Protein 3WGQ (pdb70)

Solvent-accessible surface area: 28244 Å² total

InterPro domains:
  IPR010190 Diaminopimelate dehydrogenase, Ddh [PIRSF025648] (2-326)
  IPR010190 Diaminopimelate dehydrogenase, Ddh [TIGR01921] (3-326)
  IPR032094 Meso-diaminopimelate D-dehydrogenase, C-terminal [PF16654] (122-275)
  IPR036291 NAD(P)-binding domain superfamily [SSF51735] (4-148)

Organism: Clostridium tetani (strain Massachusetts / E88) (NCBI:txid212717)

Nearest PDB structures (foldseek):
  3wgq-assembly1_A  TM=1.003E+00  e=3.545E-72  Clostridium tetani E88
  3wyc-assembly1_B  TM=9.686E-01  e=5.275E-51  Ureibacillus thermosphaericus
  5gz1-assembly1_B  TM=9.353E-01  e=3.661E-51  Ureibacillus thermosphaericus
  5gz3-assembly1_A  TM=9.373E-01  e=9.695E-51  Ureibacillus thermosphaericus
  5gz1-assembly1_A  TM=9.487E-01  e=2.161E-49  Ureibacillus thermosphaericus

Radius of gyration: 27.23 Å; Cα contacts (8 Å, |Δi|>4): 1478; chains: 2; bounding box: 57×88×58 Å

Sequence (647 aa):
KIRIGIVGYGNIGKGVEKAIKQNDDMELEAIFTRRDINKVDSNNSKLVHISRLELYKDTVDVMILCGGSATDLVEQGPMIASQFNTVDSFDNHGRIPQHFERMDEISKKAGNISLISTGWDPGLFSLNRLLGESILPKGKTHTFWGKGVSLGHSDAIRRVQGVKNGIQYIIPIKGALDKARSGEQCDFTTREKHEMVCYVVPEENADLKKIEQDIKTMPDYFADYNTTVHFITEEELKLNHAGLSNGGFVIRSGNTQGGAKQVMEFNLNLESSAEFTSSVLVAYSRAIYKLSKEGKKGAVTVLDIPFSYLSPKTPEELRKELLSKIRIGIVGYGNIGKGVEKAIKQNDDMELEAIFTRRDINKVDSNNSKLVHISRLELYKDTVDVMILCGGSATDLVEQGPMIASQFNTVDSFDNHGRIPQHFERMDEISKKAGNISLISTGWDPGLFSLNRLLGESILPKGKTHTFWGKGVSLGHSDAIRRVQGVKNGIQYIIPIKGALDKARSGEQCDFTTREKHEMVCYVVPEENADLKKIEQDIKTMPDYFADYNTTVHFITEEELKLNHAGLSNGGFVIRSGNTQGGAKQVMEFNLNLESSAEFTSSVLVAYSRAIYKLSKEGKKGAVTVLDIPFSYLSPKTPEELRKELL

Foldseek 3Di:
DQEEEEEACDLLSVLLVVLQVVPPVYDYPAYEDCADPVDHPHCPDRYDHNVCLQVCQPVHAEYEYPPPDLVVCQPVVLVVLLRYAYEYQNQPVVCVVVSQVSSQVRFVVSLYEYAYRDFVVVHVLVQVLVVLCVVFVAWDKDKAKAWFWPVVLQVVLCPQPFFVGWTKIKHFDPVVVVVLQVLPGDDDQPANTIAMEMETAGNPPPDDPVSSCVSQVDPPSHVSYHYHYHYDHPVCCVPVPPRFWIKMKMKIWHADPPRDTDIDMDMDTGPGRSSSRSNRRVLVSQLSSVCSVVSDTGYDYNNPTDPVSSDPDDPVCCVVPPD/DAAEEEEEACALLSVLLQVLQVVPPRHDYQAYEDCDDCVVDHDPPVRYDHNVCPLVCLPRHAEYEYPPHPDPVLQPCVLVVLLRYAYEYQPQPVVCQVVSQVSSFVRFQVSLYEYAYNDFVHVHVLVQVLVVQCVVFVAFDKDKAKAWFWDVVLQVVLCVFFFFPGKTKIKHFDPVVVVCLQPQDGDDDDPANGIAMEMETEGDVPRDVVSSQVCSCCPPPRHVSYHYYYHYDHPVCCVVPPPRQWIKMKMKTWHADVPRHTDIDMDMDTGPGRSSRRSNRRNLVSQLSSVCVVVSDTGYDYSNVTDCVSSDPDDPVCCVVPPD

Secondary structure (DSSP, 8-state):
-EEEEEE--SHHHHHHHHHHTT-TTEEEEEEEE-S-SSS-SS--TTEEEGGGGGGGTTT-SEEEE--TTSHHHHHHHHHHHTTS-EE-----GGGHHHHHHHHHHHHHHHT-EEE-S-SBTTBHHHHHHHHHHHH-SSEEEEEEE-SEE-THHHHHHTTSTTEEEEEEEEEE-HHHHHHHHHT------HHHHEEEEEEEEE--SS--TTTTTTTTT-TTTSSSS-EEEEE--HHHHHHH-----EEEEEEEEEEETTTEEEEEEEEEEES-HHHHHHHHHHHHHHHHHHHHHTT--EEE-GGGS-GGGG-SS-HHHHHHHT-/--EEEEEE--SHHHHHHHHHHTT-TTEEEEEEEESS-TTTS-SS-TTEEEGGGGGGGTTT-SEEEE---SSSTTTSSHHHHHTTS-EEE----GGGHHHHHHHHHHHHHHHT-EEE-S-SBTTBHHHHHHHHHHHH-SSEEEEEE--SEE-HHHHHHHHTSTTEEEEEEEEEE-HHHHHHHHSS------HHHHEEEEEEEEEPSS--HHHHHHHHHT-TTTTTTS-EEEEE--HHHHHHH-----EEEEEEEEEEETTTEEEEEEEEEEES-HHHHHHHHHHHHHHHHHHHHHHT--EEE-GGGS-GGGG-SS-HHHHHHHT-

Structure (mmCIF, N/CA/C/O backbone):
data_3WGQ
#
_entry.id   3WGQ
#
_cell.length_a   46.917
_cell.length_b   135.702
_cell.length_c   60.479
_cell.angle_alpha   90.00
_cell.angle_beta   110.43
_cell.angle_gamma   90.00
#
_symmetry.space_group_name_H-M   'P 1 21 1'
#
loop_
_entity.id
_entity.type
_entity.pdbx_description
1 polymer 'Meso-diaminopimelate dehydrogenase'
2 non-polymer '2,6-DIAMINOPIMELIC ACID'
3 water water
#
loop_
_atom_site.group_PDB
_atom_site.id
_atom_site.type_symbol
_atom_site.label_atom_id
_atom_site.label_alt_id
_atom_site.label_comp_id
_atom_site.label_asym_id
_atom_site.label_entity_id
_atom_site.label_seq_id
_atom_site.pdbx_PDB_ins_code
_atom_site.Cartn_x
_atom_site.Cartn_y
_atom_site.Cartn_z
_atom_site.occupancy
_atom_site.B_iso_or_equiv
_atom_site.auth_seq_id
_atom_site.auth_comp_id
_atom_site.auth_asym_id
_atom_site.auth_atom_id
_atom_site.pdbx_PDB_model_num
ATOM 1 N N . LYS A 1 4 ? 4.606 89.372 19.827 1.00 43.40 4 LYS A N 1
ATOM 2 C CA . LYS A 1 4 ? 5.017 89.619 21.236 1.00 42.62 4 LYS A CA 1
ATOM 3 C C . LYS A 1 4 ? 6.530 89.663 21.437 1.00 41.28 4 LYS A C 1
ATOM 4 O O . LYS A 1 4 ? 7.028 90.461 22.229 1.00 40.79 4 LYS A O 1
ATOM 10 N N . ILE A 1 5 ? 7.266 88.798 20.747 1.00 38.86 5 ILE A N 1
ATOM 11 C CA . ILE A 1 5 ? 8.717 88.823 20.874 1.00 35.78 5 ILE A CA 1
ATOM 12 C C . ILE A 1 5 ? 9.173 90.090 20.161 1.00 34.54 5 ILE A C 1
ATOM 13 O O . ILE A 1 5 ? 8.924 90.257 18.969 1.00 34.45 5 ILE A O 1
ATOM 18 N N . ARG A 1 6 ? 9.818 90.987 20.903 1.00 33.06 6 ARG A N 1
ATOM 19 C CA . ARG A 1 6 ? 10.288 92.260 20.358 1.00 33.35 6 ARG A CA 1
ATOM 20 C C . ARG A 1 6 ? 11.699 92.187 19.780 1.00 32.50 6 ARG A C 1
ATOM 21 O O . ARG A 1 6 ? 12.679 92.028 20.508 1.00 29.89 6 ARG A O 1
ATOM 29 N N . ILE A 1 7 ? 11.790 92.322 18.461 1.00 31.55 7 ILE A N 1
ATOM 30 C CA . ILE A 1 7 ? 13.068 92.236 17.769 1.00 29.80 7 ILE A CA 1
ATOM 31 C C . ILE A 1 7 ? 13.662 93.583 17.375 1.00 30.43 7 ILE A C 1
ATOM 32 O O . ILE A 1 7 ? 12.960 94.490 16.920 1.00 29.64 7 ILE A O 1
ATOM 37 N N . GLY A 1 8 ? 14.970 93.695 17.570 1.00 28.59 8 GLY A N 1
ATOM 38 C CA . GLY A 1 8 ? 15.693 94.887 17.188 1.00 27.30 8 GLY A CA 1
ATOM 39 C C . GLY A 1 8 ? 16.642 94.431 16.093 1.00 26.32 8 GLY A C 1
ATOM 40 O O . GLY A 1 8 ? 17.340 93.439 16.262 1.00 28.47 8 GLY A O 1
ATOM 41 N N . ILE A 1 9 ? 16.646 95.112 14.957 1.00 26.02 9 ILE A N 1
ATOM 42 C CA . ILE A 1 9 ? 17.540 94.734 13.869 1.00 25.73 9 ILE A CA 1
ATOM 43 C C . ILE A 1 9 ? 18.721 95.686 13.875 1.00 25.27 9 ILE A C 1
ATOM 44 O O . ILE A 1 9 ? 18.538 96.904 13.823 1.00 24.64 9 ILE A O 1
ATOM 49 N N . VAL A 1 10 ? 19.929 95.136 13.927 1.00 26.87 10 VAL A N 1
ATOM 50 C CA . VAL A 1 10 ? 21.128 95.967 13.922 1.00 28.82 10 VAL A CA 1
ATOM 51 C C . VAL A 1 10 ? 21.830 95.854 12.565 1.00 30.09 10 VAL A C 1
ATOM 52 O O . VAL A 1 10 ? 22.443 94.832 12.266 1.00 30.18 10 VAL A O 1
ATOM 56 N N . GLY A 1 11 ? 21.737 96.903 11.752 1.00 29.88 11 GLY A N 1
ATOM 57 C CA . GLY A 1 11 ? 22.366 96.876 10.439 1.00 31.25 11 GLY A CA 1
ATOM 58 C C . GLY A 1 11 ? 21.283 96.667 9.397 1.00 30.99 11 GLY A C 1
ATOM 59 O O . GLY A 1 11 ? 20.448 95.776 9.551 1.00 32.82 11 GLY A O 1
ATOM 60 N N . TYR A 1 12 ? 21.287 97.467 8.337 1.00 30.57 12 TYR A N 1
ATOM 61 C CA . TYR A 1 12 ? 20.247 97.349 7.324 1.00 30.89 12 TYR A CA 1
ATOM 62 C C . TYR A 1 12 ? 20.772 97.070 5.920 1.00 31.50 12 TYR A C 1
ATOM 63 O O . TYR A 1 12 ? 20.366 97.717 4.945 1.00 29.24 12 TYR A O 1
ATOM 72 N N . GLY A 1 13 ? 21.690 96.110 5.840 1.00 32.21 13 GLY A N 1
ATOM 73 C CA . GLY A 1 13 ? 22.240 95.692 4.566 1.00 32.74 13 GLY A CA 1
ATOM 74 C C . GLY A 1 13 ? 21.283 94.631 4.047 1.00 33.78 13 GLY A C 1
ATOM 75 O O . GLY A 1 13 ? 20.095 94.678 4.365 1.00 35.86 13 GLY A O 1
ATOM 76 N N . ASN A 1 14 ? 21.774 93.672 3.270 1.00 33.80 14 ASN A N 1
ATOM 77 C CA . ASN A 1 14 ? 20.907 92.627 2.730 1.00 32.25 14 ASN A CA 1
ATOM 78 C C . ASN A 1 14 ? 20.298 91.714 3.795 1.00 30.02 14 ASN A C 1
ATOM 79 O O . ASN A 1 14 ? 19.123 91.368 3.717 1.00 30.36 14 ASN A O 1
ATOM 84 N N . ILE A 1 15 ? 21.097 91.318 4.779 1.00 28.26 15 ILE A N 1
ATOM 85 C CA . ILE A 1 15 ? 20.609 90.443 5.845 1.00 29.78 15 ILE A CA 1
ATOM 86 C C . ILE A 1 15 ? 19.562 91.175 6.677 1.00 28.83 15 ILE A C 1
ATOM 87 O O . ILE A 1 15 ? 18.512 90.621 6.982 1.00 28.84 15 ILE A O 1
ATOM 92 N N . GLY A 1 16 ? 19.864 92.420 7.044 1.00 29.52 16 GLY A N 1
ATOM 93 C CA . GLY A 1 16 ? 18.931 93.220 7.821 1.00 27.73 16 GLY A CA 1
ATOM 94 C C . GLY A 1 16 ? 17.605 93.371 7.099 1.00 28.38 16 GLY A C 1
ATOM 95 O O . GLY A 1 16 ? 16.541 93.224 7.701 1.00 28.87 16 GLY A O 1
ATOM 96 N N . LYS A 1 17 ? 17.659 93.667 5.803 1.00 27.84 17 LYS A N 1
ATOM 97 C CA . LYS A 1 17 ? 16.437 93.813 5.020 1.00 29.96 17 LYS A CA 1
ATOM 98 C C . LYS A 1 17 ? 15.689 92.480 4.999 1.00 29.92 17 LYS A C 1
ATOM 99 O O . LYS A 1 17 ? 14.461 92.447 5.085 1.00 28.50 17 LYS A O 1
ATOM 105 N N . GLY A 1 18 ? 16.438 91.387 4.890 1.00 29.71 18 GLY A N 1
ATOM 106 C CA . GLY A 1 18 ? 15.822 90.070 4.879 1.00 28.89 18 GLY A CA 1
ATOM 107 C C . GLY A 1 18 ? 15.161 89.739 6.208 1.00 27.56 18 GLY A C 1
ATOM 108 O O . GLY A 1 18 ? 14.130 89.065 6.250 1.00 24.72 18 GLY A O 1
ATOM 109 N N . VAL A 1 19 ? 15.761 90.203 7.302 1.00 26.02 19 VAL A N 1
ATOM 110 C CA . VAL A 1 19 ? 15.198 89.952 8.628 1.00 26.82 19 VAL A CA 1
ATOM 111 C C . VAL A 1 19 ? 13.879 90.704 8.777 1.00 25.30 19 VAL A C 1
ATOM 112 O O . VAL A 1 19 ? 12.917 90.189 9.349 1.00 25.93 19 VAL A O 1
ATOM 116 N N . GLU A 1 20 ? 13.834 91.923 8.252 1.00 28.70 20 GLU A N 1
ATOM 117 C CA . GLU A 1 20 ? 12.620 92.731 8.313 1.00 30.21 20 GLU A CA 1
ATOM 118 C C . GLU A 1 20 ? 11.466 92.008 7.618 1.00 32.21 20 GLU A C 1
ATOM 119 O O . GLU A 1 20 ? 10.337 91.997 8.106 1.00 32.46 20 GLU A O 1
ATOM 125 N N . LYS A 1 21 ? 11.748 91.386 6.484 1.00 31.76 21 LYS A N 1
ATOM 126 C CA . LYS A 1 21 ? 10.697 90.681 5.767 1.00 33.71 21 LYS A CA 1
ATOM 127 C C . LYS A 1 21 ? 10.339 89.372 6.454 1.00 32.69 21 LYS A C 1
ATOM 128 O O . LYS A 1 21 ? 9.163 89.041 6.596 1.00 31.97 21 LYS A O 1
ATOM 134 N N . ALA A 1 22 ? 11.352 88.637 6.897 1.00 31.12 22 ALA A N 1
ATOM 135 C CA . ALA A 1 22 ? 11.116 87.366 7.565 1.00 29.73 22 ALA A CA 1
ATOM 136 C C . ALA A 1 22 ? 10.283 87.531 8.834 1.00 30.40 22 ALA A C 1
ATOM 137 O O . ALA A 1 22 ? 9.484 86.660 9.169 1.00 28.53 22 ALA A O 1
ATOM 139 N N . ILE A 1 23 ? 10.466 88.638 9.545 1.00 29.18 23 ILE A N 1
ATOM 140 C CA . ILE A 1 23 ? 9.712 88.844 10.770 1.00 31.92 23 ILE A CA 1
ATOM 141 C C . ILE A 1 23 ? 8.229 88.867 10.438 1.00 32.98 23 ILE A C 1
ATOM 142 O O . ILE A 1 23 ? 7.398 88.411 11.221 1.00 31.94 23 ILE A O 1
ATOM 147 N N . LYS A 1 24 ? 7.912 89.366 9.251 1.00 34.60 24 LYS A N 1
ATOM 148 C CA . LYS A 1 24 ? 6.535 89.446 8.808 1.00 36.62 24 LYS A CA 1
ATOM 149 C C . LYS A 1 24 ? 5.925 88.063 8.589 1.00 38.43 24 LYS A C 1
ATOM 150 O O . LYS A 1 24 ? 4.706 87.919 8.580 1.00 38.31 24 LYS A O 1
ATOM 156 N N . GLN A 1 25 ? 6.768 87.047 8.411 1.00 39.02 25 GLN A N 1
ATOM 157 C CA . GLN A 1 25 ? 6.277 85.685 8.204 1.00 39.27 25 GLN A CA 1
ATOM 158 C C . GLN A 1 25 ? 6.096 84.965 9.538 1.00 39.14 25 GLN A C 1
ATOM 159 O O . GLN A 1 25 ? 5.761 83.781 9.571 1.00 40.35 25 GLN A O 1
ATOM 165 N N . ASN A 1 26 ? 6.320 85.683 10.634 1.00 39.18 26 ASN A N 1
ATOM 166 C CA . ASN A 1 26 ? 6.196 85.114 11.979 1.00 39.18 26 ASN A CA 1
ATOM 167 C C . ASN A 1 26 ? 5.241 85.924 12.853 1.00 39.93 26 ASN A C 1
ATOM 168 O O . ASN A 1 26 ? 5.577 87.015 13.310 1.00 40.03 26 ASN A O 1
ATOM 173 N N . ASP A 1 27 ? 4.060 85.365 13.097 1.00 41.77 27 ASP A N 1
ATOM 174 C CA . ASP A 1 27 ? 3.024 86.013 13.896 1.00 43.91 27 ASP A CA 1
ATOM 175 C C . ASP A 1 27 ? 3.400 86.351 15.331 1.00 41.11 27 ASP A C 1
ATOM 176 O O . ASP A 1 27 ? 2.943 87.357 15.869 1.00 41.28 27 ASP A O 1
ATOM 181 N N . ASP A 1 28 ? 4.219 85.516 15.960 1.00 37.29 28 ASP A N 1
ATOM 182 C CA . ASP A 1 28 ? 4.606 85.757 17.347 1.00 34.66 28 ASP A CA 1
ATOM 183 C C . ASP 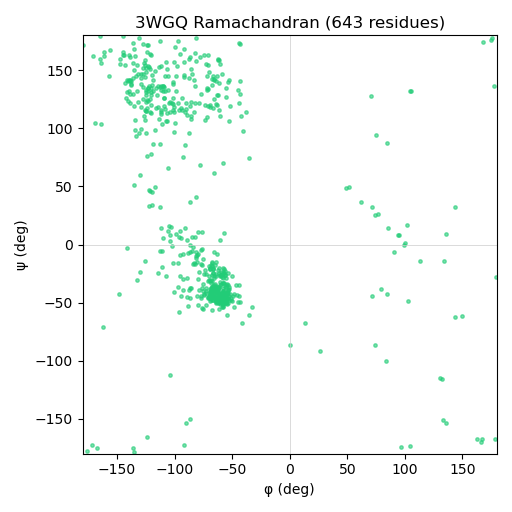A 1 28 ? 5.709 86.799 17.496 1.00 34.36 28 ASP A C 1
ATOM 184 O O . ASP A 1 28 ? 6.257 86.974 18.583 1.00 34.10 28 ASP A O 1
ATOM 189 N N . MET A 1 29 ? 6.024 87.507 16.417 1.00 34.51 29 MET A N 1
ATOM 190 C CA . MET A 1 29 ? 7.090 88.502 16.469 1.00 34.69 29 MET A CA 1
ATOM 191 C C . MET A 1 29 ? 6.762 89.897 15.978 1.00 33.92 29 MET A C 1
ATOM 192 O O . MET A 1 29 ? 5.927 90.089 15.106 1.00 32.06 29 MET A O 1
ATOM 197 N N . GLU A 1 30 ? 7.471 90.864 16.547 1.00 33.79 30 GLU A N 1
ATOM 198 C CA . GLU A 1 30 ? 7.281 92.271 16.237 1.00 34.62 30 GLU A CA 1
ATOM 199 C C . GLU A 1 30 ? 8.617 92.991 16.106 1.00 33.91 30 GLU A C 1
ATOM 200 O O . GLU A 1 30 ? 9.538 92.769 16.894 1.00 32.79 30 GLU A O 1
ATOM 206 N N . LEU A 1 31 ? 8.712 93.850 15.101 1.00 32.85 31 LEU A N 1
ATOM 207 C CA . LEU A 1 31 ? 9.927 94.614 14.865 1.00 35.07 31 LEU A CA 1
ATOM 208 C C . LEU A 1 31 ? 9.854 95.948 15.607 1.00 34.45 31 LEU A C 1
ATOM 209 O O . LEU A 1 31 ? 9.011 96.794 15.292 1.00 35.80 31 LEU A O 1
ATOM 214 N N . GLU A 1 32 ? 10.727 96.129 16.596 1.00 32.99 32 GLU A N 1
ATOM 215 C CA . GLU A 1 32 ? 10.756 97.370 17.367 1.00 32.77 32 GLU A CA 1
ATOM 216 C C . GLU A 1 32 ? 11.425 98.501 16.601 1.00 31.42 32 GLU A C 1
ATOM 217 O O . GLU A 1 32 ? 10.916 99.621 16.562 1.00 32.08 32 GLU A O 1
ATOM 223 N N . ALA A 1 33 ? 12.574 98.204 16.000 1.00 29.82 33 ALA A N 1
ATOM 224 C CA . ALA A 1 33 ? 13.311 99.216 15.265 1.00 28.51 33 ALA A CA 1
ATOM 225 C C . ALA A 1 33 ? 14.469 98.625 14.479 1.00 27.15 33 ALA A C 1
ATOM 226 O O . ALA A 1 33 ? 14.911 97.509 14.749 1.00 28.14 33 ALA A O 1
ATOM 228 N N . ILE A 1 34 ? 14.952 99.389 13.505 1.00 26.68 34 ILE A N 1
ATOM 229 C CA . ILE A 1 34 ? 16.089 98.985 12.686 1.00 26.83 34 ILE A CA 1
ATOM 230 C C . ILE A 1 34 ? 17.182 100.007 12.982 1.00 25.60 34 ILE A C 1
ATOM 231 O O . ILE A 1 34 ? 17.017 101.192 12.717 1.00 27.10 34 ILE A O 1
ATOM 236 N N . PHE A 1 35 ? 18.292 99.547 13.543 1.00 28.72 35 PHE A N 1
ATOM 237 C CA . PHE A 1 35 ? 19.395 100.438 13.905 1.00 28.18 35 PHE A CA 1
ATOM 238 C C . PHE A 1 35 ? 20.458 100.532 12.819 1.00 30.24 35 PHE A C 1
ATOM 239 O O . PHE A 1 35 ? 21.115 99.541 12.483 1.00 26.56 35 PHE A O 1
ATOM 247 N N . THR A 1 36 ? 20.626 101.744 12.295 1.00 30.03 36 THR A N 1
ATOM 248 C CA . THR A 1 36 ? 21.586 102.016 11.238 1.00 32.68 36 THR A CA 1
ATOM 249 C C . THR A 1 36 ? 22.720 102.918 11.692 1.00 33.26 36 THR A C 1
ATOM 250 O O . THR A 1 36 ? 22.557 103.739 12.597 1.00 32.77 36 THR A O 1
ATOM 254 N N . ARG A 1 37 ? 23.870 102.765 11.042 1.00 35.40 37 ARG A N 1
ATOM 255 C CA . ARG A 1 37 ? 25.023 103.595 11.345 1.00 38.19 37 ARG A CA 1
ATOM 256 C C . ARG A 1 37 ? 25.071 104.769 10.361 1.00 39.25 37 ARG A C 1
ATOM 257 O O . ARG A 1 37 ? 26.025 105.545 10.355 1.00 38.67 37 ARG A O 1
ATOM 265 N N . ARG A 1 38 ? 24.032 104.895 9.534 1.00 42.53 38 ARG A N 1
ATOM 266 C CA . ARG A 1 38 ? 23.946 105.997 8.572 1.00 46.73 38 ARG A CA 1
ATOM 267 C C . ARG A 1 38 ? 23.984 107.286 9.392 1.00 49.18 38 ARG A C 1
ATOM 268 O O . ARG A 1 38 ? 23.475 107.320 10.512 1.00 49.63 38 ARG A O 1
ATOM 276 N N . ASP A 1 39 ? 24.579 108.338 8.839 1.00 51.58 39 ASP A N 1
ATOM 277 C CA . ASP A 1 39 ? 24.711 109.608 9.547 1.00 54.75 39 ASP A CA 1
ATOM 278 C C . ASP A 1 39 ? 23.488 110.089 10.308 1.00 57.62 39 ASP A C 1
ATOM 279 O O . ASP A 1 39 ? 22.376 110.146 9.774 1.00 55.40 39 ASP A O 1
ATOM 284 N N . ILE A 1 40 ? 23.732 110.442 11.569 1.00 61.91 40 ILE A N 1
ATOM 285 C CA . ILE A 1 40 ? 22.715 110.942 12.485 1.00 66.69 40 ILE A CA 1
ATOM 286 C C . ILE A 1 40 ? 21.879 112.043 11.836 1.00 69.15 40 ILE A C 1
ATOM 287 O O . ILE A 1 40 ? 20.650 111.962 11.802 1.00 69.09 40 ILE A O 1
ATOM 292 N N . ASN A 1 41 ? 22.559 113.062 11.317 1.00 72.57 41 ASN A N 1
ATOM 293 C CA . ASN A 1 41 ? 21.907 114.196 10.672 1.00 75.44 41 ASN A CA 1
ATOM 294 C C . ASN A 1 41 ? 20.741 113.805 9.766 1.00 77.41 41 ASN A C 1
ATOM 295 O O . ASN A 1 41 ? 19.590 114.119 10.066 1.00 78.25 41 ASN A O 1
ATOM 300 N N . LYS A 1 42 ? 21.031 113.123 8.664 1.00 79.41 42 LYS A N 1
ATOM 301 C CA . LYS A 1 42 ? 19.982 112.703 7.742 1.00 81.53 42 LYS A CA 1
ATOM 302 C C . LYS A 1 42 ? 20.264 111.290 7.254 1.00 82.58 42 LYS A C 1
ATOM 303 O O . LYS A 1 42 ? 21.313 111.017 6.670 1.00 82.63 42 LYS A O 1
ATOM 309 N N . VAL A 1 43 ? 19.315 110.398 7.504 1.00 84.07 43 VAL A N 1
ATOM 310 C CA . VAL A 1 43 ? 19.442 109.002 7.113 1.00 85.78 43 VAL A CA 1
ATOM 311 C C . VAL A 1 43 ? 18.824 108.809 5.732 1.00 86.73 43 VAL A C 1
ATOM 312 O O . VAL A 1 43 ? 18.453 109.781 5.071 1.00 87.03 43 VAL A O 1
ATOM 316 N N . ASP A 1 44 ? 18.729 107.555 5.298 1.00 87.84 44 ASP A N 1
ATOM 317 C CA . ASP A 1 44 ? 18.121 107.233 4.012 1.00 88.53 44 ASP A CA 1
ATOM 318 C C . ASP A 1 44 ? 16.620 107.325 4.273 1.00 88.23 44 ASP A C 1
ATOM 319 O O . ASP A 1 44 ? 15.914 106.314 4.268 1.00 87.88 44 ASP A O 1
ATOM 324 N N . SER A 1 45 ? 16.147 108.547 4.512 1.00 87.58 45 SER A N 1
ATOM 325 C CA . SER A 1 45 ? 14.744 108.802 4.822 1.00 86.84 45 SER A CA 1
ATOM 326 C C . SER A 1 45 ? 14.531 108.344 6.263 1.00 86.11 45 SER A C 1
ATOM 327 O O . SER A 1 45 ? 14.289 107.164 6.526 1.00 86.33 45 SER A O 1
ATOM 330 N N . ASN A 1 46 ? 14.642 109.288 7.192 1.00 84.77 46 ASN A N 1
ATOM 331 C CA . ASN A 1 46 ? 14.490 109.020 8.620 1.00 83.45 46 ASN A CA 1
ATOM 332 C C . ASN A 1 46 ? 13.166 108.382 9.045 1.00 81.73 46 ASN A C 1
ATOM 333 O O . ASN A 1 46 ? 12.882 108.278 10.239 1.00 81.68 46 ASN A O 1
ATOM 338 N N . ASN A 1 47 ? 12.368 107.948 8.073 1.00 79.41 47 ASN A N 1
ATOM 339 C CA . ASN A 1 47 ? 11.077 107.325 8.357 1.00 76.55 47 ASN A CA 1
ATOM 340 C C . ASN A 1 47 ? 11.092 106.283 9.474 1.00 74.10 47 ASN A C 1
ATOM 341 O O . ASN A 1 47 ? 11.944 105.391 9.508 1.00 74.82 47 ASN A O 1
ATOM 346 N N . SER A 1 48 ? 10.120 106.416 10.372 1.00 69.95 48 SER A N 1
ATOM 347 C CA . SER A 1 48 ? 9.932 105.541 11.529 1.00 65.76 48 SER A CA 1
ATOM 348 C C . SER A 1 48 ? 10.910 104.388 11.750 1.00 61.57 48 SER A C 1
ATOM 349 O O . SER A 1 48 ? 11.886 104.532 12.484 1.00 60.61 48 SER A O 1
ATOM 352 N N . LYS A 1 49 ? 10.637 103.250 11.117 1.00 57.23 49 LYS A N 1
ATOM 353 C CA . LYS A 1 49 ? 11.456 102.049 11.280 1.00 53.25 49 LYS A CA 1
ATOM 354 C C . LYS A 1 49 ? 12.949 102.255 11.514 1.00 48.71 49 LYS A C 1
ATOM 355 O O . LYS A 1 49 ? 13.498 101.736 12.488 1.00 44.52 49 LYS A O 1
ATOM 361 N N . LEU A 1 50 ? 13.605 102.999 10.628 1.00 44.28 50 LEU A N 1
ATOM 362 C CA . LEU A 1 50 ? 15.034 103.251 10.778 1.00 41.05 50 LEU A CA 1
ATOM 363 C C . LEU A 1 50 ? 15.316 104.183 11.949 1.00 39.30 50 LEU A C 1
ATOM 364 O O . LEU A 1 50 ? 14.653 105.207 12.118 1.00 37.85 50 LEU A O 1
ATOM 369 N N . VAL A 1 51 ? 16.304 103.811 12.757 1.00 36.56 51 VAL A N 1
ATOM 370 C CA . VAL A 1 51 ? 16.704 104.587 13.922 1.00 35.86 51 VAL A CA 1
ATOM 371 C C . VAL A 1 51 ? 18.228 104.608 14.002 1.00 34.57 51 VAL A C 1
ATOM 372 O O . VAL A 1 51 ? 18.885 103.608 13.714 1.00 31.99 51 VAL A O 1
ATOM 376 N N . HIS A 1 52 ? 18.792 105.746 14.391 1.00 33.18 52 HIS A N 1
ATOM 377 C CA . HIS A 1 52 ? 20.238 105.838 14.478 1.00 33.38 52 HIS A CA 1
ATOM 378 C C . HIS A 1 52 ? 20.795 104.963 15.593 1.00 31.57 52 HIS A C 1
ATOM 379 O O . HIS A 1 52 ? 20.190 104.826 16.664 1.00 29.33 52 HIS A O 1
ATOM 386 N N . ILE A 1 53 ? 21.949 104.364 15.319 1.00 32.23 53 ILE A N 1
ATOM 387 C CA . ILE A 1 53 ? 22.606 103.452 16.252 1.00 32.39 53 ILE A CA 1
ATOM 388 C C . ILE A 1 53 ? 22.886 104.070 17.615 1.00 33.27 53 ILE A C 1
ATOM 389 O O . ILE A 1 53 ? 23.006 103.357 18.616 1.00 30.75 53 ILE A O 1
ATOM 394 N N . SER A 1 54 ? 22.963 105.397 17.657 1.00 34.26 54 SER A N 1
ATOM 395 C CA . SER A 1 54 ? 23.233 106.097 18.904 1.00 35.71 54 SER A CA 1
ATOM 396 C C . SER A 1 54 ? 22.099 105.957 19.907 1.00 35.52 54 SER A C 1
ATOM 397 O O . SER A 1 54 ? 22.320 106.062 21.112 1.00 35.63 54 SER A O 1
ATOM 400 N N . ARG A 1 55 ? 20.890 105.712 19.409 1.00 36.18 55 ARG A N 1
ATOM 401 C CA . ARG A 1 55 ? 19.715 105.573 20.268 1.00 36.28 55 ARG A CA 1
ATOM 402 C C . ARG A 1 55 ? 19.506 104.153 20.790 1.00 37.42 55 ARG A C 1
ATOM 403 O O . ARG A 1 55 ? 18.561 103.892 21.539 1.00 36.10 55 ARG A O 1
ATOM 411 N N . LEU A 1 56 ? 20.388 103.240 20.394 1.00 38.71 56 LEU A N 1
ATOM 412 C CA . LEU A 1 56 ? 20.292 101.842 20.805 1.00 40.27 56 LEU A CA 1
ATOM 413 C C . LEU A 1 56 ? 19.985 101.691 22.288 1.00 40.56 56 LEU A C 1
ATOM 414 O O . LEU A 1 56 ? 19.075 100.956 22.668 1.00 39.29 56 LEU A O 1
ATOM 419 N N . GLU A 1 57 ? 20.745 102.405 23.116 1.00 41.43 57 GLU A N 1
ATOM 420 C CA . GLU A 1 57 ? 20.594 102.357 24.569 1.00 41.75 57 GLU A CA 1
ATOM 421 C C . GLU A 1 57 ? 19.179 102.640 25.056 1.00 39.90 57 GLU A C 1
ATOM 422 O O . GLU A 1 57 ? 18.737 102.069 26.053 1.00 39.12 57 GLU A O 1
ATOM 428 N N . LEU A 1 58 ? 18.477 103.528 24.357 1.00 37.30 58 LEU A N 1
ATOM 429 C CA . LEU A 1 58 ? 17.120 103.912 24.732 1.00 35.52 58 LEU A CA 1
ATOM 430 C C . LEU A 1 58 ? 16.088 102.796 24.641 1.00 36.29 58 LEU A C 1
ATOM 431 O O . LEU A 1 58 ? 15.002 102.898 25.225 1.00 35.43 58 LEU A O 1
ATOM 436 N N . TYR A 1 59 ? 16.419 101.731 23.916 1.00 33.96 59 TYR A N 1
ATOM 437 C CA . TYR A 1 59 ? 15.490 100.617 23.756 1.00 31.91 59 TYR A CA 1
ATOM 438 C C . TYR A 1 59 ? 15.658 99.538 24.815 1.00 32.15 59 TYR A C 1
ATOM 439 O O . TYR A 1 59 ? 15.135 98.433 24.682 1.00 30.52 59 TYR A O 1
ATOM 448 N N . LYS A 1 60 ? 16.393 99.871 25.872 1.00 33.32 60 LYS A N 1
ATOM 449 C CA . LYS A 1 60 ? 16.616 98.942 26.967 1.00 34.92 60 LYS A CA 1
ATOM 450 C C . LYS A 1 60 ? 15.232 98.665 27.533 1.00 35.41 60 LYS A C 1
ATOM 451 O O . LYS A 1 60 ? 14.467 99.593 27.801 1.00 35.52 60 LYS A O 1
ATOM 457 N N . ASP A 1 61 ? 14.904 97.387 27.677 1.00 36.10 61 ASP A N 1
ATOM 458 C CA . ASP A 1 61 ? 13.607 96.963 28.197 1.00 37.80 61 ASP A CA 1
ATOM 459 C C . ASP A 1 61 ? 12.422 97.127 27.240 1.00 37.91 61 ASP A C 1
ATOM 460 O O . ASP A 1 61 ? 11.276 97.251 27.677 1.00 38.19 61 ASP A O 1
ATOM 465 N N . THR A 1 62 ? 12.696 97.131 25.940 1.00 37.50 62 THR A N 1
ATOM 466 C CA . THR A 1 62 ? 11.632 97.215 24.944 1.00 36.18 62 THR A CA 1
ATOM 467 C C . THR A 1 62 ? 12.000 96.304 23.772 1.00 35.37 62 THR A C 1
ATOM 468 O O . THR A 1 62 ? 11.233 96.146 22.820 1.00 34.03 62 THR A O 1
ATOM 472 N N . VAL A 1 63 ? 13.187 95.706 23.864 1.00 34.13 63 VAL A N 1
ATOM 473 C CA . VAL A 1 63 ? 13.691 94.786 22.849 1.00 31.92 63 VAL A CA 1
ATOM 474 C C . VAL A 1 63 ? 14.117 93.485 23.520 1.00 31.55 63 VAL A C 1
ATOM 475 O O . VAL A 1 63 ? 14.922 93.490 24.457 1.00 30.12 63 VAL A O 1
ATOM 479 N N . ASP A 1 64 ? 13.572 92.370 23.037 1.00 30.74 64 ASP A N 1
ATOM 480 C CA . ASP A 1 64 ? 13.875 91.061 23.608 1.00 31.96 64 ASP A CA 1
ATOM 481 C C . ASP A 1 64 ? 15.119 90.424 22.997 1.00 30.49 64 ASP A C 1
ATOM 482 O O . ASP A 1 64 ? 15.902 89.768 23.691 1.00 27.94 64 ASP A O 1
ATOM 487 N N . VAL A 1 65 ? 15.299 90.618 21.695 1.00 29.26 65 VAL A N 1
ATOM 488 C CA . VAL A 1 65 ? 16.459 90.067 21.008 1.00 29.16 65 VAL A CA 1
ATOM 489 C C . VAL A 1 65 ? 16.977 91.045 19.967 1.00 28.41 65 VAL A C 1
ATOM 490 O O . VAL A 1 65 ? 16.207 91.588 19.187 1.00 27.17 65 VAL A O 1
ATOM 494 N N . MET A 1 66 ? 18.282 91.280 19.976 1.00 26.81 66 MET A N 1
ATOM 495 C CA . MET A 1 66 ? 18.897 92.150 18.990 1.00 25.71 66 MET A CA 1
ATOM 496 C C . MET A 1 66 ? 19.540 91.217 17.970 1.00 27.30 66 MET A C 1
ATOM 497 O O . MET A 1 66 ? 20.441 90.450 18.306 1.00 24.68 66 MET A O 1
ATOM 502 N N . ILE A 1 67 ? 19.061 91.252 16.733 1.00 27.18 67 ILE A N 1
ATOM 503 C CA . ILE A 1 67 ? 19.652 90.409 15.703 1.00 26.24 67 ILE A CA 1
ATOM 504 C C . ILE A 1 67 ? 20.703 91.253 14.995 1.00 25.87 67 ILE A C 1
ATOM 505 O O . ILE A 1 67 ? 20.388 92.264 14.376 1.00 24.78 67 ILE A O 1
ATOM 510 N N . LEU A 1 68 ? 21.958 90.839 15.105 1.00 27.61 68 LEU A N 1
ATOM 511 C CA . LEU A 1 68 ? 23.050 91.583 14.492 1.00 29.44 68 LEU A CA 1
ATOM 512 C C . LEU A 1 68 ? 23.189 91.200 13.031 1.00 32.74 68 LEU A C 1
ATOM 513 O O . LEU A 1 68 ? 23.526 90.066 12.708 1.00 31.64 68 LEU A O 1
ATOM 518 N N . CYS A 1 69 ? 22.922 92.161 12.155 1.00 36.36 69 CYS A N 1
ATOM 519 C CA . CYS A 1 69 ? 22.994 91.934 10.722 1.00 40.68 69 CYS A CA 1
ATOM 520 C C . CYS A 1 69 ? 24.076 92.824 10.139 1.00 45.36 69 CYS A C 1
ATOM 521 O O . CYS A 1 69 ? 23.851 93.540 9.163 1.00 47.16 69 CYS A O 1
ATOM 524 N N . GLY A 1 70 ? 25.247 92.789 10.765 1.00 49.33 70 GLY A N 1
ATOM 525 C CA . GLY A 1 70 ? 26.365 93.587 10.301 1.00 53.37 70 GLY A CA 1
ATOM 526 C C . GLY A 1 70 ? 27.373 92.692 9.609 1.00 55.63 70 GLY A C 1
ATOM 527 O O . GLY A 1 70 ? 28.494 92.515 10.096 1.00 56.88 70 GLY A O 1
ATOM 528 N N . GLY A 1 71 ? 26.961 92.121 8.477 1.00 56.71 71 GLY A N 1
ATOM 529 C CA . GLY A 1 71 ? 27.824 91.235 7.717 1.00 57.85 71 GLY A CA 1
ATOM 530 C C . GLY A 1 71 ? 29.258 91.719 7.644 1.00 57.47 71 GLY A C 1
ATOM 531 O O . GLY A 1 71 ? 29.598 92.570 6.819 1.00 58.78 71 GLY A O 1
ATOM 532 N N . SER A 1 72 ? 30.101 91.175 8.515 1.00 56.63 72 SER A N 1
ATOM 533 C CA . SER A 1 72 ? 31.509 91.550 8.555 1.00 54.85 72 SER A CA 1
ATOM 534 C C . SER A 1 72 ? 32.335 90.512 9.305 1.00 54.55 72 SER A C 1
ATOM 535 O O . SER A 1 72 ? 33.115 89.773 8.700 1.00 57.04 72 SER A O 1
ATOM 538 N N . ALA A 1 73 ? 32.140 90.467 10.619 1.00 50.97 73 ALA A N 1
ATOM 539 C CA . ALA A 1 73 ? 32.843 89.561 11.529 1.00 49.36 73 ALA A CA 1
ATOM 540 C C . ALA A 1 73 ? 33.920 90.369 12.238 1.00 47.00 73 ALA A C 1
ATOM 541 O O . ALA A 1 73 ? 34.044 90.312 13.462 1.00 46.00 73 ALA A O 1
ATOM 543 N N . THR A 1 74 ? 34.693 91.129 11.468 1.00 45.39 74 THR A N 1
ATOM 544 C CA . THR A 1 74 ? 35.730 91.970 12.056 1.00 44.08 74 THR A CA 1
ATOM 545 C C . THR A 1 74 ? 35.021 93.031 12.891 1.00 42.86 74 THR A C 1
ATOM 546 O O . THR A 1 74 ? 35.444 93.337 14.005 1.00 44.16 74 THR A O 1
ATOM 550 N N . ASP A 1 75 ? 33.941 93.589 12.347 1.00 41.66 75 ASP A N 1
ATOM 551 C CA . ASP A 1 75 ? 33.173 94.597 13.070 1.00 40.73 75 ASP A CA 1
ATOM 552 C C . ASP A 1 75 ? 32.493 93.927 14.260 1.00 40.75 75 ASP A C 1
ATOM 553 O O . ASP A 1 75 ? 32.425 94.496 15.348 1.00 39.28 75 ASP A O 1
ATOM 558 N N . LEU A 1 76 ? 31.992 92.713 14.044 1.00 41.16 76 LEU A N 1
ATOM 559 C CA . LEU A 1 76 ? 31.315 91.959 15.095 1.00 42.02 76 LEU A CA 1
ATOM 560 C C . LEU A 1 76 ? 32.198 91.731 16.308 1.00 42.10 76 LEU A C 1
ATOM 561 O O . LEU A 1 76 ? 31.713 91.685 17.442 1.00 40.67 76 LEU A O 1
ATOM 566 N N . VAL A 1 77 ? 33.494 91.575 16.068 1.00 43.30 77 VAL A N 1
ATOM 567 C CA . VAL A 1 77 ? 34.436 91.356 17.153 1.00 42.45 77 VAL A CA 1
ATOM 568 C C . VAL A 1 77 ? 34.222 92.373 18.265 1.00 42.59 77 VAL A C 1
ATOM 569 O O . VAL A 1 77 ? 34.234 92.022 19.441 1.00 42.55 77 VAL A O 1
ATOM 573 N N . GLU A 1 78 ? 34.009 93.630 17.889 1.00 42.85 78 GLU A N 1
ATOM 574 C CA . GLU A 1 78 ? 33.816 94.688 18.876 1.00 43.12 78 GLU A CA 1
ATOM 575 C C . GLU A 1 78 ? 32.367 95.081 19.104 1.00 41.59 78 GLU A C 1
ATOM 576 O O . GLU A 1 78 ? 31.955 95.320 20.240 1.00 41.14 78 GLU A O 1
ATOM 582 N N . GLN A 1 79 ? 31.598 95.152 18.027 1.00 38.70 79 GLN A N 1
ATOM 583 C CA . GLN A 1 79 ? 30.200 95.535 18.121 1.00 38.07 79 GLN A CA 1
ATOM 584 C C . GLN A 1 79 ? 29.374 94.481 18.846 1.00 36.32 79 GLN A C 1
ATOM 585 O O . GLN A 1 79 ? 28.474 94.810 19.618 1.00 34.49 79 GLN A O 1
ATOM 591 N N . GLY A 1 80 ? 29.698 93.214 18.611 1.00 36.68 80 GLY A N 1
ATOM 592 C CA . GLY A 1 80 ? 28.974 92.143 19.269 1.00 35.56 80 GLY A CA 1
ATOM 593 C C . GLY A 1 80 ? 28.981 92.321 20.780 1.00 36.22 80 GLY A C 1
ATOM 594 O O . GLY A 1 80 ? 27.926 92.446 21.397 1.00 34.28 80 GLY A O 1
ATOM 595 N N . PRO A 1 81 ? 30.168 92.329 21.409 1.00 37.15 81 PRO A N 1
ATOM 596 C CA . PRO A 1 81 ? 30.283 92.494 22.861 1.00 37.03 81 PRO A CA 1
ATOM 597 C C . PRO A 1 81 ? 29.569 93.731 23.394 1.00 37.80 81 PRO A C 1
ATOM 598 O O . PRO A 1 81 ? 28.943 93.689 24.455 1.00 36.97 81 PRO A O 1
ATOM 602 N N . MET A 1 82 ? 29.657 94.828 22.651 1.00 38.31 82 MET A N 1
ATOM 603 C CA . MET A 1 82 ? 29.027 96.072 23.066 1.00 39.64 82 MET A CA 1
ATOM 604 C C . MET A 1 82 ? 27.516 95.916 23.180 1.00 38.88 82 MET A C 1
ATOM 605 O O . MET A 1 82 ? 26.910 96.391 24.140 1.00 38.89 82 MET A O 1
ATOM 610 N N . ILE A 1 83 ? 26.904 95.244 22.208 1.00 37.45 83 ILE A N 1
ATOM 611 C CA . ILE A 1 83 ? 25.457 95.059 22.233 1.00 34.28 83 ILE A CA 1
ATOM 612 C C . ILE A 1 83 ? 25.063 94.025 23.280 1.00 32.71 83 ILE A C 1
ATOM 613 O O . ILE A 1 83 ? 24.105 94.222 24.026 1.00 29.82 83 ILE A O 1
ATOM 618 N N . ALA A 1 84 ? 25.813 92.928 23.332 1.00 30.53 84 ALA A N 1
ATOM 619 C CA . ALA A 1 84 ? 25.533 91.853 24.279 1.00 32.66 84 ALA A CA 1
ATOM 620 C C . ALA A 1 84 ? 25.527 92.318 25.739 1.00 33.61 84 ALA A C 1
ATOM 621 O O . ALA A 1 84 ? 24.882 91.702 26.593 1.00 34.32 84 ALA A O 1
ATOM 623 N N . SER A 1 85 ? 26.234 93.405 26.029 1.00 33.58 85 SER A N 1
ATOM 624 C CA . SER A 1 85 ? 26.280 93.921 27.393 1.00 33.96 85 SER A CA 1
ATOM 625 C C . SER A 1 85 ? 24.987 94.654 27.742 1.00 34.48 85 SER A C 1
ATOM 626 O O . SER A 1 85 ? 24.802 95.099 28.878 1.00 35.12 85 SER A O 1
ATOM 629 N N . GLN A 1 86 ? 24.089 94.771 26.767 1.00 33.59 86 GLN A N 1
ATOM 630 C CA . GLN A 1 86 ? 22.828 95.469 26.976 1.00 31.74 86 GLN A CA 1
ATOM 631 C C . GLN A 1 86 ? 21.614 94.673 26.519 1.00 31.36 86 GLN A C 1
ATOM 632 O O . GLN A 1 86 ? 20.493 94.915 26.980 1.00 32.26 86 GLN A O 1
ATOM 638 N N . PHE A 1 87 ? 21.818 93.743 25.595 1.00 28.84 87 PHE A N 1
ATOM 639 C CA . PHE A 1 87 ? 20.696 92.953 25.100 1.00 29.41 87 PHE A CA 1
ATOM 640 C C . PHE A 1 87 ? 21.075 91.529 24.780 1.00 28.11 87 PHE A C 1
ATOM 641 O O . PHE A 1 87 ? 22.251 91.204 24.638 1.00 29.99 87 PHE A O 1
ATOM 649 N N . ASN A 1 88 ? 20.058 90.684 24.662 1.00 26.03 88 ASN A N 1
ATOM 650 C CA . ASN A 1 88 ? 20.271 89.303 24.262 1.00 26.46 88 ASN A CA 1
ATOM 651 C C . ASN A 1 88 ? 20.608 89.491 22.787 1.00 25.52 88 ASN A C 1
ATOM 652 O O . ASN A 1 88 ? 20.056 90.379 22.131 1.00 24.43 88 ASN A O 1
ATOM 657 N N . THR A 1 89 ? 21.500 88.673 22.252 1.00 26.30 89 THR A N 1
ATOM 658 C CA . THR A 1 89 ? 21.852 88.843 20.852 1.00 25.57 89 THR A CA 1
ATOM 659 C C . THR A 1 89 ? 21.889 87.551 20.057 1.00 24.58 89 THR A C 1
ATOM 660 O O . THR A 1 89 ? 21.950 86.462 20.613 1.00 23.49 89 THR A O 1
ATOM 664 N N . VAL A 1 90 ? 21.837 87.709 18.739 1.00 25.74 90 VAL A N 1
ATOM 665 C CA . VAL A 1 90 ? 21.910 86.608 17.785 1.00 25.78 90 VAL A CA 1
ATOM 666 C C . VAL A 1 90 ? 22.731 87.161 16.618 1.00 24.63 90 VAL A C 1
ATOM 667 O O . VAL A 1 90 ? 22.414 88.223 16.090 1.00 25.71 90 VAL A O 1
ATOM 671 N N . ASP A 1 91 ? 23.796 86.468 16.240 1.00 24.78 91 ASP A N 1
ATOM 672 C CA . ASP A 1 91 ? 24.619 86.926 15.130 1.00 24.91 91 ASP A CA 1
ATOM 673 C C . ASP A 1 91 ? 24.975 85.768 14.218 1.00 23.88 91 ASP A C 1
ATOM 674 O O . ASP A 1 91 ? 24.662 84.613 14.515 1.00 21.93 91 ASP A O 1
ATOM 679 N N . SER A 1 92 ? 25.606 86.080 13.094 1.00 22.67 92 SER A N 1
ATOM 680 C CA . SER A 1 92 ? 26.001 85.048 12.158 1.00 24.09 92 SER A CA 1
ATOM 681 C C . SER A 1 92 ? 27.498 85.090 11.912 1.00 27.70 92 SER A C 1
ATOM 682 O O . SER A 1 92 ? 27.945 84.795 10.806 1.00 30.29 92 SER A O 1
ATOM 685 N N . PHE A 1 93 ? 28.262 85.460 12.943 1.00 26.66 93 PHE A N 1
ATOM 686 C CA . PHE A 1 93 ? 29.723 85.535 12.844 1.00 29.85 93 PHE A CA 1
ATOM 687 C C . PHE A 1 93 ? 30.170 84.370 11.977 1.00 28.28 93 PHE A C 1
ATOM 688 O O . PHE A 1 93 ? 30.021 83.221 12.375 1.00 29.34 93 PHE A O 1
ATOM 696 N N . ASP A 1 94 ? 30.719 84.662 10.802 1.00 30.29 94 ASP A N 1
ATOM 697 C CA . ASP A 1 94 ? 31.120 83.598 9.879 1.00 31.62 94 ASP A CA 1
ATOM 698 C C . ASP A 1 94 ? 32.601 83.247 9.726 1.00 32.42 94 ASP A C 1
ATOM 699 O O . ASP A 1 94 ? 32.958 82.471 8.839 1.00 31.59 94 ASP A O 1
ATOM 704 N N . ASN A 1 95 ? 33.473 83.801 10.558 1.00 31.92 95 ASN A N 1
ATOM 705 C CA . ASN A 1 95 ? 34.880 83.441 10.435 1.00 31.79 95 ASN A CA 1
ATOM 706 C C . ASN A 1 95 ? 35.119 82.199 11.291 1.00 30.86 95 ASN A C 1
ATOM 707 O O . ASN A 1 95 ? 35.334 82.296 12.502 1.00 27.67 95 ASN A O 1
ATOM 712 N N . HIS A 1 96 ? 35.073 81.031 10.651 1.00 30.91 96 HIS A N 1
ATOM 713 C CA . HIS A 1 96 ? 35.251 79.761 11.345 1.00 31.60 96 HIS A CA 1
ATOM 714 C C . HIS A 1 96 ? 36.492 79.740 12.231 1.00 32.45 96 HIS A C 1
ATOM 715 O O . HIS A 1 96 ? 36.424 79.366 13.401 1.00 31.49 96 HIS A O 1
ATOM 722 N N . GLY A 1 97 ? 37.624 80.157 11.676 1.00 33.38 97 GLY A N 1
ATOM 723 C CA . GLY A 1 97 ? 38.851 80.158 12.448 1.00 33.80 97 GLY A CA 1
ATOM 724 C C . GLY A 1 97 ? 38.776 80.955 13.741 1.00 35.70 97 GLY A C 1
ATOM 725 O O . GLY A 1 97 ? 39.346 80.552 14.755 1.00 35.03 97 GLY A O 1
ATOM 726 N N . ARG A 1 98 ? 38.059 82.076 13.731 1.00 34.31 98 ARG A N 1
ATOM 727 C CA . ARG A 1 98 ? 37.986 82.896 14.930 1.00 36.28 98 ARG A CA 1
ATOM 728 C C . ARG A 1 98 ? 36.750 82.722 15.800 1.00 36.20 98 ARG A C 1
ATOM 729 O O . ARG A 1 98 ? 36.546 83.484 16.744 1.00 35.56 98 ARG A O 1
ATOM 737 N N . ILE A 1 99 ? 35.931 81.720 15.495 1.00 36.59 99 ILE A N 1
ATOM 738 C CA . ILE A 1 99 ? 34.729 81.471 16.290 1.00 36.60 99 ILE A CA 1
ATOM 739 C C . ILE A 1 99 ? 35.053 81.272 17.769 1.00 36.01 99 ILE A C 1
ATOM 740 O O . ILE A 1 99 ? 34.363 81.803 18.638 1.00 36.69 99 ILE A O 1
ATOM 745 N N . PRO A 1 100 ? 36.101 80.492 18.077 1.00 36.67 100 PRO A N 1
ATOM 746 C CA . PRO A 1 100 ? 36.462 80.264 19.481 1.00 37.17 100 PRO A CA 1
ATOM 747 C C . PRO A 1 100 ? 36.682 81.555 20.283 1.00 36.92 100 PRO A C 1
ATOM 748 O O . PRO A 1 100 ? 36.250 81.665 21.432 1.00 37.21 100 PRO A O 1
ATOM 752 N N . GLN A 1 101 ? 37.346 82.529 19.673 1.00 37.86 101 GLN A N 1
ATOM 753 C CA . GLN A 1 101 ? 37.610 83.800 20.341 1.00 38.89 101 GLN A CA 1
ATOM 754 C C . GLN A 1 101 ? 36.306 84.566 20.499 1.00 37.75 101 GLN A C 1
ATOM 755 O O . GLN A 1 101 ? 36.023 85.129 21.559 1.00 35.95 101 GLN A O 1
ATOM 761 N N . HIS A 1 102 ? 35.509 84.585 19.434 1.00 36.91 102 HIS A N 1
ATOM 762 C CA . HIS A 1 102 ? 34.234 85.284 19.471 1.00 34.53 102 HIS A CA 1
ATOM 763 C C . HIS A 1 102 ? 33.366 84.708 20.588 1.00 33.97 102 HIS A C 1
ATOM 764 O O . HIS A 1 102 ? 32.812 85.453 21.396 1.00 33.37 102 HIS A O 1
ATOM 771 N N . PHE A 1 103 ? 33.259 83.383 20.645 1.00 33.00 103 PHE A N 1
ATOM 772 C CA . PHE A 1 103 ? 32.455 82.743 21.683 1.00 34.15 103 PHE A CA 1
ATOM 773 C C . PHE A 1 103 ? 32.927 83.164 23.074 1.00 35.64 103 PHE A C 1
ATOM 774 O O . PHE A 1 103 ? 32.121 83.557 23.922 1.00 34.96 103 PHE A O 1
ATOM 782 N N . GLU A 1 104 ? 34.236 83.078 23.308 1.00 38.07 104 GLU A N 1
ATOM 783 C CA . GLU A 1 104 ? 34.810 83.447 24.600 1.00 39.77 104 GLU A CA 1
ATOM 784 C C . GLU A 1 104 ? 34.423 84.863 25.019 1.00 39.17 104 GLU A C 1
ATOM 785 O O . GLU A 1 104 ? 33.937 85.084 26.131 1.00 39.86 104 GLU A O 1
ATOM 791 N N . ARG A 1 105 ? 34.635 85.818 24.119 1.00 38.03 105 ARG A N 1
ATOM 792 C CA . ARG A 1 105 ? 34.324 87.219 24.397 1.00 37.63 105 ARG A CA 1
ATOM 793 C C . ARG A 1 105 ? 32.836 87.467 24.637 1.00 35.65 105 ARG A C 1
ATOM 794 O O . ARG A 1 105 ? 32.455 88.126 25.609 1.00 33.93 105 ARG A O 1
ATOM 802 N N . MET A 1 106 ? 31.990 86.949 23.752 1.00 32.26 106 MET A N 1
ATOM 803 C CA . MET A 1 106 ? 30.556 87.141 23.914 1.00 32.45 106 MET A CA 1
ATOM 804 C C . MET A 1 106 ? 30.065 86.452 25.183 1.00 31.63 106 MET A C 1
ATOM 805 O O . MET A 1 106 ? 29.184 86.960 25.875 1.00 34.68 106 MET A O 1
ATOM 810 N N . ASP A 1 107 ? 30.635 85.293 25.486 1.00 32.48 107 ASP A N 1
ATOM 811 C CA . ASP A 1 107 ? 30.234 84.551 26.673 1.00 34.44 107 ASP A CA 1
ATOM 812 C C . ASP A 1 107 ? 30.491 85.372 27.934 1.00 36.23 107 ASP A C 1
ATOM 813 O O . ASP A 1 107 ? 29.598 85.556 28.765 1.00 34.03 107 ASP A O 1
ATOM 818 N N . GLU A 1 108 ? 31.711 85.879 28.058 1.00 37.84 108 GLU A N 1
ATOM 819 C CA . GLU A 1 108 ? 32.086 86.676 29.217 1.00 40.96 108 GLU A CA 1
ATOM 820 C C . GLU A 1 108 ? 31.145 87.857 29.398 1.00 39.59 108 GLU A C 1
ATOM 821 O O . GLU A 1 108 ? 30.614 88.085 30.484 1.00 39.93 108 GLU A O 1
ATOM 827 N N . ILE A 1 109 ? 30.931 88.597 28.318 1.00 38.74 109 ILE A N 1
ATOM 828 C CA . ILE A 1 109 ? 30.071 89.769 28.352 1.00 37.10 109 ILE A CA 1
ATOM 829 C C . ILE A 1 109 ? 28.611 89.479 28.666 1.00 37.71 109 ILE A C 1
ATOM 830 O O . ILE A 1 109 ? 28.022 90.116 29.542 1.00 37.33 109 ILE A O 1
ATOM 835 N N . SER A 1 110 ? 28.020 88.530 27.949 1.00 35.52 110 SER A N 1
ATOM 836 C CA . SER A 1 110 ? 26.620 88.219 28.173 1.00 35.23 110 SER A CA 1
ATOM 837 C C . SER A 1 110 ? 26.410 87.680 29.578 1.00 37.09 110 SER A C 1
ATOM 838 O O . SER A 1 110 ? 25.423 88.017 30.235 1.00 34.89 110 SER A O 1
ATOM 841 N N . LYS A 1 111 ? 27.339 86.849 30.042 1.00 38.61 111 LYS A N 1
ATOM 842 C CA . LYS A 1 111 ? 27.223 86.288 31.383 1.00 41.27 111 LYS A CA 1
ATOM 843 C C . LYS A 1 111 ? 27.148 87.415 32.401 1.00 41.77 111 LYS A C 1
ATOM 844 O O . LYS A 1 111 ? 26.227 87.471 33.210 1.00 42.91 111 LYS A O 1
ATOM 850 N N . LYS A 1 112 ? 28.119 88.317 32.337 1.00 42.41 112 LYS A N 1
ATOM 851 C CA . LYS A 1 112 ? 28.194 89.445 33.258 1.00 44.20 112 LYS A CA 1
ATOM 852 C C . LYS A 1 112 ? 26.928 90.295 33.261 1.00 44.11 112 LYS A C 1
ATOM 853 O O . LYS A 1 112 ? 26.426 90.670 34.320 1.00 44.14 112 LYS A O 1
ATOM 859 N N . ALA A 1 113 ? 26.409 90.588 32.072 1.00 43.91 113 ALA A N 1
ATOM 860 C CA . ALA A 1 113 ? 25.211 91.404 31.938 1.00 42.53 113 ALA A CA 1
ATOM 861 C C . ALA A 1 113 ? 23.941 90.606 32.194 1.00 42.43 113 ALA A C 1
ATOM 862 O O . ALA A 1 113 ? 22.851 91.173 32.271 1.00 43.66 113 ALA A O 1
ATOM 864 N N . GLY A 1 114 ? 24.084 89.291 32.324 1.00 40.25 114 GLY A N 1
ATOM 865 C CA . GLY A 1 114 ? 22.929 88.447 32.563 1.00 38.39 114 GLY A CA 1
ATOM 866 C C . GLY A 1 114 ? 22.103 88.209 31.311 1.00 37.38 114 GLY A C 1
ATOM 867 O O . GLY A 1 114 ? 20.900 87.952 31.388 1.00 35.53 114 GLY A O 1
ATOM 868 N N . ASN A 1 115 ? 22.746 88.291 30.152 1.00 36.57 115 ASN A N 1
ATOM 869 C CA . ASN A 1 115 ? 22.050 88.078 28.890 1.00 35.93 115 ASN A CA 1
ATOM 870 C C . ASN A 1 115 ? 22.528 86.800 28.209 1.00 35.12 115 ASN A C 1
ATOM 871 O O . ASN A 1 115 ? 23.449 86.131 28.689 1.00 36.35 115 ASN A O 1
ATOM 876 N N . ILE A 1 116 ? 21.890 86.458 27.095 1.00 33.65 116 ILE A N 1
ATOM 877 C CA . ILE A 1 116 ? 22.269 85.275 26.332 1.00 33.23 116 ILE A CA 1
ATOM 878 C C . ILE A 1 116 ? 22.602 85.711 24.909 1.00 31.61 116 ILE A C 1
ATOM 879 O O . ILE A 1 116 ? 21.875 86.499 24.311 1.00 32.45 116 ILE A O 1
ATOM 884 N N . SER A 1 117 ? 23.710 85.204 24.380 1.00 31.95 117 SER A N 1
ATOM 885 C CA . SER A 1 117 ? 24.140 85.554 23.032 1.00 29.49 117 SER A CA 1
ATOM 886 C C . SER A 1 117 ? 24.371 84.332 22.163 1.00 27.46 117 SER A C 1
ATOM 887 O O . SER A 1 117 ? 25.247 83.522 22.443 1.00 25.83 117 SER A O 1
ATOM 890 N N . LEU A 1 118 ? 23.575 84.196 21.110 1.00 26.03 118 LEU A N 1
ATOM 891 C CA . LEU A 1 118 ? 23.752 83.095 20.182 1.00 24.16 118 LEU A CA 1
ATOM 892 C C . LEU A 1 118 ? 24.704 83.585 19.108 1.00 24.43 118 LEU A C 1
ATOM 893 O O . LEU A 1 118 ? 24.423 84.579 18.435 1.00 25.21 118 LEU A O 1
ATOM 898 N N . ILE A 1 119 ? 25.829 82.901 18.944 1.00 24.53 119 ILE A N 1
ATOM 899 C CA . ILE A 1 119 ? 26.788 83.294 17.921 1.00 25.50 119 ILE A CA 1
ATOM 900 C C . ILE A 1 119 ? 26.805 82.321 16.757 1.00 24.59 119 ILE A C 1
ATOM 901 O O . ILE A 1 119 ? 26.410 81.161 16.881 1.00 23.71 119 ILE A O 1
ATOM 906 N N . SER A 1 120 ? 27.266 82.830 15.626 1.00 24.25 120 SER A N 1
ATOM 907 C CA . SER A 1 120 ? 27.450 82.062 14.409 1.00 24.73 120 SER A CA 1
ATOM 908 C C . SER A 1 120 ? 26.325 81.159 13.897 1.00 25.23 120 SER A C 1
ATOM 909 O O . SER A 1 120 ? 26.563 79.992 13.577 1.00 25.68 120 SER A O 1
ATOM 912 N N . THR A 1 121 ? 25.104 81.670 13.822 1.00 24.75 121 THR A N 1
ATOM 913 C CA . THR A 1 121 ? 24.044 80.848 13.258 1.00 26.21 121 THR A CA 1
ATOM 914 C C . THR A 1 121 ? 23.930 81.292 11.797 1.00 25.85 121 THR A C 1
ATOM 915 O O . THR A 1 121 ? 24.602 82.235 11.388 1.00 28.70 121 THR A O 1
ATOM 919 N N . GLY A 1 122 ? 23.091 80.620 11.020 1.00 26.30 122 GLY A N 1
ATOM 920 C CA . GLY A 1 122 ? 22.948 80.936 9.603 1.00 25.67 122 GLY A CA 1
ATOM 921 C C . GLY A 1 122 ? 23.012 79.597 8.888 1.00 25.18 122 GLY A C 1
ATOM 922 O O . GLY A 1 122 ? 22.623 78.587 9.487 1.00 20.98 122 GLY A O 1
ATOM 923 N N . TRP A 1 123 ? 23.476 79.534 7.639 1.00 23.31 123 TRP A N 1
ATOM 924 C CA . TRP A 1 123 ? 23.539 78.213 7.036 1.00 24.21 123 TRP A CA 1
ATOM 925 C C . TRP A 1 123 ? 24.910 77.549 7.173 1.00 24.70 123 TRP A C 1
ATOM 926 O O . TRP A 1 123 ? 25.001 76.332 7.207 1.00 25.37 123 TRP A O 1
ATOM 937 N N . ASP A 1 124 ? 25.969 78.348 7.277 1.00 26.00 124 ASP A N 1
ATOM 938 C CA . ASP A 1 124 ? 27.316 77.822 7.530 1.00 23.77 124 ASP A CA 1
ATOM 939 C C . ASP A 1 124 ? 28.217 78.999 7.865 1.00 24.73 124 ASP A C 1
ATOM 940 O O . ASP A 1 124 ? 28.594 79.776 6.990 1.00 23.36 124 ASP A O 1
ATOM 945 N N . PRO A 1 125 ? 28.547 79.166 9.154 1.00 23.80 125 PRO A N 1
ATOM 946 C CA . PRO A 1 125 ? 28.119 78.313 10.272 1.00 24.25 125 PRO A CA 1
ATOM 947 C C . PRO A 1 125 ? 26.598 78.294 10.504 1.00 23.08 125 PRO A C 1
ATOM 948 O O . PRO A 1 125 ? 25.885 79.206 10.097 1.00 21.41 125 PRO A O 1
ATOM 952 N N . GLY A 1 126 ? 26.119 77.255 11.178 1.00 21.88 126 GLY A N 1
ATOM 953 C CA . GLY A 1 126 ? 24.701 77.164 11.460 1.00 23.84 126 GLY A CA 1
ATOM 954 C C . GLY A 1 126 ? 24.148 75.812 11.077 1.00 20.52 126 GLY A C 1
ATOM 955 O O . GLY A 1 126 ? 24.525 74.797 11.648 1.00 22.05 126 GLY A O 1
ATOM 956 N N . LEU A 1 127 ? 23.261 75.805 10.089 1.00 22.34 127 LEU A N 1
ATOM 957 C CA . LEU A 1 127 ? 22.647 74.574 9.623 1.00 21.61 127 LEU A CA 1
ATOM 958 C C . LEU A 1 127 ? 23.660 73.520 9.185 1.00 21.41 127 LEU A C 1
ATOM 959 O O . LEU A 1 127 ? 23.546 72.353 9.558 1.00 20.14 127 LEU A O 1
ATOM 964 N N . PHE A 1 128 ? 24.651 73.914 8.392 1.00 21.33 128 PHE A N 1
ATOM 965 C CA . PHE A 1 128 ? 25.643 72.941 7.957 1.00 22.53 128 PHE A CA 1
ATOM 966 C C . PHE A 1 128 ? 26.433 72.397 9.144 1.00 20.20 128 PHE A C 1
ATOM 967 O O . PHE A 1 128 ? 26.796 71.228 9.163 1.00 23.37 128 PHE A O 1
ATOM 975 N N . SER A 1 129 ? 26.692 73.248 10.131 1.00 22.85 129 SER A N 1
ATOM 976 C CA . SER A 1 129 ? 27.446 72.843 11.322 1.00 21.87 129 SER A CA 1
ATOM 977 C C . SER A 1 129 ? 26.680 71.741 12.050 1.00 23.30 129 SER A C 1
ATOM 978 O O . SER A 1 129 ? 27.259 70.747 12.492 1.00 23.16 129 SER A O 1
ATOM 981 N N . LEU A 1 130 ? 25.370 71.940 12.187 1.00 24.09 130 LEU A N 1
ATOM 982 C CA . LEU A 1 130 ? 24.521 70.962 12.846 1.00 22.57 130 LEU A CA 1
ATOM 983 C C . LEU A 1 130 ? 24.570 69.619 12.119 1.00 21.05 130 LEU A C 1
ATOM 984 O O . LEU A 1 130 ? 24.657 68.579 12.751 1.00 24.25 130 LEU A O 1
ATOM 989 N N . ASN A 1 131 ? 24.532 69.636 10.793 1.00 22.53 131 ASN A N 1
ATOM 990 C CA . ASN A 1 131 ? 24.564 68.375 10.061 1.00 23.17 131 ASN A CA 1
ATOM 991 C C . ASN A 1 131 ? 25.930 67.683 10.028 1.00 23.44 131 ASN A C 1
ATOM 992 O O . ASN A 1 131 ? 26.006 66.459 9.878 1.00 21.82 131 ASN A O 1
ATOM 997 N N . ARG A 1 132 ? 27.012 68.445 10.167 1.00 23.68 132 ARG A N 1
ATOM 998 C CA . ARG A 1 132 ? 28.330 67.816 10.220 1.00 24.03 132 ARG A CA 1
ATOM 999 C C . ARG A 1 132 ? 28.375 67.058 11.546 1.00 22.02 132 ARG A C 1
ATOM 1000 O O . ARG A 1 132 ? 28.844 65.928 11.612 1.00 25.06 132 ARG A O 1
ATOM 1008 N N . LEU A 1 133 ? 27.880 67.695 12.601 1.00 23.57 133 LEU A N 1
ATOM 1009 C CA . LEU A 1 133 ? 27.854 67.073 13.923 1.00 22.31 133 LEU A CA 1
ATOM 1010 C C . LEU A 1 133 ? 26.956 65.841 13.902 1.00 22.91 133 LEU A C 1
ATOM 1011 O O . LEU A 1 133 ? 27.342 64.774 14.363 1.00 24.62 133 LEU A O 1
ATOM 1016 N N . LEU A 1 134 ? 25.758 65.989 13.350 1.00 23.82 134 LEU A N 1
ATOM 1017 C CA . LEU A 1 134 ? 24.825 64.870 13.278 1.00 23.48 134 LEU A CA 1
ATOM 1018 C C . LEU A 1 134 ? 25.448 63.709 12.512 1.00 23.21 134 LEU A C 1
ATOM 1019 O O . LEU A 1 134 ? 25.463 62.579 12.993 1.00 23.13 134 LEU A O 1
ATOM 1024 N N . GLY A 1 135 ? 25.968 63.987 11.319 1.00 24.31 135 GLY A N 1
ATOM 1025 C CA . GLY A 1 135 ? 26.583 62.932 10.533 1.00 23.68 135 GLY A CA 1
ATOM 1026 C C . GLY A 1 135 ? 27.656 62.199 11.324 1.00 26.20 135 GLY A C 1
ATOM 1027 O O . GLY A 1 135 ? 27.705 60.968 11.345 1.00 26.92 135 GLY A O 1
ATOM 1028 N N . GLU A 1 136 ? 28.501 62.975 11.995 1.00 27.11 136 GLU A N 1
ATOM 1029 C CA . GLU A 1 136 ? 29.611 62.456 12.796 1.00 28.89 136 GLU A CA 1
ATOM 1030 C C . GLU A 1 136 ? 29.179 61.582 13.968 1.00 29.53 136 GLU A C 1
ATOM 1031 O O . GLU A 1 136 ? 29.853 60.606 14.308 1.00 29.13 136 GLU A O 1
ATOM 1037 N N . SER A 1 137 ? 28.068 61.950 14.599 1.00 27.83 137 SER A N 1
ATOM 1038 C CA . SER A 1 137 ? 27.569 61.217 15.753 1.00 29.21 137 SER A CA 1
ATOM 1039 C C . SER A 1 137 ? 26.826 59.942 15.398 1.00 28.25 137 SER A C 1
ATOM 1040 O O . SER A 1 137 ? 26.966 58.927 16.079 1.00 27.02 137 SER A O 1
ATOM 1043 N N . ILE A 1 138 ? 26.037 59.992 14.332 1.00 27.34 138 ILE A N 1
ATOM 1044 C CA . ILE A 1 138 ? 25.264 58.832 13.921 1.00 27.18 138 ILE A CA 1
ATOM 1045 C C . ILE A 1 138 ? 26.136 57.788 13.231 1.00 28.85 138 ILE A C 1
ATOM 1046 O O . ILE A 1 138 ? 25.930 56.591 13.413 1.00 28.43 138 ILE A O 1
ATOM 1051 N N . LEU A 1 139 ? 27.100 58.249 12.435 1.00 28.58 139 LEU A N 1
ATOM 1052 C CA . LEU A 1 139 ? 28.014 57.357 11.726 1.00 28.30 139 LEU A CA 1
ATOM 1053 C C . LEU A 1 139 ? 29.447 57.729 12.099 1.00 30.52 139 LEU A C 1
ATOM 1054 O O . LEU A 1 139 ? 30.156 58.372 11.323 1.00 30.91 139 LEU A O 1
ATOM 1059 N N . PRO A 1 140 ? 29.886 57.332 13.304 1.00 32.49 140 PRO A N 1
ATOM 1060 C CA . PRO A 1 140 ? 31.233 57.610 13.814 1.00 34.27 140 PRO A CA 1
ATOM 1061 C C . PRO A 1 140 ? 32.355 57.152 12.883 1.00 34.55 140 PRO A C 1
ATOM 1062 O O . PRO A 1 140 ? 33.399 57.791 12.810 1.00 35.27 140 PRO A O 1
ATOM 1066 N N . LYS A 1 141 ? 32.143 56.047 12.175 1.00 34.78 141 LYS A N 1
ATOM 1067 C CA . LYS A 1 141 ? 33.146 55.564 11.234 1.00 34.56 141 LYS A CA 1
ATOM 1068 C C . LYS A 1 141 ? 32.717 55.999 9.841 1.00 33.75 141 LYS A C 1
ATOM 1069 O O . LYS A 1 141 ? 31.795 55.438 9.256 1.00 35.29 141 LYS A O 1
ATOM 1075 N N . GLY A 1 142 ? 33.383 57.019 9.318 1.00 33.57 142 GLY A N 1
ATOM 1076 C CA . GLY A 1 142 ? 33.042 57.512 8.003 1.00 32.43 142 GLY A CA 1
ATOM 1077 C C . GLY A 1 142 ? 33.682 58.856 7.739 1.00 33.00 142 GLY A C 1
ATOM 1078 O O . GLY A 1 142 ? 34.526 59.313 8.513 1.00 30.57 142 GLY A O 1
ATOM 1079 N N . LYS A 1 143 ? 33.277 59.494 6.645 1.00 32.77 143 LYS A N 1
ATOM 1080 C CA . LYS A 1 143 ? 33.822 60.792 6.284 1.00 33.51 143 LYS A CA 1
ATOM 1081 C C . LYS A 1 143 ? 32.745 61.815 5.991 1.00 32.75 143 LYS A C 1
ATOM 1082 O O . LYS A 1 143 ? 31.671 61.482 5.488 1.00 31.81 143 LYS A O 1
ATOM 1088 N N . THR A 1 144 ? 33.047 63.062 6.322 1.00 31.09 144 THR A N 1
ATOM 1089 C CA . THR A 1 144 ? 32.134 64.168 6.095 1.00 32.53 144 THR A CA 1
ATOM 1090 C C . THR A 1 144 ? 32.678 65.073 4.994 1.00 32.49 144 THR A C 1
ATOM 1091 O O . THR A 1 144 ? 33.866 65.390 4.963 1.00 33.77 144 THR A O 1
ATOM 1095 N N . HIS A 1 145 ? 31.799 65.485 4.094 1.00 31.63 145 HIS A N 1
ATOM 1096 C CA . HIS A 1 145 ? 32.173 66.368 3.003 1.00 31.22 145 HIS A CA 1
ATOM 1097 C C . HIS A 1 145 ? 31.189 67.517 2.895 1.00 31.34 145 HIS A C 1
ATOM 1098 O O . HIS A 1 145 ? 29.985 67.298 2.735 1.00 28.53 145 HIS A O 1
ATOM 1105 N N . THR A 1 146 ? 31.704 68.737 2.994 1.00 27.33 146 THR A N 1
ATOM 1106 C CA . THR A 1 146 ? 30.874 69.916 2.865 1.00 28.95 146 THR A CA 1
ATOM 1107 C C . THR A 1 146 ? 31.201 70.590 1.533 1.00 29.96 146 THR A C 1
ATOM 1108 O O . THR A 1 146 ? 32.369 70.761 1.177 1.00 29.07 146 THR A O 1
ATOM 1112 N N . PHE A 1 147 ? 30.161 70.939 0.789 1.00 28.41 147 PHE A N 1
ATOM 1113 C CA . PHE A 1 147 ? 30.321 71.625 -0.485 1.00 28.74 147 PHE A CA 1
ATOM 1114 C C . PHE A 1 147 ? 29.441 72.861 -0.423 1.00 30.94 147 PHE A C 1
ATOM 1115 O O . PHE A 1 147 ? 28.372 72.836 0.192 1.00 28.69 147 PHE A O 1
ATOM 1123 N N . TRP A 1 148 ? 29.879 73.937 -1.062 1.00 31.13 148 TRP A N 1
ATOM 1124 C CA . TRP A 1 148 ? 29.092 75.155 -1.084 1.00 34.42 148 TRP A CA 1
ATOM 1125 C C . TRP A 1 148 ? 28.658 75.378 -2.527 1.00 38.99 148 TRP A C 1
ATOM 1126 O O . TRP A 1 148 ? 29.478 75.686 -3.398 1.00 38.76 148 TRP A O 1
ATOM 1137 N N . GLY A 1 149 ? 27.363 75.149 -2.762 1.00 43.08 149 GLY A N 1
ATOM 1138 C CA . GLY A 1 149 ? 26.756 75.276 -4.081 1.00 41.29 149 GLY A CA 1
ATOM 1139 C C . GLY A 1 149 ? 27.221 76.512 -4.799 1.00 42.04 149 GLY A C 1
ATOM 1140 O O . GLY A 1 149 ? 27.911 77.341 -4.204 1.00 42.50 149 GLY A O 1
ATOM 1141 N N . LYS A 1 150 ? 26.847 76.649 -6.068 1.00 41.78 150 LYS A N 1
ATOM 1142 C CA . LYS A 1 150 ? 27.268 77.810 -6.838 1.00 41.53 150 LYS A CA 1
ATOM 1143 C C . LYS A 1 150 ? 26.716 79.097 -6.250 1.00 41.30 150 LYS A C 1
ATOM 1144 O O . LYS A 1 150 ? 25.504 79.285 -6.150 1.00 39.92 150 LYS A O 1
ATOM 1150 N N . GLY A 1 151 ? 27.631 79.979 -5.866 1.00 42.66 151 GLY A N 1
ATOM 1151 C CA . GLY A 1 151 ? 27.258 81.253 -5.290 1.00 44.04 151 GLY A CA 1
ATOM 1152 C C . GLY A 1 151 ? 28.513 82.031 -4.964 1.00 46.18 151 GLY A C 1
ATOM 1153 O O . GLY A 1 151 ? 29.622 81.496 -5.061 1.00 44.54 151 GLY A O 1
ATOM 1154 N N . VAL A 1 152 ? 28.341 83.290 -4.578 1.00 48.07 152 VAL A N 1
ATOM 1155 C CA . VAL A 1 152 ? 29.463 84.150 -4.235 1.00 52.27 152 VAL A CA 1
ATOM 1156 C C . VAL A 1 152 ? 30.084 83.703 -2.921 1.00 55.36 152 VAL A C 1
ATOM 1157 O O . VAL A 1 152 ? 29.421 83.085 -2.089 1.00 56.90 152 VAL A O 1
ATOM 1161 N N . SER A 1 153 ? 31.363 84.011 -2.742 1.00 57.81 153 SER A N 1
ATOM 1162 C CA . SER A 1 153 ? 32.069 83.657 -1.521 1.00 59.67 153 SER A CA 1
ATOM 1163 C C . SER A 1 153 ? 32.553 84.951 -0.884 1.00 60.56 153 SER A C 1
ATOM 1164 O O . SER A 1 153 ? 33.700 85.055 -0.458 1.00 61.95 153 SER A O 1
ATOM 1167 N N . LEU A 1 154 ? 31.651 85.931 -0.848 1.00 62.44 154 LEU A N 1
ATOM 1168 C CA . LEU A 1 154 ? 31.871 87.266 -0.280 1.00 62.47 154 LEU A CA 1
ATOM 1169 C C . LEU A 1 154 ? 33.316 87.659 0.027 1.00 61.92 154 LEU A C 1
ATOM 1170 O O . LEU A 1 154 ? 33.867 88.569 -0.598 1.00 60.98 154 LEU A O 1
ATOM 1175 N N . GLY A 1 155 ? 33.916 86.988 1.005 1.00 61.31 155 GLY A N 1
ATOM 1176 C CA . GLY A 1 155 ? 35.288 87.285 1.372 1.00 60.28 155 GLY A CA 1
ATOM 1177 C C . GLY A 1 155 ? 36.218 87.276 0.174 1.00 58.70 155 GLY A C 1
ATOM 1178 O O . GLY A 1 155 ? 37.076 88.149 0.038 1.00 58.06 155 GLY A O 1
ATOM 1179 N N . HIS A 1 156 ? 36.040 86.290 -0.699 1.00 57.18 156 HIS A N 1
ATOM 1180 C CA . HIS A 1 156 ? 36.870 86.168 -1.890 1.00 56.48 156 HIS A CA 1
ATOM 1181 C C . HIS A 1 156 ? 36.625 87.315 -2.862 1.00 56.40 156 HIS A C 1
ATOM 1182 O O . HIS A 1 156 ? 37.460 87.604 -3.719 1.00 55.77 156 HIS A O 1
ATOM 1189 N N . SER A 1 157 ? 35.472 87.963 -2.733 1.00 56.76 157 SER A N 1
ATOM 1190 C CA . SER A 1 157 ? 35.152 89.098 -3.586 1.00 58.10 157 SER A CA 1
ATOM 1191 C C . SER A 1 157 ? 35.976 90.275 -3.074 1.00 59.62 157 SER A C 1
ATOM 1192 O O . SER A 1 157 ? 36.512 91.058 -3.855 1.00 59.59 157 SER A O 1
ATOM 1195 N N . ASP A 1 158 ? 36.078 90.389 -1.754 1.00 61.71 158 ASP A N 1
ATOM 1196 C CA . ASP A 1 158 ? 36.862 91.457 -1.146 1.00 63.57 158 ASP A CA 1
ATOM 1197 C C . ASP A 1 158 ? 38.330 91.179 -1.442 1.00 63.74 158 ASP A C 1
ATOM 1198 O O . ASP A 1 158 ? 39.100 92.088 -1.750 1.00 63.81 158 ASP A O 1
ATOM 1203 N N . ALA A 1 159 ? 38.704 89.906 -1.349 1.00 63.88 159 ALA A N 1
ATOM 1204 C CA . ALA A 1 159 ? 40.074 89.485 -1.601 1.00 64.44 159 ALA A CA 1
ATOM 1205 C C . ALA A 1 159 ? 40.559 89.956 -2.969 1.00 64.89 159 ALA A C 1
ATOM 1206 O O . ALA A 1 159 ? 41.663 90.486 -3.092 1.00 64.90 159 ALA A O 1
ATOM 1208 N N . ILE A 1 160 ? 39.738 89.765 -3.998 1.00 65.85 160 ILE A N 1
ATOM 1209 C CA . ILE A 1 160 ? 40.125 90.190 -5.336 1.00 67.46 160 ILE A CA 1
ATOM 1210 C C . ILE A 1 160 ? 40.110 91.715 -5.442 1.00 68.79 160 ILE A C 1
ATOM 1211 O O . ILE A 1 160 ? 40.906 92.293 -6.183 1.00 68.77 160 ILE A O 1
ATOM 1216 N N . ARG A 1 161 ? 39.216 92.365 -4.697 1.00 70.28 161 ARG A N 1
ATOM 1217 C CA . ARG A 1 161 ? 39.137 93.825 -4.718 1.00 71.92 161 ARG A CA 1
ATOM 1218 C C . ARG A 1 161 ? 40.413 94.420 -4.133 1.00 72.62 161 ARG A C 1
ATOM 1219 O O . ARG A 1 161 ? 40.608 95.635 -4.153 1.00 72.73 161 ARG A O 1
ATOM 1227 N N . ARG A 1 162 ? 41.275 93.558 -3.602 1.00 73.52 162 ARG A N 1
ATOM 1228 C CA . ARG A 1 162 ? 42.536 93.997 -3.016 1.00 73.92 162 ARG A CA 1
ATOM 1229 C C . ARG A 1 162 ? 43.685 93.850 -4.008 1.00 74.01 162 ARG A C 1
ATOM 1230 O O . ARG A 1 162 ? 44.758 94.424 -3.815 1.00 74.08 162 ARG A O 1
ATOM 1238 N N . VAL A 1 163 ? 43.457 93.082 -5.071 1.00 73.86 163 VAL A N 1
ATOM 1239 C CA . VAL A 1 163 ? 44.483 92.872 -6.085 1.00 73.22 163 VAL A CA 1
ATOM 1240 C C . VAL A 1 163 ? 44.821 94.199 -6.747 1.00 73.24 163 VAL A C 1
ATOM 1241 O O . VAL A 1 163 ? 43.949 95.050 -6.936 1.00 73.28 163 VAL A O 1
ATOM 1245 N N . GLN A 1 164 ? 46.090 94.367 -7.100 1.00 72.96 164 GLN A N 1
ATOM 1246 C CA . GLN A 1 164 ? 46.553 95.592 -7.737 1.00 72.49 164 GLN A CA 1
ATOM 1247 C C . GLN A 1 164 ? 45.901 95.775 -9.107 1.00 71.30 164 GLN A C 1
ATOM 1248 O O . GLN A 1 164 ? 46.032 94.923 -9.987 1.00 70.19 164 GLN A O 1
ATOM 1254 N N . GLY A 1 165 ? 45.189 96.887 -9.271 1.00 70.45 165 GLY A N 1
ATOM 1255 C CA . GLY A 1 165 ? 44.533 97.175 -10.534 1.00 69.50 165 GLY A CA 1
ATOM 1256 C C . GLY A 1 165 ? 43.081 96.739 -10.637 1.00 69.49 165 GLY A C 1
ATOM 1257 O O . GLY A 1 165 ? 42.490 96.802 -11.716 1.00 69.62 165 GLY A O 1
ATOM 1258 N N . VAL A 1 166 ? 42.496 96.301 -9.525 1.00 68.66 166 VAL A N 1
ATOM 1259 C CA . VAL A 1 166 ? 41.107 95.856 -9.533 1.00 66.97 166 VAL A CA 1
ATOM 1260 C C . VAL A 1 166 ? 40.158 96.920 -8.992 1.00 66.98 166 VAL A C 1
ATOM 1261 O O . VAL A 1 166 ? 40.198 97.265 -7.810 1.00 67.27 166 VAL A O 1
ATOM 1265 N N . LYS A 1 167 ? 39.300 97.432 -9.868 1.00 65.83 167 LYS A N 1
ATOM 1266 C CA . LYS A 1 167 ? 38.328 98.454 -9.496 1.00 65.00 167 LYS A CA 1
ATOM 1267 C C . LYS A 1 167 ? 37.218 97.834 -8.655 1.00 63.71 167 LYS A C 1
ATOM 1268 O O . LYS A 1 167 ? 36.902 98.310 -7.563 1.00 62.28 167 LYS A O 1
ATOM 1274 N N . ASN A 1 168 ? 36.634 96.763 -9.184 1.00 62.33 168 ASN A N 1
ATOM 1275 C CA . ASN A 1 168 ? 35.547 96.055 -8.520 1.00 59.81 168 ASN A CA 1
ATOM 1276 C C . ASN A 1 168 ? 35.455 94.664 -9.141 1.00 57.79 168 ASN A C 1
ATOM 1277 O O . ASN A 1 168 ? 35.989 94.432 -10.226 1.00 56.50 168 ASN A O 1
ATOM 1282 N N . GLY A 1 169 ? 34.792 93.736 -8.456 1.00 54.84 169 GLY A N 1
ATOM 1283 C CA . GLY A 1 169 ? 34.674 92.394 -8.997 1.00 52.42 169 GLY A CA 1
ATOM 1284 C C . GLY A 1 169 ? 33.824 91.456 -8.166 1.00 49.68 169 GLY A C 1
ATOM 1285 O O . GLY A 1 169 ? 33.253 91.856 -7.155 1.00 50.13 169 GLY A O 1
ATOM 1286 N N . ILE A 1 170 ? 33.736 90.205 -8.601 1.00 48.28 170 ILE A N 1
ATOM 1287 C CA . ILE A 1 170 ? 32.957 89.196 -7.894 1.00 47.42 170 ILE A CA 1
ATOM 1288 C C . ILE A 1 170 ? 33.472 87.808 -8.255 1.00 47.62 170 ILE A C 1
ATOM 1289 O O . ILE A 1 170 ? 33.888 87.568 -9.389 1.00 46.67 170 ILE A O 1
ATOM 1294 N N . GLN A 1 171 ? 33.449 86.897 -7.289 1.00 47.26 171 GLN A N 1
ATOM 1295 C CA . GLN A 1 171 ? 33.907 85.540 -7.541 1.00 46.32 171 GLN A CA 1
ATOM 1296 C C . GLN A 1 171 ? 32.816 84.553 -7.144 1.00 44.82 171 GLN A C 1
ATOM 1297 O O . GLN A 1 171 ? 31.965 84.850 -6.299 1.00 44.36 171 GLN A O 1
ATOM 1303 N N . TYR A 1 172 ? 32.844 83.384 -7.772 1.00 41.67 172 TYR A N 1
ATOM 1304 C CA . TYR A 1 172 ? 31.875 82.331 -7.519 1.00 39.75 172 TYR A CA 1
ATOM 1305 C C . TYR A 1 172 ? 32.592 81.035 -7.161 1.00 38.49 172 TYR A C 1
ATOM 1306 O O . TYR A 1 172 ? 33.664 80.750 -7.696 1.00 37.50 172 TYR A O 1
ATOM 1315 N N . ILE A 1 173 ? 32.012 80.260 -6.246 1.00 36.45 173 ILE A N 1
ATOM 1316 C CA . ILE A 1 173 ? 32.574 78.961 -5.901 1.00 34.20 173 ILE A CA 1
ATOM 1317 C C . ILE A 1 173 ? 31.553 77.981 -6.473 1.00 32.83 173 ILE A C 1
ATOM 1318 O O . ILE A 1 173 ? 30.348 78.200 -6.349 1.00 33.17 173 ILE A O 1
ATOM 1323 N N . ILE A 1 174 ? 32.030 76.922 -7.117 1.00 31.08 174 ILE A N 1
ATOM 1324 C CA . ILE A 1 174 ? 31.144 75.951 -7.744 1.00 33.08 174 ILE A CA 1
ATOM 1325 C C . ILE A 1 174 ? 31.576 74.524 -7.459 1.00 34.64 174 ILE A C 1
ATOM 1326 O O . ILE A 1 174 ? 32.679 74.120 -7.823 1.00 34.11 174 ILE A O 1
ATOM 1331 N N . PRO A 1 175 ? 30.712 73.737 -6.801 1.00 35.15 175 PRO A N 1
ATOM 1332 C CA . PRO A 1 175 ? 31.078 72.351 -6.507 1.00 35.58 175 PRO A CA 1
ATOM 1333 C C . PRO A 1 175 ? 31.339 71.600 -7.807 1.00 35.68 175 PRO A C 1
ATOM 1334 O O . PRO A 1 175 ? 30.821 71.971 -8.857 1.00 36.25 175 PRO A O 1
ATOM 1338 N N . ILE A 1 176 ? 32.142 70.547 -7.735 1.00 36.80 176 ILE A N 1
ATOM 1339 C CA . ILE A 1 176 ? 32.431 69.747 -8.913 1.00 37.25 176 ILE A CA 1
ATOM 1340 C C . ILE A 1 176 ? 31.554 68.501 -8.857 1.00 37.34 176 ILE A C 1
ATOM 1341 O O . ILE A 1 176 ? 31.644 67.703 -7.924 1.00 37.71 176 ILE A O 1
ATOM 1346 N N . LYS A 1 177 ? 30.687 68.360 -9.854 1.00 39.79 177 LYS A N 1
ATOM 1347 C CA . LYS A 1 177 ? 29.750 67.241 -9.935 1.00 40.66 177 LYS A CA 1
ATOM 1348 C C . LYS A 1 177 ? 30.388 65.898 -9.616 1.00 41.06 177 LYS A C 1
ATOM 1349 O O . LYS A 1 177 ? 29.817 65.088 -8.881 1.00 40.65 177 LYS A O 1
ATOM 1355 N N . GLY A 1 178 ? 31.576 65.672 -10.168 1.00 40.89 178 GLY A N 1
ATOM 1356 C CA . GLY A 1 178 ? 32.275 64.421 -9.943 1.00 39.03 178 GLY A CA 1
ATOM 1357 C C . GLY A 1 178 ? 32.518 64.088 -8.484 1.00 38.99 178 GLY A C 1
ATOM 1358 O O . GLY A 1 178 ? 32.287 62.957 -8.052 1.00 38.71 178 GLY A O 1
ATOM 1359 N N . ALA A 1 179 ? 32.993 65.063 -7.720 1.00 38.24 179 ALA A N 1
ATOM 1360 C CA . ALA A 1 179 ? 33.270 64.848 -6.302 1.00 37.52 179 ALA A CA 1
ATOM 1361 C C . ALA A 1 179 ? 31.964 64.633 -5.537 1.00 36.56 179 ALA A C 1
ATOM 1362 O O . ALA A 1 179 ? 31.875 63.791 -4.645 1.00 36.59 179 ALA A O 1
ATOM 1364 N N . LEU A 1 180 ? 30.950 65.404 -5.902 1.00 37.21 180 LEU A N 1
ATOM 1365 C CA . LEU A 1 180 ? 29.650 65.315 -5.261 1.00 37.51 180 LEU A CA 1
ATOM 1366 C C . LEU A 1 180 ? 29.082 63.901 -5.451 1.00 37.26 180 LEU A C 1
ATOM 1367 O O . LEU A 1 180 ? 28.647 63.255 -4.491 1.00 35.68 180 LEU A O 1
ATOM 1372 N N . ASP A 1 181 ? 29.113 63.411 -6.688 1.00 38.18 181 ASP A N 1
ATOM 1373 C CA . ASP A 1 181 ? 28.616 62.072 -6.979 1.00 38.35 181 ASP A CA 1
ATOM 1374 C C . ASP A 1 181 ? 29.377 61.016 -6.190 1.00 38.17 181 ASP A C 1
ATOM 1375 O O . ASP A 1 181 ? 28.779 60.103 -5.626 1.00 36.42 181 ASP A O 1
ATOM 1380 N N . LYS A 1 182 ? 30.699 61.137 -6.157 1.00 38.00 182 LYS A N 1
ATOM 1381 C CA . LYS A 1 182 ? 31.516 60.179 -5.425 1.00 38.84 182 LYS A CA 1
ATOM 1382 C C . LYS A 1 182 ? 31.146 60.206 -3.945 1.00 38.41 182 LYS A C 1
ATOM 1383 O O . LYS A 1 182 ? 30.954 59.160 -3.323 1.00 37.64 182 LYS A O 1
ATOM 1389 N N . ALA A 1 183 ? 31.044 61.408 -3.387 1.00 38.99 183 ALA A N 1
ATOM 1390 C CA . ALA A 1 183 ? 30.690 61.561 -1.981 1.00 40.34 183 ALA A CA 1
ATOM 1391 C C . ALA A 1 183 ? 29.396 60.812 -1.683 1.00 40.67 183 ALA A C 1
ATOM 1392 O O . ALA A 1 183 ? 29.305 60.082 -0.698 1.00 43.15 183 ALA A O 1
ATOM 1394 N N . ARG A 1 184 ? 28.400 60.993 -2.545 1.00 41.45 184 ARG A N 1
ATOM 1395 C CA . ARG A 1 184 ? 27.099 60.344 -2.385 1.00 43.40 184 ARG A CA 1
ATOM 1396 C C . ARG A 1 184 ? 27.137 58.835 -2.605 1.00 45.93 184 ARG A C 1
ATOM 1397 O O . ARG A 1 184 ? 26.245 58.117 -2.159 1.00 43.50 184 ARG A O 1
ATOM 1405 N N . SER A 1 185 ? 28.165 58.362 -3.301 1.00 49.24 185 SER A N 1
ATOM 1406 C CA . SER A 1 185 ? 28.305 56.943 -3.608 1.00 53.24 185 SER A CA 1
ATOM 1407 C C . SER A 1 185 ? 28.477 56.068 -2.376 1.00 55.57 185 SER A C 1
ATOM 1408 O O . SER A 1 185 ? 28.155 54.880 -2.400 1.00 54.96 185 SER A O 1
ATOM 1411 N N . GLY A 1 186 ? 28.998 56.657 -1.305 1.00 57.59 186 GLY A N 1
ATOM 1412 C CA . GLY A 1 186 ? 29.199 55.908 -0.080 1.00 60.28 186 GLY A CA 1
ATOM 1413 C C . GLY A 1 186 ? 30.509 55.146 -0.051 1.00 61.64 186 GLY A C 1
ATOM 1414 O O . GLY A 1 186 ? 30.702 54.275 0.797 1.00 62.06 186 GLY A O 1
ATOM 1415 N N . GLU A 1 187 ? 31.412 55.476 -0.969 1.00 63.73 187 GLU A N 1
ATOM 1416 C CA . GLU A 1 187 ? 32.709 54.807 -1.045 1.00 65.89 187 GLU A CA 1
ATOM 1417 C C . GLU A 1 187 ? 33.740 55.297 -0.033 1.00 65.78 187 GLU A C 1
ATOM 1418 O O . GLU A 1 187 ? 34.612 54.535 0.386 1.00 67.35 187 GLU A O 1
ATOM 1424 N N . GLN A 1 188 ? 33.640 56.564 0.356 1.00 64.73 188 GLN A N 1
ATOM 1425 C CA . GLN A 1 188 ? 34.586 57.158 1.297 1.00 64.39 188 GLN A CA 1
ATOM 1426 C C . GLN A 1 188 ? 35.943 57.343 0.631 1.00 64.10 188 GLN A C 1
ATOM 1427 O O . GLN A 1 188 ? 36.507 56.409 0.061 1.00 64.39 188 GLN A O 1
ATOM 1433 N N . CYS A 1 189 ? 36.463 58.561 0.713 1.00 63.88 189 CYS A N 1
ATOM 1434 C CA . CYS A 1 189 ? 37.740 58.889 0.102 1.00 63.64 189 CYS A CA 1
ATOM 1435 C C . CYS A 1 189 ? 38.036 60.367 0.306 1.00 61.49 189 CYS A C 1
ATOM 1436 O O . CYS A 1 189 ? 37.155 61.210 0.144 1.00 61.77 189 CYS A O 1
ATOM 1439 N N . ASP A 1 190 ? 39.275 60.682 0.665 1.00 58.53 190 ASP A N 1
ATOM 1440 C CA . ASP A 1 190 ? 39.653 62.068 0.876 1.00 56.16 190 ASP A CA 1
ATOM 1441 C C . ASP A 1 190 ? 39.689 62.802 -0.458 1.00 53.46 190 ASP A C 1
ATOM 1442 O O . ASP A 1 190 ? 39.980 62.214 -1.497 1.00 54.23 190 ASP A O 1
ATOM 1447 N N . PHE A 1 191 ? 39.371 64.087 -0.422 1.00 49.10 191 PHE A N 1
ATOM 1448 C CA . PHE A 1 191 ? 39.377 64.913 -1.617 1.00 45.53 191 PHE A CA 1
ATOM 1449 C C . PHE A 1 191 ? 40.343 66.066 -1.390 1.00 43.24 191 PHE A C 1
ATOM 1450 O O . PHE A 1 191 ? 40.560 66.486 -0.251 1.00 42.23 191 PHE A O 1
ATOM 1458 N N . THR A 1 192 ? 40.934 66.570 -2.466 1.00 38.52 192 THR A N 1
ATOM 1459 C CA . THR A 1 192 ? 41.809 67.721 -2.344 1.00 37.62 192 THR A CA 1
ATOM 1460 C C . THR A 1 192 ? 40.859 68.892 -2.570 1.00 38.17 192 THR A C 1
ATOM 1461 O O . THR A 1 192 ? 39.796 68.725 -3.177 1.00 36.89 192 THR A O 1
ATOM 1465 N N . THR A 1 193 ? 41.232 70.063 -2.077 1.00 37.41 193 THR A N 1
ATOM 1466 C CA . THR A 1 193 ? 40.408 71.249 -2.243 1.00 37.66 193 THR A CA 1
ATOM 1467 C C . THR A 1 193 ? 40.081 71.428 -3.722 1.00 38.23 193 THR A C 1
ATOM 1468 O O . THR A 1 193 ? 38.962 71.802 -4.082 1.00 37.88 193 THR A O 1
ATOM 1472 N N . ARG A 1 194 ? 41.064 71.133 -4.572 1.00 36.98 194 ARG A N 1
ATOM 1473 C CA . ARG A 1 194 ? 40.929 71.258 -6.020 1.00 35.58 194 ARG A CA 1
ATOM 1474 C C . ARG A 1 194 ? 39.936 70.261 -6.628 1.00 34.15 194 ARG A C 1
ATOM 1475 O O . ARG A 1 194 ? 39.354 70.519 -7.681 1.00 35.20 194 ARG A O 1
ATOM 1483 N N . GLU A 1 195 ? 39.737 69.126 -5.970 1.00 34.88 195 GLU A N 1
ATOM 1484 C CA . GLU A 1 195 ? 38.801 68.116 -6.471 1.00 35.08 195 GLU A CA 1
ATOM 1485 C C . GLU A 1 195 ? 37.347 68.400 -6.119 1.00 33.80 195 GLU A C 1
ATOM 1486 O O . GLU A 1 195 ? 36.441 67.826 -6.722 1.00 33.48 195 GLU A O 1
ATOM 1492 N N . LYS A 1 196 ? 37.123 69.275 -5.146 1.00 32.58 196 LYS A N 1
ATOM 1493 C CA . LYS A 1 196 ? 35.763 69.578 -4.701 1.00 32.42 196 LYS A CA 1
ATOM 1494 C C . LYS A 1 196 ? 35.084 70.787 -5.343 1.00 30.66 196 LYS A C 1
ATOM 1495 O O . LYS A 1 196 ? 33.913 70.714 -5.729 1.00 29.70 196 LYS A O 1
ATOM 1501 N N . HIS A 1 197 ? 35.809 71.892 -5.463 1.00 30.45 197 HIS A N 1
ATOM 1502 C CA . HIS A 1 197 ? 35.239 73.111 -6.033 1.00 31.24 197 HIS A CA 1
ATOM 1503 C C . HIS A 1 197 ? 36.171 73.792 -7.020 1.00 31.84 197 HIS A C 1
ATOM 1504 O O . HIS A 1 197 ? 37.384 73.628 -6.955 1.00 30.93 197 HIS A O 1
ATOM 1511 N N . GLU A 1 198 ? 35.588 74.572 -7.918 1.00 31.99 198 GLU A N 1
ATOM 1512 C CA . GLU A 1 198 ? 36.372 75.362 -8.848 1.00 36.28 198 GLU A CA 1
ATOM 1513 C C . GLU A 1 198 ? 35.940 76.791 -8.554 1.00 36.39 198 GLU A C 1
ATOM 1514 O O . GLU A 1 198 ? 34.912 77.000 -7.906 1.00 35.39 198 GLU A O 1
ATOM 1520 N N . MET A 1 199 ? 36.724 77.767 -8.998 1.00 36.85 199 MET A N 1
ATOM 1521 C CA . MET A 1 199 ? 36.409 79.173 -8.756 1.00 37.82 199 MET A CA 1
ATOM 1522 C C . MET A 1 199 ? 36.353 79.968 -10.061 1.00 39.06 199 MET A C 1
ATOM 1523 O O . MET A 1 199 ? 37.244 79.849 -10.904 1.00 39.42 199 MET A O 1
ATOM 1528 N N . VAL A 1 200 ? 35.308 80.773 -10.220 1.00 37.23 200 VAL A N 1
ATOM 1529 C CA . VAL A 1 200 ? 35.152 81.606 -11.407 1.00 39.34 200 VAL A CA 1
ATOM 1530 C C . VAL A 1 200 ? 35.022 83.057 -10.974 1.00 41.21 200 VAL A C 1
ATOM 1531 O O . VAL A 1 200 ? 34.137 83.401 -10.186 1.00 41.34 200 VAL A O 1
ATOM 1535 N N . CYS A 1 201 ? 35.908 83.908 -11.485 1.00 42.91 201 CYS A N 1
ATOM 1536 C CA . CYS A 1 201 ? 35.889 85.325 -11.141 1.00 44.64 201 CYS A CA 1
ATOM 1537 C C . CYS A 1 201 ? 35.487 86.229 -12.304 1.00 46.30 201 CYS A C 1
ATOM 1538 O O . CYS A 1 201 ? 35.663 85.892 -13.478 1.00 46.03 201 CYS A O 1
ATOM 1541 N N . TYR A 1 202 ? 34.931 87.382 -11.951 1.00 48.01 202 TYR A N 1
ATOM 1542 C CA . TYR A 1 202 ? 34.527 88.391 -12.917 1.00 48.34 202 TYR A CA 1
ATOM 1543 C C . TYR A 1 202 ? 35.056 89.686 -12.337 1.00 49.86 202 TYR A C 1
ATOM 1544 O O . TYR A 1 202 ? 34.545 90.198 -11.338 1.00 49.05 202 TYR A O 1
ATOM 1553 N N . VAL A 1 203 ? 36.109 90.194 -12.963 1.00 51.35 203 VAL A N 1
ATOM 1554 C CA . VAL A 1 203 ? 36.759 91.405 -12.501 1.00 53.34 203 VAL A CA 1
ATOM 1555 C C . VAL A 1 203 ? 36.610 92.585 -13.450 1.00 55.35 203 VAL A C 1
ATOM 1556 O O . VAL A 1 203 ? 36.758 92.449 -14.665 1.00 53.19 203 VAL A O 1
ATOM 1560 N N . VAL A 1 204 ? 36.297 93.741 -12.874 1.00 57.80 204 VAL A N 1
ATOM 1561 C CA . VAL A 1 204 ? 36.171 94.976 -13.633 1.00 61.07 204 VAL A CA 1
ATOM 1562 C C . VAL A 1 204 ? 37.485 95.704 -13.378 1.00 63.77 204 VAL A C 1
ATOM 1563 O O . VAL A 1 204 ? 37.656 96.363 -12.351 1.00 62.91 204 VAL A O 1
ATOM 1567 N N . PRO A 1 205 ? 38.441 95.575 -14.309 1.00 67.31 205 PRO A N 1
ATOM 1568 C CA . PRO A 1 205 ? 39.751 96.216 -14.187 1.00 70.48 205 PRO A CA 1
ATOM 1569 C C . PRO A 1 205 ? 39.705 97.714 -13.921 1.00 74.12 205 PRO A C 1
ATOM 1570 O O . PRO A 1 205 ? 38.862 98.433 -14.459 1.00 74.01 205 PRO A O 1
ATOM 1574 N N . GLU A 1 206 ? 40.618 98.176 -13.075 1.00 78.82 206 GLU A N 1
ATOM 1575 C CA . GLU A 1 206 ? 40.721 99.593 -12.763 1.00 83.45 206 GLU A CA 1
ATOM 1576 C C . GLU A 1 206 ? 41.634 100.086 -13.874 1.00 86.05 206 GLU A C 1
ATOM 1577 O O . GLU A 1 206 ? 42.484 100.951 -13.672 1.00 87.06 206 GLU A O 1
ATOM 1583 N N . GLU A 1 207 ? 41.433 99.495 -15.048 1.00 88.76 207 GLU A N 1
ATOM 1584 C CA . GLU A 1 207 ? 42.205 99.774 -16.250 1.00 91.81 207 GLU A CA 1
ATOM 1585 C C . GLU A 1 207 ? 42.686 101.190 -16.508 1.00 93.11 207 GLU A C 1
ATOM 1586 O O . GLU A 1 207 ? 42.160 101.896 -17.369 1.00 93.70 207 GLU A O 1
ATOM 1592 N N . ASN A 1 208 ? 43.699 101.595 -15.753 1.00 94.34 208 ASN A N 1
ATOM 1593 C CA . ASN A 1 208 ? 44.322 102.894 -15.941 1.00 95.03 208 ASN A CA 1
ATOM 1594 C C . ASN A 1 208 ? 45.120 102.578 -17.202 1.00 95.05 208 ASN A C 1
ATOM 1595 O O . ASN A 1 208 ? 45.620 103.458 -17.905 1.00 94.93 208 ASN A O 1
ATOM 1600 N N . ALA A 1 209 ? 45.169 101.272 -17.462 1.00 94.81 209 ALA A N 1
ATOM 1601 C CA . ALA A 1 209 ? 45.861 100.617 -18.566 1.00 94.78 209 ALA A CA 1
ATOM 1602 C C . ALA A 1 209 ? 46.530 99.451 -17.848 1.00 94.28 209 ALA A C 1
ATOM 1603 O O . ALA A 1 209 ? 47.360 98.735 -18.409 1.00 94.55 209 ALA A O 1
ATOM 1605 N N . ASP A 1 210 ? 46.137 99.284 -16.587 1.00 93.06 210 ASP A N 1
ATOM 1606 C CA . ASP A 1 210 ? 46.668 98.250 -15.708 1.00 92.11 210 ASP A CA 1
ATOM 1607 C C . ASP A 1 210 ? 46.824 96.887 -16.365 1.00 90.81 210 ASP A C 1
ATOM 1608 O O . ASP A 1 210 ? 45.976 96.452 -17.146 1.00 90.49 210 ASP A O 1
ATOM 1613 N N . LEU A 1 211 ? 47.922 96.219 -16.028 1.00 89.05 211 LEU A N 1
ATOM 1614 C CA . LEU A 1 211 ? 48.240 94.906 -16.569 1.00 87.37 211 LEU A CA 1
ATOM 1615 C C . LEU A 1 211 ? 47.180 93.874 -16.198 1.00 86.06 211 LEU A C 1
ATOM 1616 O O . LEU A 1 211 ? 46.980 93.565 -15.023 1.00 85.71 211 LEU A O 1
ATOM 1621 N N . LYS A 1 212 ? 46.500 93.349 -17.211 1.00 84.18 212 LYS A N 1
ATOM 1622 C CA . LYS A 1 212 ? 45.460 92.350 -17.004 1.00 82.15 212 LYS A CA 1
ATOM 1623 C C . LYS A 1 212 ? 46.059 91.000 -16.622 1.00 80.96 212 LYS A C 1
ATOM 1624 O O . LYS A 1 212 ? 45.529 90.299 -15.761 1.00 80.59 212 LYS A O 1
ATOM 1630 N N . LYS A 1 213 ? 47.164 90.635 -17.261 1.00 79.04 213 LYS A N 1
ATOM 1631 C CA . LYS A 1 213 ? 47.806 89.364 -16.961 1.00 77.65 213 LYS A CA 1
ATOM 1632 C C . LYS A 1 213 ? 48.253 89.321 -15.504 1.00 76.91 213 LYS A C 1
ATOM 1633 O O . LYS A 1 213 ? 48.170 88.278 -14.855 1.00 76.16 213 LYS A O 1
ATOM 1639 N N . ILE A 1 214 ? 48.720 90.455 -14.989 1.00 76.34 214 ILE A N 1
ATOM 1640 C CA . ILE A 1 214 ? 49.166 90.526 -13.601 1.00 76.70 214 ILE A CA 1
ATOM 1641 C C . ILE A 1 214 ? 47.950 90.499 -12.681 1.00 76.44 214 ILE A C 1
ATOM 1642 O O . ILE A 1 214 ? 48.058 90.162 -11.505 1.00 76.04 214 ILE A O 1
ATOM 1647 N N . GLU A 1 215 ? 46.794 90.868 -13.228 1.00 76.75 215 GLU A N 1
ATOM 1648 C CA . GLU A 1 215 ? 45.550 90.865 -12.463 1.00 76.64 215 GLU A CA 1
ATOM 1649 C C . GLU A 1 215 ? 45.313 89.459 -11.944 1.00 75.32 215 GLU A C 1
ATOM 1650 O O . GLU A 1 215 ? 44.561 89.247 -10.994 1.00 74.73 215 GLU A O 1
ATOM 1656 N N . GLN A 1 216 ? 45.962 88.498 -12.585 1.00 74.44 216 GLN A N 1
ATOM 1657 C CA . GLN A 1 216 ? 45.831 87.115 -12.188 1.00 73.54 216 GLN A CA 1
ATOM 1658 C C . GLN A 1 216 ? 46.742 86.801 -11.000 1.00 72.49 216 GLN A C 1
ATOM 1659 O O . GLN A 1 216 ? 47.393 85.758 -10.944 1.00 72.27 216 GLN A O 1
ATOM 1665 N N . ASP A 1 217 ? 46.795 87.747 -10.063 1.00 70.73 217 ASP A N 1
ATOM 1666 C CA . ASP A 1 217 ? 47.550 87.582 -8.825 1.00 68.40 217 ASP A CA 1
ATOM 1667 C C . ASP A 1 217 ? 46.545 86.803 -7.997 1.00 66.31 217 ASP A C 1
ATOM 1668 O O . ASP A 1 217 ? 46.865 86.216 -6.962 1.00 65.98 217 ASP A O 1
ATOM 1673 N N . ILE A 1 218 ? 45.310 86.837 -8.486 1.00 63.72 218 ILE A N 1
ATOM 1674 C CA . ILE A 1 218 ? 44.179 86.162 -7.874 1.00 61.09 218 ILE A CA 1
ATOM 1675 C C . ILE A 1 218 ? 44.431 84.660 -7.871 1.00 59.75 218 ILE A C 1
ATOM 1676 O O . ILE A 1 218 ? 44.298 83.999 -6.842 1.00 59.42 218 ILE A O 1
ATOM 1681 N N . LYS A 1 219 ? 44.801 84.130 -9.031 1.00 58.36 219 LYS A N 1
ATOM 1682 C CA . LYS A 1 219 ? 45.065 82.708 -9.161 1.00 57.68 219 LYS A CA 1
ATOM 1683 C C . LYS A 1 219 ? 46.116 82.212 -8.175 1.00 57.63 219 LYS A C 1
ATOM 1684 O O . LYS A 1 219 ? 45.894 81.231 -7.469 1.00 57.84 219 LYS A O 1
ATOM 1690 N N . THR A 1 220 ? 47.252 82.896 -8.119 1.00 57.14 220 THR A N 1
ATOM 1691 C CA . THR A 1 220 ? 48.338 82.500 -7.225 1.00 58.19 220 THR A CA 1
ATOM 1692 C C . THR A 1 220 ? 48.135 83.010 -5.804 1.00 59.50 220 THR A C 1
ATOM 1693 O O . THR A 1 220 ? 49.012 82.862 -4.950 1.00 59.86 220 THR A O 1
ATOM 1697 N N . MET A 1 221 ? 46.981 83.611 -5.550 1.00 59.53 221 MET A N 1
ATOM 1698 C CA . MET A 1 221 ? 46.699 84.141 -4.226 1.00 60.85 221 MET A CA 1
ATOM 1699 C C . MET A 1 221 ? 46.573 83.027 -3.184 1.00 61.21 221 MET A C 1
ATOM 1700 O O . MET A 1 221 ? 45.690 82.175 -3.275 1.00 61.39 221 MET A O 1
ATOM 1705 N N . PRO A 1 222 ? 47.468 83.017 -2.181 1.00 61.17 222 PRO A N 1
ATOM 1706 C CA . PRO A 1 222 ? 47.453 82.004 -1.118 1.00 61.16 222 PRO A CA 1
ATOM 1707 C C . PRO A 1 222 ? 46.089 81.905 -0.430 1.00 60.65 222 PRO A C 1
ATOM 1708 O O . PRO A 1 222 ? 45.436 82.917 -0.188 1.00 60.34 222 PRO A O 1
ATOM 1712 N N . ASP A 1 223 ? 45.670 80.679 -0.125 1.00 60.02 223 ASP A N 1
ATOM 1713 C CA . ASP A 1 223 ? 44.389 80.421 0.533 1.00 60.03 223 ASP A CA 1
ATOM 1714 C C . ASP A 1 223 ? 43.196 80.613 -0.408 1.00 59.81 223 ASP A C 1
ATOM 1715 O O . ASP A 1 223 ? 42.718 79.656 -1.025 1.00 60.24 223 ASP A O 1
ATOM 1720 N N . TYR A 1 224 ? 42.723 81.855 -0.500 1.00 57.07 224 TYR A N 1
ATOM 1721 C CA . TYR A 1 224 ? 41.585 82.217 -1.342 1.00 55.09 224 TYR A CA 1
ATOM 1722 C C . TYR A 1 224 ? 41.502 81.438 -2.654 1.00 53.74 224 TYR A C 1
ATOM 1723 O O . TYR A 1 224 ? 40.512 80.751 -2.916 1.00 52.60 224 TYR A O 1
ATOM 1732 N N . PHE A 1 225 ? 42.530 81.563 -3.485 1.00 50.62 225 PHE A N 1
ATOM 1733 C CA . PHE A 1 225 ? 42.571 80.846 -4.755 1.00 49.09 225 PHE A CA 1
ATOM 1734 C C . PHE A 1 225 ? 43.867 80.037 -4.774 1.00 49.56 225 PHE A C 1
ATOM 1735 O O . PHE A 1 225 ? 44.499 79.865 -3.731 1.00 51.57 225 PHE A O 1
ATOM 1743 N N . ALA A 1 226 ? 44.260 79.537 -5.942 1.00 49.59 226 ALA A N 1
ATOM 1744 C CA . ALA A 1 226 ? 45.493 78.749 -6.078 1.00 49.03 226 ALA A CA 1
ATOM 1745 C C . ALA A 1 226 ? 45.264 77.282 -5.745 1.00 47.35 226 ALA A C 1
ATOM 1746 O O . ALA A 1 226 ? 45.781 76.400 -6.430 1.00 48.10 226 ALA A O 1
ATOM 1748 N N . ASP A 1 227 ? 44.503 77.016 -4.686 1.00 46.61 227 ASP A N 1
ATOM 1749 C CA . ASP A 1 227 ? 44.202 75.635 -4.323 1.00 45.24 227 ASP A CA 1
ATOM 1750 C C . ASP A 1 227 ? 43.067 75.140 -5.205 1.00 43.58 227 ASP A C 1
ATOM 1751 O O . ASP A 1 227 ? 42.741 73.954 -5.202 1.00 41.38 227 ASP A O 1
ATOM 1756 N N . TYR A 1 228 ? 42.466 76.059 -5.956 1.00 40.84 228 TYR A N 1
ATOM 1757 C CA . TYR A 1 228 ? 41.361 75.715 -6.844 1.00 41.98 228 TYR A CA 1
ATOM 1758 C C . TYR A 1 228 ? 41.654 76.145 -8.275 1.00 41.51 228 TYR A C 1
ATOM 1759 O O . TYR A 1 228 ? 42.377 77.112 -8.504 1.00 42.45 228 TYR A O 1
ATOM 1768 N N . ASN A 1 229 ? 41.081 75.430 -9.237 1.00 42.51 229 ASN A N 1
ATOM 1769 C CA . ASN A 1 229 ? 41.237 75.816 -10.632 1.00 43.33 229 ASN A CA 1
ATOM 1770 C C . ASN A 1 229 ? 40.366 77.072 -10.733 1.00 44.04 229 ASN A C 1
ATOM 1771 O O . ASN A 1 229 ? 39.136 76.996 -10.659 1.00 43.02 229 ASN A O 1
ATOM 1776 N N . THR A 1 230 ? 41.009 78.224 -10.881 1.00 44.46 230 THR A N 1
ATOM 1777 C CA . THR A 1 230 ? 40.305 79.499 -10.941 1.00 44.74 230 THR A CA 1
ATOM 1778 C C . THR A 1 230 ? 40.300 80.168 -12.316 1.00 45.63 230 THR A C 1
ATOM 1779 O O . THR A 1 230 ? 41.352 80.387 -12.911 1.00 45.72 230 THR A O 1
ATOM 1783 N N . THR A 1 231 ? 39.108 80.495 -12.807 1.00 46.48 231 THR A N 1
ATOM 1784 C CA . THR A 1 231 ? 38.946 81.162 -14.100 1.00 47.03 231 THR A CA 1
ATOM 1785 C C . THR A 1 231 ? 38.699 82.646 -13.844 1.00 48.79 231 THR A C 1
ATOM 1786 O O . THR A 1 231 ? 37.975 82.999 -12.915 1.00 48.11 231 THR A O 1
ATOM 1790 N N . VAL A 1 232 ? 39.292 83.510 -14.666 1.00 50.06 232 VAL A N 1
ATOM 1791 C CA . VAL A 1 232 ? 39.121 84.954 -14.501 1.00 52.11 232 VAL A CA 1
ATOM 1792 C C . VAL A 1 232 ? 38.577 85.661 -15.750 1.00 53.03 232 VAL A C 1
ATOM 1793 O O . VAL A 1 232 ? 39.205 85.663 -16.809 1.00 53.65 232 VAL A O 1
ATOM 1797 N N . HIS A 1 233 ? 37.398 86.257 -15.613 1.00 53.47 233 HIS A N 1
ATOM 1798 C CA . HIS A 1 233 ? 36.762 86.979 -16.707 1.00 53.16 233 HIS A CA 1
ATOM 1799 C C . HIS A 1 233 ? 36.771 88.474 -16.406 1.00 54.32 233 HIS A C 1
ATOM 1800 O O . HIS A 1 233 ? 36.404 88.899 -15.306 1.00 54.69 233 HIS 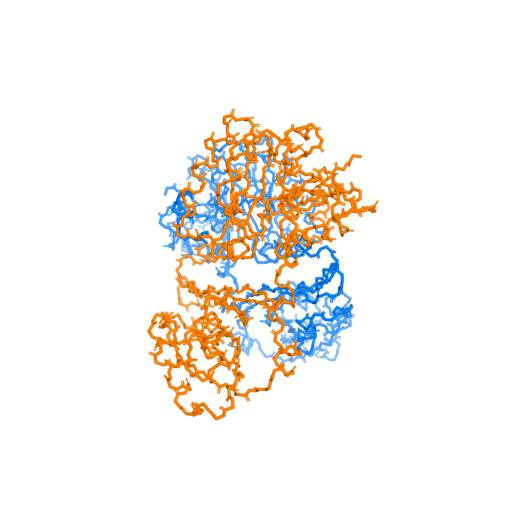A O 1
ATOM 1807 N N . PHE A 1 234 ? 37.192 89.270 -17.382 1.00 53.62 234 PHE A N 1
ATOM 1808 C CA . PHE A 1 234 ? 37.232 90.718 -17.225 1.00 52.95 234 PHE A CA 1
ATOM 1809 C C . PHE A 1 234 ? 35.991 91.310 -17.874 1.00 53.54 234 PHE A C 1
ATOM 1810 O O . PHE A 1 234 ? 35.638 90.954 -18.997 1.00 52.82 234 PHE A O 1
ATOM 1818 N N . ILE A 1 235 ? 35.320 92.203 -17.157 1.00 53.88 235 ILE A N 1
ATOM 1819 C CA . ILE A 1 235 ? 34.104 92.819 -17.667 1.00 54.95 235 ILE A CA 1
ATOM 1820 C C . ILE A 1 235 ? 33.995 94.268 -17.217 1.00 55.30 235 ILE A C 1
ATOM 1821 O O . ILE A 1 235 ? 34.863 94.777 -16.506 1.00 54.68 235 ILE A O 1
ATOM 1826 N N . THR A 1 236 ? 32.921 94.928 -17.634 1.00 56.22 236 THR A N 1
ATOM 1827 C CA . THR A 1 236 ? 32.700 96.321 -17.272 1.00 58.21 236 THR A CA 1
ATOM 1828 C C . THR A 1 236 ? 31.754 96.408 -16.081 1.00 59.15 236 THR A C 1
ATOM 1829 O O . THR A 1 236 ? 30.938 95.512 -15.870 1.00 59.85 236 THR A O 1
ATOM 1833 N N . GLU A 1 237 ? 31.867 97.482 -15.304 1.00 60.16 237 GLU A N 1
ATOM 1834 C CA . GLU A 1 237 ? 31.001 97.665 -14.148 1.00 61.59 237 GLU A CA 1
ATOM 1835 C C . GLU A 1 237 ? 29.540 97.560 -14.570 1.00 61.16 237 GLU A C 1
ATOM 1836 O O . GLU A 1 237 ? 28.674 97.223 -13.764 1.00 60.29 237 GLU A O 1
ATOM 1842 N N . GLU A 1 238 ? 29.275 97.843 -15.842 1.00 60.98 238 GLU A N 1
ATOM 1843 C CA . GLU A 1 238 ? 27.921 97.770 -16.373 1.00 60.88 238 GLU A CA 1
ATOM 1844 C C . GLU A 1 238 ? 27.471 96.308 -16.420 1.00 60.08 238 GLU A C 1
ATOM 1845 O O . GLU A 1 238 ? 26.337 95.986 -16.066 1.00 59.39 238 GLU A O 1
ATOM 1851 N N . GLU A 1 239 ? 28.367 95.430 -16.865 1.00 59.78 239 GLU A N 1
ATOM 1852 C CA . GLU A 1 239 ? 28.074 94.000 -16.965 1.00 59.53 239 GLU A CA 1
ATOM 1853 C C . GLU A 1 239 ? 27.891 93.366 -15.589 1.00 59.39 239 GLU A C 1
ATOM 1854 O O . GLU A 1 239 ? 27.008 92.531 -15.382 1.00 58.80 239 GLU A O 1
ATOM 1860 N N . LEU A 1 240 ? 28.741 93.766 -14.652 1.00 58.72 240 LEU A N 1
ATOM 1861 C CA . LEU A 1 240 ? 28.687 93.244 -13.297 1.00 58.78 240 LEU A CA 1
ATOM 1862 C C . LEU A 1 240 ? 27.347 93.592 -12.662 1.00 58.97 240 LEU A C 1
ATOM 1863 O O . LEU A 1 240 ? 26.615 92.714 -12.206 1.00 59.69 240 LEU A O 1
ATOM 1868 N N . LYS A 1 241 ? 27.035 94.883 -12.647 1.00 59.63 241 LYS A N 1
ATOM 1869 C CA . LYS A 1 241 ? 25.796 95.390 -12.071 1.00 60.45 241 LYS A CA 1
ATOM 1870 C C . LYS A 1 241 ? 24.537 94.709 -12.606 1.00 59.86 241 LYS A C 1
ATOM 1871 O O . LYS A 1 241 ? 23.584 94.485 -11.860 1.00 60.01 241 LYS A O 1
ATOM 1877 N N . LEU A 1 242 ? 24.532 94.366 -13.887 1.00 59.85 242 LEU A N 1
ATOM 1878 C CA . LEU A 1 242 ? 23.352 93.748 -14.478 1.00 58.48 242 LEU A CA 1
ATOM 1879 C C . LEU A 1 242 ? 23.313 92.223 -14.489 1.00 57.07 242 LEU A C 1
ATOM 1880 O O . LEU A 1 242 ? 22.258 91.633 -14.259 1.00 57.48 242 LEU A O 1
ATOM 1885 N N . ASN A 1 243 ? 24.445 91.576 -14.746 1.00 55.31 243 ASN A N 1
ATOM 1886 C CA . ASN A 1 243 ? 24.459 90.116 -14.797 1.00 53.81 243 ASN A CA 1
ATOM 1887 C C . ASN A 1 243 ? 25.068 89.405 -13.592 1.00 52.46 243 ASN A C 1
ATOM 1888 O O . ASN A 1 243 ? 25.153 88.177 -13.580 1.00 49.86 243 ASN A O 1
ATOM 1893 N N . HIS A 1 244 ? 25.479 90.153 -12.573 1.00 51.74 244 HIS A N 1
ATOM 1894 C CA . HIS A 1 244 ? 26.087 89.515 -11.416 1.00 50.45 244 HIS A CA 1
ATOM 1895 C C . HIS A 1 244 ? 25.564 89.895 -10.039 1.00 51.59 244 HIS A C 1
ATOM 1896 O O . HIS A 1 244 ? 26.309 90.388 -9.195 1.00 49.42 244 HIS A O 1
ATOM 1903 N N . ALA A 1 245 ? 24.276 89.661 -9.819 1.00 52.73 245 ALA A N 1
ATOM 1904 C CA . ALA A 1 245 ? 23.678 89.925 -8.522 1.00 55.06 245 ALA A CA 1
ATOM 1905 C C . ALA A 1 245 ? 23.802 88.591 -7.797 1.00 56.45 245 ALA A C 1
ATOM 1906 O O . ALA A 1 245 ? 22.825 87.849 -7.659 1.00 59.23 245 ALA A O 1
ATOM 1908 N N . GLY A 1 246 ? 25.018 88.278 -7.361 1.00 55.35 246 GLY A N 1
ATOM 1909 C CA . GLY A 1 246 ? 25.261 87.021 -6.675 1.00 53.53 246 GLY A CA 1
ATOM 1910 C C . GLY A 1 246 ? 24.426 86.818 -5.425 1.00 52.19 246 GLY A C 1
ATOM 1911 O O . GLY A 1 246 ? 24.953 86.832 -4.309 1.00 51.02 246 GLY A O 1
ATOM 1912 N N . LEU A 1 247 ? 23.124 86.615 -5.610 1.00 50.70 247 LEU A N 1
ATOM 1913 C CA . LEU A 1 247 ? 22.223 86.414 -4.485 1.00 47.59 247 LEU A CA 1
ATOM 1914 C C . LEU A 1 247 ? 21.948 84.938 -4.209 1.00 45.75 247 LEU A C 1
ATOM 1915 O O . LEU A 1 247 ? 21.828 84.531 -3.055 1.00 44.35 247 LEU A O 1
ATOM 1920 N N . SER A 1 248 ? 21.851 84.134 -5.262 1.00 43.27 248 SER A N 1
ATOM 1921 C CA . SER A 1 248 ? 21.596 82.713 -5.084 1.00 41.28 248 SER A CA 1
ATOM 1922 C C . SER A 1 248 ? 22.830 81.993 -4.546 1.00 38.50 248 SER A C 1
ATOM 1923 O O . SER A 1 248 ? 23.963 82.453 -4.713 1.00 37.08 248 SER A O 1
ATOM 1926 N N . ASN A 1 249 ? 22.597 80.861 -3.888 1.00 34.60 249 ASN A N 1
ATOM 1927 C CA . ASN A 1 249 ? 23.674 80.058 -3.329 1.00 30.34 249 ASN A CA 1
ATOM 1928 C C . ASN A 1 249 ? 23.113 78.732 -2.811 1.00 28.92 249 ASN A C 1
ATOM 1929 O O . ASN A 1 249 ? 21.941 78.418 -3.016 1.00 29.26 249 ASN A O 1
ATOM 1934 N N . GLY A 1 250 ? 23.951 77.960 -2.133 1.00 27.16 250 GLY A N 1
ATOM 1935 C CA . GLY A 1 250 ? 23.507 76.682 -1.616 1.00 26.70 250 GLY A CA 1
ATOM 1936 C C . GLY A 1 250 ? 24.685 75.843 -1.169 1.00 26.28 250 GLY A C 1
ATOM 1937 O O . GLY A 1 250 ? 25.798 76.341 -1.054 1.00 27.22 250 GLY A O 1
ATOM 1938 N N . GLY A 1 251 ? 24.450 74.564 -0.918 1.00 24.45 251 GLY A N 1
ATOM 1939 C CA . GLY A 1 251 ? 25.537 73.723 -0.467 1.00 22.83 251 GLY A CA 1
ATOM 1940 C C . GLY A 1 251 ? 25.084 72.332 -0.104 1.00 22.69 251 GLY A C 1
ATOM 1941 O O . GLY A 1 251 ? 23.885 72.030 -0.123 1.00 23.81 251 GLY A O 1
ATOM 1942 N N . PHE A 1 252 ? 26.051 71.485 0.234 1.00 21.25 252 PHE A N 1
ATOM 1943 C CA . PHE A 1 252 ? 25.780 70.103 0.585 1.00 23.99 252 PHE A CA 1
ATOM 1944 C C . PHE A 1 252 ? 26.669 69.653 1.735 1.00 25.05 252 PHE A C 1
ATOM 1945 O O . PHE A 1 252 ? 27.842 70.020 1.799 1.00 27.38 252 PHE A O 1
ATOM 1953 N N . VAL A 1 253 ? 26.107 68.864 2.643 1.00 23.18 253 VAL A N 1
ATOM 1954 C CA . VAL A 1 253 ? 26.883 68.294 3.734 1.00 22.31 253 VAL A CA 1
ATOM 1955 C C . VAL A 1 253 ? 26.596 66.807 3.629 1.00 24.07 253 VAL A C 1
ATOM 1956 O O . VAL A 1 253 ? 25.477 66.356 3.875 1.00 23.66 253 VAL A O 1
ATOM 1960 N N . ILE A 1 254 ? 27.606 66.046 3.236 1.00 22.66 254 ILE A N 1
ATOM 1961 C CA . ILE A 1 254 ? 27.441 64.614 3.080 1.00 25.51 254 ILE A CA 1
ATOM 1962 C C . ILE A 1 254 ? 28.303 63.816 4.044 1.00 26.85 254 ILE A C 1
ATOM 1963 O O . ILE A 1 254 ? 29.481 64.123 4.249 1.00 27.96 254 ILE A O 1
ATOM 1968 N N . ARG A 1 255 ? 27.692 62.805 4.649 1.00 25.98 255 ARG A N 1
ATOM 1969 C CA . ARG A 1 255 ? 28.382 61.920 5.572 1.00 27.83 255 ARG A CA 1
ATOM 1970 C C . ARG A 1 255 ? 28.260 60.530 4.965 1.00 30.69 255 ARG A C 1
ATOM 1971 O O . ARG A 1 255 ? 27.158 59.983 4.831 1.00 29.50 255 ARG A O 1
ATOM 1979 N N . SER A 1 256 ? 29.393 59.983 4.552 1.00 30.33 256 SER A N 1
ATOM 1980 C CA . SER A 1 256 ? 29.422 58.657 3.970 1.00 31.93 256 SER A CA 1
ATOM 1981 C C . SER A 1 256 ? 30.158 57.786 4.968 1.00 32.95 256 SER A C 1
ATOM 1982 O O . SER A 1 256 ? 31.337 58.004 5.245 1.00 34.33 256 SER A O 1
ATOM 1985 N N . GLY A 1 257 ? 29.453 56.811 5.526 1.00 32.07 257 GLY A N 1
ATOM 1986 C CA . GLY A 1 257 ? 30.073 55.941 6.498 1.00 33.40 257 GLY A CA 1
ATOM 1987 C C . GLY A 1 257 ? 29.737 54.481 6.304 1.00 34.03 257 GLY A C 1
ATOM 1988 O O . GLY A 1 257 ? 29.082 54.085 5.338 1.00 34.25 257 GLY A O 1
ATOM 1989 N N . ASN A 1 258 ? 30.210 53.674 7.240 1.00 37.05 258 ASN A N 1
ATOM 1990 C CA . ASN A 1 258 ? 29.974 52.243 7.226 1.00 40.21 258 ASN A CA 1
ATOM 1991 C C . ASN A 1 258 ? 29.667 51.838 8.657 1.00 39.51 258 ASN A C 1
ATOM 1992 O O . ASN A 1 258 ? 30.266 52.357 9.602 1.00 38.81 258 ASN A O 1
ATOM 1997 N N . THR A 1 259 ? 28.714 50.934 8.820 1.00 40.59 259 THR A N 1
ATOM 1998 C CA . THR A 1 259 ? 28.370 50.443 10.143 1.00 42.71 259 THR A CA 1
ATOM 1999 C C . THR A 1 259 ? 29.178 49.156 10.293 1.00 44.46 259 THR A C 1
ATOM 2000 O O . THR A 1 259 ? 29.691 48.641 9.298 1.00 45.42 259 THR A O 1
ATOM 2004 N N . GLN A 1 260 ? 29.323 48.650 11.516 1.00 47.55 260 GLN A N 1
ATOM 2005 C CA . GLN A 1 260 ? 30.076 47.410 11.715 1.00 49.88 260 GLN A CA 1
ATOM 2006 C C . GLN A 1 260 ? 29.687 46.399 10.647 1.00 50.26 260 GLN A C 1
ATOM 2007 O O . GLN A 1 260 ? 28.513 46.048 10.515 1.00 50.09 260 GLN A O 1
ATOM 2013 N N . GLY A 1 261 ? 30.662 45.940 9.870 1.00 50.57 261 GLY A N 1
ATOM 2014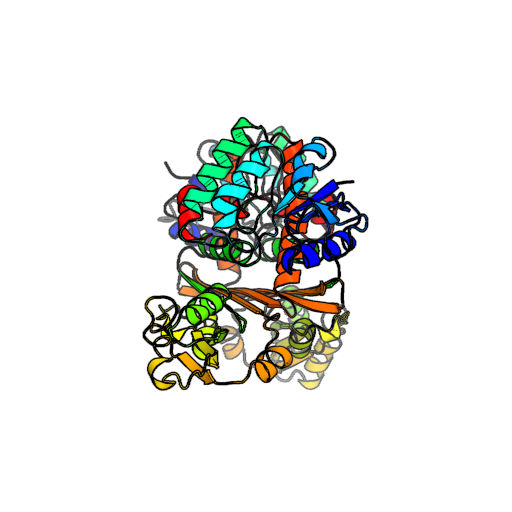 C CA . GLY A 1 261 ? 30.345 44.958 8.849 1.00 51.07 261 GLY A CA 1
ATOM 2015 C C . GLY A 1 261 ? 30.495 45.408 7.410 1.00 51.02 261 GLY A C 1
ATOM 2016 O O . GLY A 1 261 ? 30.473 44.577 6.504 1.00 52.20 261 GLY A O 1
ATOM 2017 N N . GLY A 1 262 ? 30.621 46.711 7.182 1.00 49.59 262 GLY A N 1
ATOM 2018 C CA . GLY A 1 262 ? 30.797 47.189 5.821 1.00 46.99 262 GLY A CA 1
ATOM 2019 C C . GLY A 1 262 ? 29.585 47.739 5.089 1.00 45.87 262 GLY A C 1
ATOM 2020 O O . GLY A 1 262 ? 29.708 48.152 3.936 1.00 47.22 262 GLY A O 1
ATOM 2021 N N . ALA A 1 263 ? 28.421 47.757 5.728 1.00 42.41 263 ALA A N 1
ATOM 2022 C CA . ALA A 1 263 ? 27.223 48.285 5.075 1.00 40.09 263 ALA A CA 1
ATOM 2023 C C . ALA A 1 263 ? 27.353 49.788 4.807 1.00 37.57 263 ALA A C 1
ATOM 2024 O O . ALA A 1 263 ? 27.608 50.566 5.724 1.00 37.86 263 ALA A O 1
ATOM 2026 N N . LYS A 1 264 ? 27.170 50.180 3.548 1.00 35.49 264 LYS A N 1
ATOM 2027 C CA . LYS A 1 264 ? 27.258 51.579 3.120 1.00 34.68 264 LYS A CA 1
ATOM 2028 C C . LYS A 1 264 ? 26.057 52.404 3.573 1.00 32.81 264 LYS A C 1
ATOM 2029 O O . LYS A 1 264 ? 24.927 52.123 3.185 1.00 32.28 264 LYS A O 1
ATOM 2035 N N . GLN A 1 265 ? 26.312 53.440 4.366 1.00 30.90 265 GLN A N 1
ATOM 2036 C CA . GLN A 1 265 ? 25.248 54.308 4.874 1.00 29.05 265 GLN A CA 1
ATOM 2037 C C . GLN A 1 265 ? 25.563 55.755 4.491 1.00 27.63 265 GLN A C 1
ATOM 2038 O O . GLN A 1 265 ? 26.626 56.266 4.838 1.00 26.61 265 GLN A O 1
ATOM 2044 N N . VAL A 1 266 ? 24.650 56.413 3.780 1.00 25.67 266 VAL A N 1
ATOM 2045 C CA . VAL A 1 266 ? 24.869 57.802 3.380 1.00 24.57 266 VAL A CA 1
ATOM 2046 C C . VAL A 1 266 ? 23.815 58.787 3.905 1.00 24.77 266 VAL A C 1
ATOM 2047 O O . VAL A 1 266 ? 22.610 58.550 3.793 1.00 23.78 266 VAL A O 1
ATOM 2051 N N . MET A 1 267 ? 24.289 59.883 4.487 1.00 23.57 267 MET A N 1
ATOM 2052 C CA . MET A 1 267 ? 23.425 60.941 5.022 1.00 25.18 267 MET A CA 1
ATOM 2053 C C . MET A 1 267 ? 23.725 62.237 4.263 1.00 25.38 267 MET A C 1
ATOM 2054 O O . MET A 1 267 ? 24.893 62.607 4.100 1.00 27.35 267 MET A O 1
ATOM 2059 N N . GLU A 1 268 ? 22.686 62.932 3.804 1.00 21.63 268 GLU A N 1
ATOM 2060 C CA . GLU A 1 268 ? 22.898 64.188 3.096 1.00 22.26 268 GLU A CA 1
ATOM 2061 C C . GLU A 1 268 ? 21.900 65.274 3.471 1.00 24.16 268 GLU A C 1
ATOM 2062 O O . GLU A 1 268 ? 20.709 65.011 3.674 1.00 24.19 268 GLU A O 1
ATOM 2068 N N . PHE A 1 269 ? 22.418 66.492 3.578 1.00 22.99 269 PHE A N 1
ATOM 2069 C CA . PHE A 1 269 ? 21.625 67.678 3.879 1.00 23.42 269 PHE A CA 1
ATOM 2070 C C . PHE A 1 269 ? 22.092 68.684 2.846 1.00 22.36 269 PHE A C 1
ATOM 2071 O O . PHE A 1 269 ? 23.298 68.839 2.648 1.00 25.45 269 PHE A O 1
ATOM 2079 N N . ASN A 1 270 ? 21.167 69.354 2.176 1.00 20.37 270 ASN A N 1
ATOM 2080 C CA . ASN A 1 270 ? 21.572 70.358 1.214 1.00 21.68 270 ASN A CA 1
ATOM 2081 C C . ASN A 1 270 ? 20.597 71.525 1.121 1.00 22.82 270 ASN A C 1
ATOM 2082 O O . ASN A 1 270 ? 19.432 71.422 1.528 1.00 20.66 270 ASN A O 1
ATOM 2087 N N . LEU A 1 271 ? 21.099 72.643 0.603 1.00 21.37 271 LEU A N 1
ATOM 2088 C CA . LEU A 1 271 ? 20.315 73.859 0.447 1.00 22.99 271 LEU A CA 1
ATOM 2089 C C . LEU A 1 271 ? 20.434 74.396 -0.972 1.00 24.49 271 LEU A C 1
ATOM 2090 O O . LEU A 1 271 ? 21.516 74.389 -1.551 1.00 24.57 271 LEU A O 1
ATOM 2095 N N . ASN A 1 272 ? 19.314 74.848 -1.525 1.00 25.78 272 ASN A N 1
ATOM 2096 C CA . ASN A 1 272 ? 19.289 75.452 -2.858 1.00 28.12 272 ASN A CA 1
ATOM 2097 C C . ASN A 1 272 ? 18.536 76.753 -2.611 1.00 27.24 272 ASN A C 1
ATOM 2098 O O . ASN A 1 272 ? 17.305 76.769 -2.537 1.00 27.98 272 ASN A O 1
ATOM 2103 N N . LEU A 1 273 ? 19.281 77.842 -2.482 1.00 28.13 273 LEU A N 1
ATOM 2104 C CA . LEU A 1 273 ? 18.693 79.135 -2.158 1.00 28.35 273 LEU A CA 1
ATOM 2105 C C . LEU A 1 273 ? 18.682 80.177 -3.270 1.00 28.56 273 LEU A C 1
ATOM 2106 O O . LEU A 1 273 ? 19.741 80.584 -3.744 1.00 29.73 273 LEU A O 1
ATOM 2111 N N . GLU A 1 274 ? 17.495 80.623 -3.676 1.00 29.08 274 GLU A N 1
ATOM 2112 C CA . GLU A 1 274 ? 17.415 81.657 -4.706 1.00 31.40 274 GLU A CA 1
ATOM 2113 C C . GLU A 1 274 ? 17.930 82.958 -4.103 1.00 32.65 274 GLU A C 1
ATOM 2114 O O . GLU A 1 274 ? 18.497 83.799 -4.802 1.00 33.39 274 GLU A O 1
ATOM 2120 N N . SER A 1 275 ? 17.716 83.126 -2.800 1.00 30.49 275 SER A N 1
ATOM 2121 C CA . SER A 1 275 ? 18.189 84.315 -2.101 1.00 30.93 275 SER A CA 1
ATOM 2122 C C . SER A 1 275 ? 18.862 83.879 -0.807 1.00 31.82 275 SER A C 1
ATOM 2123 O O . SER A 1 275 ? 18.209 83.694 0.233 1.00 27.70 275 SER A O 1
ATOM 2126 N N . SER A 1 276 ? 20.177 83.709 -0.892 1.00 27.26 276 SER A N 1
ATOM 2127 C CA . SER A 1 276 ? 20.985 83.279 0.236 1.00 29.59 276 SER A CA 1
ATOM 2128 C C . SER A 1 276 ? 20.819 84.197 1.443 1.00 28.76 276 SER A C 1
ATOM 2129 O O . SER A 1 276 ? 20.564 83.732 2.551 1.00 29.31 276 SER A O 1
ATOM 2132 N N . ALA A 1 277 ? 20.963 85.501 1.232 1.00 28.98 277 ALA A N 1
ATOM 2133 C CA . ALA A 1 277 ? 20.826 86.453 2.328 1.00 28.08 277 ALA A CA 1
ATOM 2134 C C . ALA A 1 277 ? 19.483 86.314 3.046 1.00 28.07 277 ALA A C 1
ATOM 2135 O O . ALA A 1 277 ? 19.440 86.279 4.272 1.00 27.15 277 ALA A O 1
ATOM 2137 N N . GLU A 1 278 ? 18.389 86.230 2.291 1.00 27.16 278 GLU A N 1
ATOM 2138 C CA . GLU A 1 278 ? 17.073 86.111 2.915 1.00 27.80 278 GLU A CA 1
ATOM 2139 C C . GLU A 1 278 ? 16.911 84.796 3.658 1.00 26.68 278 GLU A C 1
ATOM 2140 O O . GLU A 1 278 ? 16.135 84.721 4.606 1.00 23.90 278 GLU A O 1
ATOM 2146 N N . PHE A 1 279 ? 17.632 83.760 3.227 1.00 24.99 279 PHE A N 1
ATOM 2147 C CA . PHE A 1 279 ? 17.553 82.480 3.916 1.00 24.17 279 PHE A CA 1
ATOM 2148 C C . PHE A 1 279 ? 18.262 82.638 5.261 1.00 23.78 279 PHE A C 1
ATOM 2149 O O . PHE A 1 279 ? 17.758 82.211 6.299 1.00 24.69 279 PHE A O 1
ATOM 2157 N N . THR A 1 280 ? 19.431 83.265 5.237 1.00 23.22 280 THR A N 1
ATOM 2158 C CA . THR A 1 280 ? 20.180 83.500 6.463 1.00 23.81 280 THR A CA 1
ATOM 2159 C C . THR A 1 280 ? 19.275 84.297 7.402 1.00 24.68 280 THR A C 1
ATOM 2160 O O . THR A 1 280 ? 19.192 84.012 8.591 1.00 24.33 280 THR A O 1
ATOM 2164 N N . SER A 1 281 ? 18.574 85.277 6.841 1.00 24.52 281 SER A N 1
ATOM 2165 C CA . SER A 1 281 ? 17.654 86.113 7.607 1.00 26.18 281 SER A CA 1
ATOM 2166 C C . SER A 1 281 ? 16.579 85.282 8.300 1.00 25.16 281 SER A C 1
ATOM 2167 O O . SER A 1 281 ? 16.238 85.542 9.452 1.00 25.74 281 SER A O 1
ATOM 2170 N N . SER A 1 282 ? 16.038 84.296 7.589 1.00 23.98 282 SER A N 1
ATOM 2171 C CA . SER A 1 282 ? 15.008 83.421 8.155 1.00 23.21 282 SER A CA 1
ATOM 2172 C C . SER A 1 282 ? 15.607 82.571 9.278 1.00 24.29 282 SER A C 1
ATOM 2173 O O . SER A 1 282 ? 14.963 82.333 10.297 1.00 26.88 282 SER A O 1
ATOM 2176 N N . VAL A 1 283 ? 16.835 82.097 9.083 1.00 21.44 283 VAL A N 1
ATOM 2177 C CA . VAL A 1 283 ? 17.491 81.283 10.104 1.00 22.34 283 VAL A CA 1
ATOM 2178 C C . VAL A 1 283 ? 17.662 82.113 11.375 1.00 22.35 283 VAL A C 1
ATOM 2179 O O . VAL A 1 283 ? 17.357 81.649 12.469 1.00 22.78 283 VAL A O 1
ATOM 2183 N N . LEU A 1 284 ? 18.149 83.341 11.220 1.00 22.05 284 LEU A N 1
ATOM 2184 C CA . LEU A 1 284 ? 18.352 84.252 12.357 1.00 23.23 284 LEU A CA 1
ATOM 2185 C C . LEU A 1 284 ? 17.056 84.503 13.130 1.00 22.98 284 LEU A C 1
ATOM 2186 O O . LEU A 1 284 ? 17.046 84.531 14.367 1.00 22.67 284 LEU A O 1
ATOM 2191 N N . VAL A 1 285 ? 15.959 84.685 12.409 1.00 22.47 285 VAL A N 1
ATOM 2192 C CA . VAL A 1 285 ? 14.687 84.936 13.071 1.00 23.59 285 VAL A CA 1
ATOM 2193 C C . VAL A 1 285 ? 14.197 83.712 13.850 1.00 24.22 285 VAL A C 1
ATOM 2194 O O . VAL A 1 285 ? 13.771 83.835 14.998 1.00 26.34 285 VAL A O 1
ATOM 2198 N N . ALA A 1 286 ? 14.263 82.532 13.242 1.00 23.53 286 ALA A N 1
ATOM 2199 C CA . ALA A 1 286 ? 13.820 81.330 13.934 1.00 22.46 286 ALA A CA 1
ATOM 2200 C C . ALA A 1 286 ? 14.633 81.152 15.220 1.00 24.11 286 ALA A C 1
ATOM 2201 O O . ALA A 1 286 ? 14.068 80.881 16.283 1.00 19.85 286 ALA A O 1
ATOM 2203 N N . TYR A 1 287 ? 15.953 81.323 15.133 1.00 19.29 287 TYR A N 1
ATOM 2204 C CA . TYR A 1 287 ? 16.788 81.170 16.318 1.00 22.49 287 TYR A CA 1
ATOM 2205 C C . TYR A 1 287 ? 16.537 82.243 17.388 1.00 22.64 287 TYR A C 1
ATOM 2206 O O . TYR A 1 287 ? 16.792 82.016 18.565 1.00 24.81 287 TYR A O 1
ATOM 2215 N N . SER A 1 288 ? 16.039 83.403 16.977 1.00 22.78 288 SER A N 1
ATOM 2216 C CA . SER A 1 288 ? 15.731 84.463 17.931 1.00 25.78 288 SER A CA 1
ATOM 2217 C C . SER A 1 288 ? 14.605 83.982 18.830 1.00 24.01 288 SER A C 1
ATOM 2218 O O . SER A 1 288 ? 14.546 84.333 20.006 1.00 25.20 288 SER A O 1
ATOM 2221 N N . ARG A 1 289 ? 13.706 83.186 18.264 1.00 24.90 289 ARG A N 1
ATOM 2222 C CA . ARG A 1 289 ? 12.589 82.648 19.025 1.00 27.70 289 ARG A CA 1
ATOM 2223 C C . ARG A 1 289 ? 13.163 81.747 20.118 1.00 27.33 289 ARG A C 1
ATOM 2224 O O . ARG A 1 289 ? 12.778 81.842 21.283 1.00 29.59 289 ARG A O 1
ATOM 2232 N N . ALA A 1 290 ? 14.113 80.898 19.740 1.00 29.20 290 ALA A N 1
ATOM 2233 C CA . ALA A 1 290 ? 14.743 79.981 20.682 1.00 27.01 290 ALA A CA 1
ATOM 2234 C C . ALA A 1 290 ? 15.496 80.734 21.777 1.00 29.11 290 ALA A C 1
ATOM 2235 O O . ALA A 1 290 ? 15.458 80.348 22.948 1.00 28.79 290 ALA A O 1
ATOM 2237 N N . ILE A 1 291 ? 16.183 81.805 21.394 1.00 27.44 291 ILE A N 1
ATOM 2238 C CA . ILE A 1 291 ? 16.928 82.602 22.359 1.00 29.08 291 ILE A CA 1
ATOM 2239 C C . ILE A 1 291 ? 15.970 83.315 23.315 1.00 28.44 291 ILE A C 1
ATOM 2240 O O . ILE A 1 291 ? 16.252 83.453 24.505 1.00 28.18 291 ILE A O 1
ATOM 2245 N N . TYR A 1 292 ? 14.835 83.757 22.791 1.00 26.82 292 TYR A N 1
ATOM 2246 C CA . TYR A 1 292 ? 13.833 84.418 23.614 1.00 29.86 292 TYR A CA 1
ATOM 2247 C C . TYR A 1 292 ? 13.395 83.451 24.717 1.00 29.09 292 TYR A C 1
ATOM 2248 O O . TYR A 1 292 ? 13.332 83.816 25.889 1.00 28.89 292 TYR A O 1
ATOM 2257 N N . LYS A 1 293 ? 13.103 82.213 24.329 1.00 29.46 293 LYS A N 1
ATOM 2258 C CA . LYS A 1 293 ? 12.677 81.183 25.277 1.00 29.26 293 LYS A CA 1
ATOM 2259 C C . LYS A 1 293 ? 13.762 80.837 26.284 1.00 29.89 293 LYS A C 1
ATOM 2260 O O . LYS A 1 293 ? 13.498 80.729 27.482 1.00 30.35 293 LYS A O 1
ATOM 2266 N N . LEU A 1 294 ? 14.986 80.645 25.803 1.00 28.96 294 LEU A N 1
ATOM 2267 C CA . LEU A 1 294 ? 16.084 80.306 26.698 1.00 30.49 294 LEU A CA 1
ATOM 2268 C C . LEU A 1 294 ? 16.310 81.409 27.722 1.00 32.48 294 LEU A C 1
ATOM 2269 O O . LEU A 1 294 ? 16.511 81.144 28.912 1.00 31.16 294 LEU A O 1
ATOM 2274 N N . SER A 1 295 ? 16.270 82.650 27.251 1.00 34.31 295 SER A N 1
ATOM 2275 C CA . SER A 1 295 ? 16.473 83.800 28.119 1.00 36.46 295 SER A CA 1
ATOM 2276 C C . SER A 1 295 ? 15.460 83.764 29.263 1.00 38.81 295 SER A C 1
ATOM 2277 O O . SER A 1 295 ? 15.818 83.893 30.434 1.00 39.06 295 SER A O 1
ATOM 2280 N N . LYS A 1 296 ? 14.194 83.582 28.911 1.00 40.74 296 LYS A N 1
ATOM 2281 C CA . LYS A 1 296 ? 13.128 83.532 29.898 1.00 44.47 296 LYS A CA 1
ATOM 2282 C C . LYS A 1 296 ? 13.307 82.404 30.915 1.00 45.73 296 LYS A C 1
ATOM 2283 O O . LYS A 1 296 ? 12.778 82.472 32.027 1.00 46.68 296 LYS A O 1
ATOM 2289 N N . GLU A 1 297 ? 14.050 81.368 30.537 1.00 44.89 297 GLU A N 1
ATOM 2290 C CA . GLU A 1 297 ? 14.278 80.245 31.438 1.00 43.91 297 GLU A CA 1
ATOM 2291 C C . GLU A 1 297 ? 15.450 80.531 32.367 1.00 44.26 297 GLU A C 1
ATOM 2292 O O . GLU A 1 297 ? 15.739 79.745 33.267 1.00 47.24 297 GLU A O 1
ATOM 2298 N N . GLY A 1 298 ? 16.123 81.655 32.144 1.00 43.09 298 GLY A N 1
ATOM 2299 C CA . GLY A 1 298 ? 17.244 82.021 32.986 1.00 43.71 298 GLY A CA 1
ATOM 2300 C C . GLY A 1 298 ? 18.608 81.714 32.400 1.00 43.04 298 GLY A C 1
ATOM 2301 O O . GLY A 1 298 ? 19.631 81.965 33.035 1.00 41.39 298 GLY A O 1
ATOM 2302 N N . LYS A 1 299 ? 18.633 81.170 31.189 1.00 42.90 299 LYS A N 1
ATOM 2303 C CA . LYS A 1 299 ? 19.898 80.843 30.543 1.00 42.33 299 LYS A CA 1
ATOM 2304 C C . LYS A 1 299 ? 20.689 82.124 30.299 1.00 41.67 299 LYS A C 1
ATOM 2305 O O . LYS A 1 299 ? 20.125 83.154 29.935 1.00 42.18 299 LYS A O 1
ATOM 2311 N N . LYS A 1 300 ? 21.998 82.051 30.506 1.00 41.32 300 LYS A N 1
ATOM 2312 C CA . LYS A 1 300 ? 22.871 83.196 30.310 1.00 40.56 300 LYS A CA 1
ATOM 2313 C C . LYS A 1 300 ? 24.190 82.726 29.719 1.00 38.77 300 LYS A C 1
ATOM 2314 O O . LYS A 1 300 ? 24.582 81.572 29.895 1.00 39.69 300 LYS A O 1
ATOM 2320 N N . GLY A 1 301 ? 24.871 83.620 29.012 1.00 35.72 301 GLY A N 1
ATOM 2321 C CA . GLY A 1 301 ? 26.132 83.260 28.397 1.00 33.22 301 GLY A CA 1
ATOM 2322 C C . GLY A 1 301 ? 25.986 83.059 26.900 1.00 31.15 301 GLY A C 1
ATOM 2323 O O . GLY A 1 301 ? 24.927 83.316 26.334 1.00 30.21 301 GLY A O 1
ATOM 2324 N N . ALA A 1 302 ? 27.050 82.594 26.261 1.00 31.40 302 ALA A N 1
ATOM 2325 C CA . ALA A 1 302 ? 27.051 82.367 24.819 1.00 32.11 302 ALA A CA 1
ATOM 2326 C C . ALA A 1 302 ? 26.642 80.948 24.460 1.00 31.86 302 ALA A C 1
ATOM 2327 O O . ALA A 1 302 ? 26.979 79.992 25.165 1.00 33.40 302 ALA A O 1
ATOM 2329 N N . VAL A 1 303 ? 25.919 80.820 23.354 1.00 29.68 303 VAL A N 1
ATOM 2330 C CA . VAL A 1 303 ? 25.478 79.523 22.867 1.00 27.90 303 VAL A CA 1
ATOM 2331 C C . VAL A 1 303 ? 25.633 79.478 21.353 1.00 27.90 303 VAL A C 1
ATOM 2332 O O . VAL A 1 303 ? 25.780 80.518 20.702 1.00 27.06 303 VAL A O 1
ATOM 2336 N N . THR A 1 304 ? 25.639 78.268 20.805 1.00 27.08 304 THR A N 1
ATOM 2337 C CA . THR A 1 304 ? 25.735 78.082 19.367 1.00 24.57 304 THR A CA 1
ATOM 2338 C C . THR A 1 304 ? 24.574 77.172 19.015 1.00 25.18 304 THR A C 1
ATOM 2339 O O . THR A 1 304 ? 23.902 76.649 19.913 1.00 23.71 304 THR A O 1
ATOM 2343 N N . VAL A 1 305 ? 24.342 76.976 17.720 1.00 23.71 305 VAL A N 1
ATOM 2344 C CA . VAL A 1 305 ? 23.247 76.121 17.287 1.00 23.14 305 VAL A CA 1
ATOM 2345 C C . VAL A 1 305 ? 23.360 74.706 17.847 1.00 22.82 305 VAL A C 1
ATOM 2346 O O . VAL A 1 305 ? 22.361 74.016 18.006 1.00 24.10 305 VAL A O 1
ATOM 2350 N N . LEU A 1 306 ? 24.574 74.277 18.166 1.00 22.45 306 LEU A N 1
ATOM 2351 C CA . LEU A 1 306 ? 24.771 72.932 18.690 1.00 23.69 306 LEU A CA 1
ATOM 2352 C C . LEU A 1 306 ? 24.159 72.721 20.074 1.00 23.13 306 LEU A C 1
ATOM 2353 O O . LEU A 1 306 ? 23.896 71.586 20.467 1.00 23.27 306 LEU A O 1
ATOM 2358 N N . ASP A 1 307 ? 23.930 73.806 20.804 1.00 25.79 307 ASP A N 1
ATOM 2359 C CA . ASP A 1 307 ? 23.362 73.718 22.153 1.00 28.01 307 ASP A CA 1
ATOM 2360 C C . ASP A 1 307 ? 21.840 73.838 22.197 1.00 27.73 307 ASP A C 1
ATOM 2361 O O . ASP A 1 307 ? 21.243 73.628 23.252 1.00 29.77 307 ASP A O 1
ATOM 2366 N N . ILE A 1 308 ? 21.216 74.167 21.066 1.00 27.02 308 ILE A N 1
ATOM 2367 C CA . ILE A 1 308 ? 19.767 74.395 21.018 1.00 25.91 308 ILE A CA 1
ATOM 2368 C C . ILE A 1 308 ? 18.874 73.286 20.444 1.00 25.81 308 ILE A C 1
ATOM 2369 O O . ILE A 1 308 ? 19.031 72.886 19.295 1.00 22.56 308 ILE A O 1
ATOM 2374 N N . PRO A 1 309 ? 17.913 72.785 21.247 1.00 27.30 309 PRO A N 1
ATOM 2375 C CA . PRO A 1 309 ? 17.003 71.727 20.783 1.00 26.75 309 PRO A CA 1
ATOM 2376 C C . PRO A 1 309 ? 16.140 72.311 19.669 1.00 22.24 309 PRO A C 1
ATOM 2377 O O . PRO A 1 309 ? 15.759 73.476 19.738 1.00 22.49 309 PRO A O 1
ATOM 2381 N N . PHE A 1 310 ? 15.850 71.522 18.639 1.00 22.13 310 PHE A N 1
ATOM 2382 C CA . PHE A 1 310 ? 15.048 72.020 17.525 1.00 22.55 310 PHE A CA 1
ATOM 2383 C C . PHE A 1 310 ? 13.664 72.506 17.915 1.00 22.40 310 PHE A C 1
ATOM 2384 O O . PHE A 1 310 ? 13.108 73.374 17.254 1.00 20.83 310 PHE A O 1
ATOM 2392 N N . SER A 1 311 ? 13.103 71.956 18.988 1.00 23.95 311 SER A N 1
ATOM 2393 C CA . SER A 1 311 ? 11.772 72.384 19.429 1.00 25.17 311 SER A CA 1
ATOM 2394 C C . SER A 1 311 ? 11.745 73.870 19.790 1.00 24.50 311 SER A C 1
ATOM 2395 O O . SER A 1 311 ? 10.704 74.518 19.712 1.00 23.77 311 SER A O 1
ATOM 2398 N N . TYR A 1 312 ? 12.892 74.412 20.186 1.00 23.16 312 TYR A N 1
ATOM 2399 C CA . TYR A 1 312 ? 12.944 75.818 20.565 1.00 23.97 312 TYR A CA 1
ATOM 2400 C C . TYR A 1 312 ? 12.744 76.768 19.393 1.00 22.75 312 TYR A C 1
ATOM 2401 O O . TYR A 1 312 ? 12.433 77.941 19.592 1.00 21.39 312 TYR A O 1
ATOM 2410 N N . LEU A 1 313 ? 12.914 76.257 18.175 1.00 21.79 313 LEU A N 1
ATOM 2411 C CA . LEU A 1 313 ? 12.744 77.065 16.972 1.00 21.23 313 LEU A CA 1
ATOM 2412 C C . LEU A 1 313 ? 11.281 77.245 16.563 1.00 24.60 313 LEU A C 1
ATOM 2413 O O . LEU A 1 313 ? 10.960 78.116 15.756 1.00 26.27 313 LEU A O 1
ATOM 2418 N N . SER A 1 314 ? 10.386 76.438 17.116 1.00 25.51 314 SER A N 1
ATOM 2419 C CA . SER A 1 314 ? 8.985 76.530 16.725 1.00 26.16 314 SER A CA 1
ATOM 2420 C C . SER A 1 314 ? 8.058 77.186 17.741 1.00 27.48 314 SER A C 1
ATOM 2421 O O . SER A 1 314 ? 8.241 77.034 18.947 1.00 25.16 314 SER A O 1
ATOM 2424 N N . PRO A 1 315 ? 7.047 77.934 17.256 1.00 29.37 315 PRO A N 1
ATOM 2425 C CA . PRO A 1 315 ? 6.085 78.605 18.137 1.00 29.63 315 PRO A CA 1
ATOM 2426 C C . PRO A 1 315 ? 5.002 77.636 18.600 1.00 31.21 315 PRO A C 1
ATOM 2427 O O . PRO A 1 315 ? 4.164 77.988 19.430 1.00 32.40 315 PRO A O 1
ATOM 2431 N N . LYS A 1 316 ? 5.015 76.422 18.052 1.00 32.14 316 LYS A N 1
ATOM 2432 C CA . LYS A 1 316 ? 4.024 75.408 18.415 1.00 31.69 316 LYS A CA 1
ATOM 2433 C C . LYS A 1 316 ? 4.386 74.803 19.757 1.00 31.14 316 LYS A C 1
ATOM 2434 O O . LYS A 1 316 ? 5.526 74.915 20.208 1.00 31.31 316 LYS A O 1
ATOM 2440 N N . THR A 1 317 ? 3.411 74.159 20.391 1.00 33.38 317 THR A N 1
ATOM 2441 C CA . THR A 1 317 ? 3.621 73.532 21.692 1.00 33.67 317 THR A CA 1
ATOM 2442 C C . THR A 1 317 ? 4.282 72.170 21.512 1.00 34.85 317 THR A C 1
ATOM 2443 O O . THR A 1 317 ? 4.194 71.566 20.445 1.00 35.70 317 THR A O 1
ATOM 2447 N N . PRO A 1 318 ? 4.954 71.669 22.557 1.00 36.20 318 PRO A N 1
ATOM 2448 C CA . PRO A 1 318 ? 5.618 70.365 22.470 1.00 37.74 318 PRO A CA 1
ATOM 2449 C C . PRO A 1 318 ? 4.650 69.261 22.048 1.00 38.38 318 PRO A C 1
ATOM 2450 O O . PRO A 1 318 ? 5.024 68.339 21.329 1.00 38.90 318 PRO A O 1
ATOM 2454 N N . GLU A 1 319 ? 3.403 69.364 22.494 1.00 38.65 319 GLU A N 1
ATOM 2455 C CA . GLU A 1 319 ? 2.390 68.374 22.153 1.00 39.24 319 GLU A CA 1
ATOM 2456 C C . GLU A 1 319 ? 2.019 68.452 20.688 1.00 37.17 319 GLU A C 1
ATOM 2457 O O . GLU A 1 319 ? 1.832 67.426 20.039 1.00 37.03 319 GLU A O 1
ATOM 2463 N N . GLU A 1 320 ? 1.898 69.672 20.174 1.00 36.21 320 GLU A N 1
ATOM 2464 C CA . GLU A 1 320 ? 1.545 69.868 18.776 1.00 36.57 320 GLU A CA 1
ATOM 2465 C C . GLU A 1 320 ? 2.618 69.276 17.871 1.00 34.36 320 GLU A C 1
ATOM 2466 O O . GLU A 1 320 ? 2.310 68.646 16.861 1.00 33.76 320 GLU A O 1
ATOM 2472 N N . LEU A 1 321 ? 3.876 69.485 18.243 1.00 32.08 321 LEU A N 1
ATOM 2473 C CA . LEU A 1 321 ? 4.993 68.969 17.465 1.00 29.50 321 LEU A CA 1
ATOM 2474 C C . LEU A 1 321 ? 5.018 67.438 17.459 1.00 29.43 321 LEU A C 1
ATOM 2475 O O . LEU A 1 321 ? 5.203 66.823 16.409 1.00 28.37 321 LEU A O 1
ATOM 2480 N N . ARG A 1 322 ? 4.835 66.824 18.627 1.00 28.67 322 ARG A N 1
ATOM 2481 C CA . ARG A 1 322 ? 4.853 65.367 18.724 1.00 31.15 322 ARG A CA 1
ATOM 2482 C C . ARG A 1 322 ? 3.720 64.728 17.945 1.00 31.87 322 ARG A C 1
ATOM 2483 O O . ARG A 1 322 ? 3.896 63.683 17.322 1.00 30.99 322 ARG A O 1
ATOM 2491 N N . LYS A 1 323 ? 2.553 65.354 17.999 1.00 32.35 323 LYS A N 1
ATOM 2492 C CA . LYS A 1 323 ? 1.393 64.841 17.300 1.00 33.91 323 LYS A CA 1
ATOM 2493 C C . LYS A 1 323 ? 1.517 65.050 15.801 1.00 33.32 323 LYS A C 1
ATOM 2494 O O . LYS A 1 323 ? 1.115 64.203 15.015 1.00 31.64 323 LYS A O 1
ATOM 2500 N N . GLU A 1 324 ? 2.092 66.180 15.409 1.00 33.70 324 GLU A N 1
ATOM 2501 C CA . GLU A 1 324 ? 2.219 66.511 13.997 1.00 37.43 324 GLU A CA 1
ATOM 2502 C C . GLU A 1 324 ? 3.458 66.036 13.240 1.00 37.87 324 GLU A C 1
ATOM 2503 O O . GLU A 1 324 ? 3.344 65.413 12.188 1.00 38.49 324 GLU A O 1
ATOM 2509 N N . LEU A 1 325 ? 4.635 66.340 13.773 1.00 37.48 325 LEU A N 1
ATOM 2510 C CA . LEU A 1 325 ? 5.890 66.030 13.092 1.00 36.46 325 LEU A CA 1
ATOM 2511 C C . LEU A 1 325 ? 6.710 64.828 13.527 1.00 35.91 325 LEU A C 1
ATOM 2512 O O . LEU A 1 325 ? 7.609 64.402 12.795 1.00 33.17 325 LEU A O 1
ATOM 2517 N N . LEU A 1 326 ? 6.440 64.288 14.708 1.00 33.47 326 LEU A N 1
ATOM 2518 C CA . LEU A 1 326 ? 7.240 63.176 15.183 1.00 32.43 326 LEU A CA 1
ATOM 2519 C C . LEU A 1 326 ? 6.994 61.873 14.429 1.00 32.83 326 LEU A C 1
ATOM 2520 O O . LEU A 1 326 ? 5.872 61.337 14.515 1.00 31.62 326 LEU A O 1
ATOM 2526 N N . SER B 1 3 ? 35.900 54.729 32.890 1.00 56.18 3 SER B N 1
ATOM 2527 C CA . SER B 1 3 ? 34.496 55.231 32.966 1.00 55.56 3 SER B CA 1
ATOM 2528 C C . SER B 1 3 ? 33.845 55.203 31.586 1.00 54.01 3 SER B C 1
ATOM 2529 O O . SER B 1 3 ? 34.153 56.025 30.721 1.00 54.11 3 SER B O 1
ATOM 2532 N N . LYS B 1 4 ? 32.946 54.245 31.391 1.00 51.81 4 LYS B N 1
ATOM 2533 C CA . LYS B 1 4 ? 32.247 54.082 30.124 1.00 48.64 4 LYS B CA 1
ATOM 2534 C C . LYS B 1 4 ? 30.745 54.081 30.367 1.00 46.20 4 LYS B C 1
ATOM 2535 O O . LYS B 1 4 ? 30.289 53.819 31.479 1.00 45.93 4 LYS B O 1
ATOM 2541 N N . ILE B 1 5 ? 29.978 54.380 29.326 1.00 44.02 5 ILE B N 1
ATOM 2542 C CA . ILE B 1 5 ? 28.524 54.373 29.436 1.00 41.30 5 ILE B CA 1
ATOM 2543 C C . ILE B 1 5 ? 28.123 52.897 29.355 1.00 39.34 5 ILE B C 1
ATOM 2544 O O . ILE B 1 5 ? 28.448 52.215 28.390 1.00 38.27 5 ILE B O 1
ATOM 2549 N N . ARG B 1 6 ? 27.448 52.397 30.384 1.00 39.71 6 ARG B N 1
ATOM 2550 C CA . ARG B 1 6 ? 27.048 50.990 30.411 1.00 38.37 6 ARG B CA 1
ATOM 2551 C C . ARG B 1 6 ? 25.720 50.753 29.699 1.00 37.25 6 ARG B C 1
ATOM 2552 O O . ARG B 1 6 ? 24.657 51.147 30.181 1.00 34.93 6 ARG B O 1
ATOM 2560 N N . ILE B 1 7 ? 25.788 50.085 28.553 1.00 35.50 7 ILE B N 1
ATOM 2561 C CA . ILE B 1 7 ? 24.592 49.836 27.767 1.00 33.63 7 ILE B CA 1
ATOM 2562 C C . ILE B 1 7 ? 23.987 48.456 27.961 1.00 32.60 7 ILE B C 1
ATOM 2563 O O . ILE B 1 7 ? 24.691 47.472 28.156 1.00 33.92 7 ILE B O 1
ATOM 2568 N N . GLY B 1 8 ? 22.663 48.409 27.899 1.00 31.02 8 GLY B N 1
ATOM 2569 C CA . GLY B 1 8 ? 21.947 47.159 28.015 1.00 29.20 8 GLY B CA 1
ATOM 2570 C C . GLY B 1 8 ? 21.014 47.072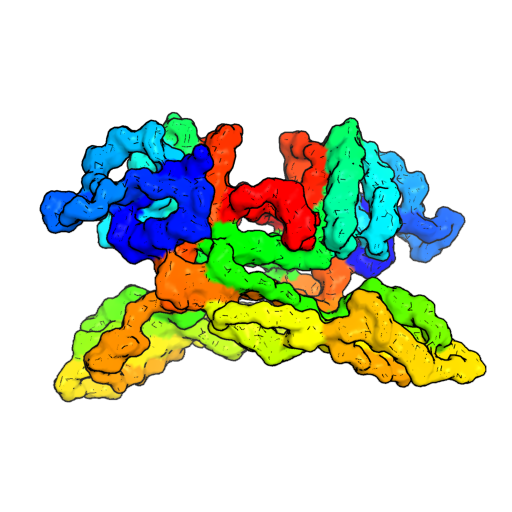 26.821 1.00 27.57 8 GLY B C 1
ATOM 2571 O O . GLY B 1 8 ? 20.364 48.051 26.480 1.00 27.26 8 GLY B O 1
ATOM 2572 N N . ILE B 1 9 ? 20.955 45.916 26.173 1.00 27.07 9 ILE B N 1
ATOM 2573 C CA . ILE B 1 9 ? 20.076 45.739 25.021 1.00 28.69 9 ILE B CA 1
ATOM 2574 C C . ILE B 1 9 ? 18.951 44.764 25.358 1.00 30.14 9 ILE B C 1
ATOM 2575 O O . ILE B 1 9 ? 19.199 43.695 25.915 1.00 31.57 9 ILE B O 1
ATOM 2580 N N . VAL B 1 10 ? 17.720 45.138 25.022 1.00 29.78 10 VAL B N 1
ATOM 2581 C CA . VAL B 1 10 ? 16.572 44.280 25.267 1.00 30.50 10 VAL B CA 1
ATOM 2582 C C . VAL B 1 10 ? 16.056 43.822 23.906 1.00 30.81 10 VAL B C 1
ATOM 2583 O O . VAL B 1 10 ? 15.544 44.625 23.118 1.00 29.38 10 VAL B O 1
ATOM 2587 N N . GLY B 1 11 ? 16.205 42.531 23.632 1.00 29.60 11 GLY B N 1
ATOM 2588 C CA . GLY B 1 11 ? 15.769 41.990 22.362 1.00 30.21 11 GLY B CA 1
ATOM 2589 C C . GLY B 1 11 ? 17.000 41.722 21.525 1.00 29.96 11 GLY B C 1
ATOM 2590 O O . GLY B 1 11 ? 17.874 42.574 21.413 1.00 29.65 11 GLY B O 1
ATOM 2591 N N . TYR B 1 12 ? 17.086 40.543 20.929 1.00 29.90 12 TYR B N 1
ATOM 2592 C CA . TYR B 1 12 ? 18.263 40.244 20.140 1.00 31.62 12 TYR B CA 1
ATOM 2593 C C . TYR B 1 12 ? 17.909 39.915 18.697 1.00 32.30 12 TYR B C 1
ATOM 2594 O O . TYR B 1 12 ? 18.398 38.939 18.135 1.00 32.57 12 TYR B O 1
ATOM 2603 N N . GLY B 1 13 ? 17.043 40.745 18.116 1.00 33.84 13 GLY B N 1
ATOM 2604 C CA . GLY B 1 13 ? 16.640 40.583 16.732 1.00 34.29 13 GLY B CA 1
ATOM 2605 C C . GLY B 1 13 ? 17.595 41.380 15.858 1.00 36.83 13 GLY B C 1
ATOM 2606 O O . GLY B 1 13 ? 18.739 41.613 16.253 1.00 37.76 13 GLY B O 1
ATOM 2607 N N . ASN B 1 14 ? 17.146 41.815 14.685 1.00 36.70 14 ASN B N 1
ATOM 2608 C CA . ASN B 1 14 ? 18.014 42.580 13.790 1.00 37.40 14 ASN B CA 1
ATOM 2609 C C . ASN B 1 14 ? 18.533 43.872 14.419 1.00 33.52 14 ASN B C 1
ATOM 2610 O O . ASN B 1 14 ? 19.715 44.190 14.308 1.00 32.55 14 ASN B O 1
ATOM 2615 N N . ILE B 1 15 ? 17.657 44.608 15.088 1.00 30.75 15 ILE B N 1
ATOM 2616 C CA . ILE B 1 15 ? 18.067 45.863 15.711 1.00 29.88 15 ILE B CA 1
ATOM 2617 C C . ILE B 1 15 ? 18.999 45.632 16.905 1.00 29.53 15 ILE B C 1
ATOM 2618 O O . ILE B 1 15 ? 19.990 46.342 17.072 1.00 29.62 15 ILE B O 1
ATOM 2623 N N . GLY B 1 16 ? 18.680 44.638 17.731 1.00 28.97 16 GLY B N 1
ATOM 2624 C CA . GLY B 1 16 ? 19.522 44.330 18.878 1.00 27.71 16 GLY B CA 1
ATOM 2625 C C . GLY B 1 16 ? 20.924 43.941 18.429 1.00 28.13 16 GLY B C 1
ATOM 2626 O O . GLY B 1 16 ? 21.917 44.370 19.014 1.00 25.90 16 GLY B O 1
ATOM 2627 N N . LYS B 1 17 ? 21.012 43.124 17.386 1.00 26.93 17 LYS B N 1
ATOM 2628 C CA . LYS B 1 17 ? 22.311 42.717 16.870 1.00 31.22 17 LYS B CA 1
ATOM 2629 C C . LYS B 1 17 ? 23.051 43.936 16.323 1.00 30.45 17 LYS B C 1
ATOM 2630 O O . LYS B 1 17 ? 24.261 44.070 16.496 1.00 30.06 17 LYS B O 1
ATOM 2636 N N . GLY B 1 18 ? 22.315 44.827 15.668 1.00 33.20 18 GLY B N 1
ATOM 2637 C CA . GLY B 1 18 ? 22.924 46.032 15.122 1.00 30.68 18 GLY B CA 1
ATOM 2638 C C . GLY B 1 18 ? 23.436 46.967 16.203 1.00 31.49 18 GLY B C 1
ATOM 2639 O O . GLY B 1 18 ? 24.460 47.638 16.029 1.00 29.72 18 GLY B O 1
ATOM 2640 N N . VAL B 1 19 ? 22.718 47.026 17.320 1.00 29.57 19 VAL B N 1
ATOM 2641 C CA . VAL B 1 19 ? 23.117 47.880 18.427 1.00 28.14 19 VAL B CA 1
ATOM 2642 C C . VAL B 1 19 ? 24.431 47.370 19.011 1.00 29.20 19 VAL B C 1
ATOM 2643 O O . VAL B 1 19 ? 25.341 48.155 19.275 1.00 26.66 19 VAL B O 1
ATOM 2647 N N . GLU B 1 20 ? 24.528 46.054 19.200 1.00 32.21 20 GLU B N 1
ATOM 2648 C CA . GLU B 1 20 ? 25.746 45.446 19.733 1.00 32.99 20 GLU B CA 1
ATOM 2649 C C . GLU B 1 20 ? 26.927 45.802 18.830 1.00 35.13 20 GLU B C 1
ATOM 2650 O O . GLU B 1 20 ? 28.028 46.083 19.306 1.00 36.19 20 GLU B O 1
ATOM 2656 N N . LYS B 1 21 ? 26.695 45.795 17.523 1.00 34.68 21 LYS B N 1
ATOM 2657 C CA . LYS B 1 21 ? 27.751 46.129 16.579 1.00 36.51 21 LYS B CA 1
ATOM 2658 C C . LYS B 1 21 ? 28.119 47.601 16.695 1.00 33.82 21 LYS B C 1
ATOM 2659 O O . LYS B 1 21 ? 29.294 47.950 16.774 1.00 34.44 21 LYS B O 1
ATOM 2665 N N . ALA B 1 22 ? 27.109 48.462 16.716 1.00 33.54 22 ALA B N 1
ATOM 2666 C CA . ALA B 1 22 ? 27.337 49.898 16.812 1.00 34.14 22 ALA B CA 1
ATOM 2667 C C . ALA B 1 22 ? 28.131 50.270 18.059 1.00 34.81 22 ALA B C 1
ATOM 2668 O O . ALA B 1 22 ? 28.972 51.174 18.023 1.00 33.14 22 ALA B O 1
ATOM 2670 N N . ILE B 1 23 ? 27.862 49.582 19.164 1.00 34.11 23 ILE B N 1
ATOM 2671 C CA . ILE B 1 23 ? 28.571 49.886 20.392 1.00 34.84 23 ILE B CA 1
ATOM 2672 C C . ILE B 1 23 ? 30.069 49.672 20.186 1.00 37.74 23 ILE B C 1
ATOM 2673 O O . ILE B 1 23 ? 30.887 50.323 20.830 1.00 40.05 23 ILE B O 1
ATOM 2678 N N . LYS B 1 24 ? 30.428 48.782 19.266 1.00 39.19 24 LYS B N 1
ATOM 2679 C CA . LYS B 1 24 ? 31.836 48.516 18.983 1.00 40.97 24 LYS B CA 1
ATOM 2680 C C . LYS B 1 24 ? 32.516 49.706 18.305 1.00 41.89 24 LYS B C 1
ATOM 2681 O O . LYS B 1 24 ? 33.747 49.815 18.318 1.00 40.20 24 LYS B O 1
ATOM 2687 N N . GLN B 1 25 ? 31.715 50.587 17.707 1.00 41.18 25 GLN B N 1
ATOM 2688 C CA . GLN B 1 25 ? 32.247 51.768 17.027 1.00 41.24 25 GLN B CA 1
ATOM 2689 C C . GLN B 1 25 ? 32.255 52.982 17.956 1.00 41.12 25 GLN B C 1
ATOM 2690 O O . GLN B 1 25 ? 32.572 54.092 17.534 1.00 42.87 25 GLN B O 1
ATOM 2696 N N . ASN B 1 26 ? 31.903 52.766 19.218 1.00 41.24 26 ASN B N 1
ATOM 2697 C CA . ASN B 1 26 ? 31.864 53.845 20.198 1.00 42.30 26 ASN B CA 1
ATOM 2698 C C . ASN B 1 26 ? 32.719 53.523 21.418 1.00 42.74 26 ASN B C 1
ATOM 2699 O O . ASN B 1 26 ? 32.277 52.857 22.349 1.00 43.48 26 ASN B O 1
ATOM 2704 N N . ASP B 1 27 ? 33.947 54.025 21.405 1.00 44.28 27 ASP B N 1
ATOM 2705 C CA . ASP B 1 27 ? 34.906 53.782 22.475 1.00 45.15 27 ASP B CA 1
ATOM 2706 C C . ASP B 1 27 ? 34.472 54.179 23.881 1.00 43.06 27 ASP B C 1
ATOM 2707 O O . ASP B 1 27 ? 34.962 53.615 24.857 1.00 44.27 27 ASP B O 1
ATOM 2712 N N . ASP B 1 28 ? 33.568 55.143 24.000 1.00 40.37 28 ASP B N 1
ATOM 2713 C CA . ASP B 1 28 ? 33.121 55.580 25.319 1.00 38.18 28 ASP B CA 1
ATOM 2714 C C . ASP B 1 28 ? 31.994 54.707 25.881 1.00 39.41 28 ASP B C 1
ATOM 2715 O O . ASP B 1 28 ? 31.420 55.005 26.933 1.00 38.02 28 ASP B O 1
ATOM 2720 N N . MET B 1 29 ? 31.688 53.621 25.178 1.00 40.26 29 MET B N 1
ATOM 2721 C CA . MET B 1 29 ? 30.622 52.717 25.598 1.00 40.82 29 MET B CA 1
ATOM 2722 C C . MET B 1 29 ? 31.023 51.262 25.728 1.00 40.63 29 MET B C 1
ATOM 2723 O O . MET B 1 29 ? 31.962 50.787 25.081 1.00 39.07 29 MET B O 1
ATOM 2728 N N . GLU B 1 30 ? 30.261 50.553 26.551 1.00 40.68 30 GLU B N 1
ATOM 2729 C CA . GLU B 1 30 ? 30.497 49.144 26.800 1.00 41.37 30 GLU B CA 1
ATOM 2730 C C . GLU B 1 30 ? 29.156 48.430 26.943 1.00 40.56 30 GLU B C 1
ATOM 2731 O O . GLU B 1 30 ? 28.221 48.953 27.549 1.00 38.58 30 GLU B O 1
ATOM 2737 N N . LEU B 1 31 ? 29.068 47.241 26.364 1.00 39.07 31 LEU B N 1
ATOM 2738 C CA . LEU B 1 31 ? 27.859 46.439 26.430 1.00 39.85 31 LEU B CA 1
ATOM 2739 C C . LEU B 1 31 ? 27.889 45.612 27.709 1.00 40.22 31 LEU B C 1
ATOM 2740 O O . LEU B 1 31 ? 28.796 44.804 27.912 1.00 39.46 31 LEU B O 1
ATOM 2745 N N . GLU B 1 32 ? 26.902 45.820 28.573 1.00 40.31 32 GLU B N 1
ATOM 2746 C CA . GLU B 1 32 ? 26.837 45.081 29.824 1.00 39.73 32 GLU B CA 1
ATOM 2747 C C . GLU B 1 32 ? 26.112 43.756 29.651 1.00 38.46 32 GLU B C 1
ATOM 2748 O O . GLU B 1 32 ? 26.575 42.725 30.124 1.00 37.77 32 GLU B O 1
ATOM 2754 N N . ALA B 1 33 ? 24.972 43.786 28.970 1.00 36.94 33 ALA B N 1
ATOM 2755 C CA . ALA B 1 33 ? 24.197 42.575 28.765 1.00 35.63 33 ALA B CA 1
ATOM 2756 C C . ALA B 1 33 ? 23.159 42.709 27.660 1.00 35.45 33 ALA B C 1
ATOM 2757 O O . ALA B 1 33 ? 22.719 43.809 27.325 1.00 33.99 33 ALA B O 1
ATOM 2759 N N . ILE B 1 34 ? 22.782 41.561 27.109 1.00 32.92 34 ILE B N 1
ATOM 2760 C CA . ILE B 1 34 ? 21.785 41.470 26.057 1.00 32.79 34 ILE B CA 1
ATOM 2761 C C . ILE B 1 34 ? 20.697 40.566 26.633 1.00 31.95 34 ILE B C 1
ATOM 2762 O O . ILE B 1 34 ? 20.928 39.384 26.886 1.00 33.01 34 ILE B O 1
ATOM 2767 N N . PHE B 1 35 ? 19.516 41.132 26.849 1.00 29.35 35 PHE B N 1
ATOM 2768 C CA . PHE B 1 35 ? 18.408 40.387 27.423 1.00 29.32 35 PHE B CA 1
ATOM 2769 C C . PHE B 1 35 ? 17.499 39.778 26.364 1.00 29.59 35 PHE B C 1
ATOM 2770 O O . PHE B 1 35 ? 17.011 40.470 25.475 1.00 31.21 35 PHE B O 1
ATOM 2778 N N . THR B 1 36 ? 17.289 38.471 26.460 1.00 30.05 36 THR B N 1
ATOM 2779 C CA . THR B 1 36 ? 16.449 37.757 25.507 1.00 31.46 36 THR B CA 1
ATOM 2780 C C . THR B 1 36 ? 15.449 36.821 26.179 1.00 32.26 36 THR B C 1
ATOM 2781 O O . THR B 1 36 ? 15.672 36.357 27.294 1.00 30.43 36 THR B O 1
ATOM 2785 N N . ARG B 1 37 ? 14.348 36.542 25.489 1.00 34.89 37 ARG B N 1
ATOM 2786 C CA . ARG B 1 37 ? 13.341 35.633 26.017 1.00 38.40 37 ARG B CA 1
ATOM 2787 C C . ARG B 1 37 ? 13.737 34.191 25.699 1.00 39.46 37 ARG B C 1
ATOM 2788 O O . ARG B 1 37 ? 13.228 33.254 26.313 1.00 39.12 37 ARG B O 1
ATOM 2796 N N . ARG B 1 38 ? 14.657 34.021 24.749 1.00 40.67 38 ARG B N 1
ATOM 2797 C CA . ARG B 1 38 ? 15.124 32.695 24.335 1.00 42.38 38 ARG B CA 1
ATOM 2798 C C . ARG B 1 38 ? 15.7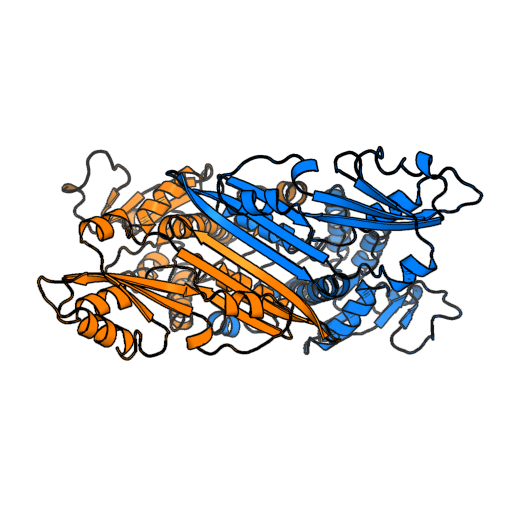89 31.914 25.470 1.00 42.71 38 ARG B C 1
ATOM 2799 O O . ARG B 1 38 ? 16.264 32.496 26.441 1.00 42.95 38 ARG B O 1
ATOM 2807 N N . ASP B 1 39 ? 15.835 30.591 25.326 1.00 43.95 39 ASP B N 1
ATOM 2808 C CA . ASP B 1 39 ? 16.457 29.721 26.325 1.00 45.04 39 ASP B CA 1
ATOM 2809 C C . ASP B 1 39 ? 17.968 29.877 26.204 1.00 47.87 39 ASP B C 1
ATOM 2810 O O . ASP B 1 39 ? 18.576 29.391 25.248 1.00 47.21 39 ASP B O 1
ATOM 2815 N N . ILE B 1 40 ? 18.567 30.560 27.170 1.00 49.96 40 ILE B N 1
ATOM 2816 C CA . ILE B 1 40 ? 20.005 30.773 27.171 1.00 55.52 40 ILE B CA 1
ATOM 2817 C C . ILE B 1 40 ? 20.780 29.459 27.061 1.00 58.56 40 ILE B C 1
ATOM 2818 O O . ILE B 1 40 ? 21.779 29.383 26.346 1.00 59.04 40 ILE B O 1
ATOM 2823 N N . ASN B 1 41 ? 20.319 28.424 27.757 1.00 61.57 41 ASN B N 1
ATOM 2824 C CA . ASN B 1 41 ? 20.988 27.125 27.719 1.00 65.79 41 ASN B CA 1
ATOM 2825 C C . ASN B 1 41 ? 21.041 26.544 26.310 1.00 68.03 41 ASN B C 1
ATOM 2826 O O . ASN B 1 41 ? 21.921 25.746 25.993 1.00 68.00 41 ASN B O 1
ATOM 2831 N N . LYS B 1 42 ? 20.090 26.943 25.472 1.00 71.24 42 LYS B N 1
ATOM 2832 C CA . LYS B 1 42 ? 20.022 26.466 24.096 1.00 74.58 42 LYS B CA 1
ATOM 2833 C C . LYS B 1 42 ? 21.011 27.214 23.210 1.00 77.50 42 LYS B C 1
ATOM 2834 O O . LYS B 1 42 ? 21.809 26.604 22.497 1.00 77.63 42 LYS B O 1
ATOM 2840 N N . VAL B 1 43 ? 20.956 28.540 23.260 1.00 80.88 43 VAL B N 1
ATOM 2841 C CA . VAL B 1 43 ? 21.836 29.366 22.444 1.00 84.32 43 VAL B CA 1
ATOM 2842 C C . VAL B 1 43 ? 22.842 30.146 23.288 1.00 85.91 43 VAL B C 1
ATOM 2843 O O . VAL B 1 43 ? 22.599 31.298 23.650 1.00 86.47 43 VAL B O 1
ATOM 2847 N N . ASP B 1 44 ? 23.971 29.513 23.598 1.00 87.45 44 ASP B N 1
ATOM 2848 C CA . ASP B 1 44 ? 25.011 30.159 24.392 1.00 88.64 44 ASP B CA 1
ATOM 2849 C C . ASP B 1 44 ? 26.311 29.369 24.353 1.00 89.10 44 ASP B C 1
ATOM 2850 O O . ASP B 1 44 ? 26.416 28.365 23.646 1.00 89.02 44 ASP B O 1
ATOM 2855 N N . SER B 1 45 ? 27.285 29.842 25.131 1.00 89.17 45 SER B N 1
ATOM 2856 C CA . SER B 1 45 ? 28.616 29.244 25.256 1.00 89.13 45 SER B CA 1
ATOM 2857 C C . SER B 1 45 ? 29.648 30.359 25.396 1.00 88.57 45 SER B C 1
ATOM 2858 O O . SER B 1 45 ? 30.329 30.469 26.419 1.00 89.25 45 SER B O 1
ATOM 2861 N N . ASN B 1 46 ? 29.755 31.186 24.361 1.00 86.97 46 ASN B N 1
ATOM 2862 C CA . ASN B 1 46 ? 30.700 32.295 24.369 1.00 85.11 46 ASN B CA 1
ATOM 2863 C C . ASN B 1 46 ? 29.959 33.625 24.447 1.00 83.33 46 ASN B C 1
ATOM 2864 O O . ASN B 1 46 ? 30.549 34.645 24.799 1.00 83.78 46 ASN B O 1
ATOM 2869 N N . ASN B 1 47 ? 28.670 33.611 24.102 1.00 80.81 47 ASN B N 1
ATOM 2870 C CA . ASN B 1 47 ? 27.846 34.818 24.145 1.00 77.43 47 ASN B CA 1
ATOM 2871 C C . ASN B 1 47 ? 27.702 35.253 25.597 1.00 74.19 47 ASN B C 1
ATOM 2872 O O . ASN B 1 47 ? 26.597 35.288 26.139 1.00 73.64 47 ASN B O 1
ATOM 2877 N N . SER B 1 48 ? 28.831 35.576 26.218 1.00 70.25 48 SER B N 1
ATOM 2878 C CA . SER B 1 48 ? 28.875 35.999 27.611 1.00 66.71 48 SER B CA 1
ATOM 2879 C C . SER B 1 48 ? 27.830 37.051 27.950 1.00 64.11 48 SER B C 1
ATOM 2880 O O . SER B 1 48 ? 27.287 37.065 29.058 1.00 64.83 48 SER B O 1
ATOM 2883 N N . LYS B 1 49 ? 27.543 37.923 26.990 1.00 59.29 49 LYS B N 1
ATOM 2884 C CA . LYS B 1 49 ? 26.589 39.004 27.198 1.00 54.91 49 LYS B CA 1
ATOM 2885 C C . LYS B 1 49 ? 25.123 38.600 27.326 1.00 50.78 49 LYS B C 1
ATOM 2886 O O . LYS B 1 49 ? 24.349 39.307 27.966 1.00 49.44 49 LYS B O 1
ATOM 2892 N N . LEU B 1 50 ? 24.734 37.476 26.729 1.00 46.25 50 LEU B N 1
ATOM 2893 C CA . LEU B 1 50 ? 23.341 37.050 26.803 1.00 42.93 50 LEU B CA 1
ATOM 2894 C C . LEU B 1 50 ? 22.846 36.735 28.209 1.00 40.95 50 LEU B C 1
ATOM 2895 O O . LEU B 1 50 ? 23.464 35.971 28.945 1.00 41.30 50 LEU B O 1
ATOM 2900 N N . VAL B 1 51 ? 21.715 37.337 28.566 1.00 39.30 51 VAL B N 1
ATOM 2901 C CA . VAL B 1 51 ? 21.093 37.153 29.872 1.00 35.88 51 VAL B CA 1
ATOM 2902 C C . VAL B 1 51 ? 19.592 37.004 29.678 1.00 34.93 51 VAL B C 1
ATOM 2903 O O . VAL B 1 51 ? 18.987 37.739 28.899 1.00 34.56 51 VAL B O 1
ATOM 2907 N N . HIS B 1 52 ? 18.984 36.063 30.390 1.00 33.27 52 HIS B N 1
ATOM 2908 C CA . HIS B 1 52 ? 17.554 35.855 30.245 1.00 31.58 52 HIS B CA 1
ATOM 2909 C C . HIS B 1 52 ? 16.760 37.038 30.784 1.00 31.50 52 HIS B C 1
ATOM 2910 O O . HIS B 1 52 ? 17.070 37.589 31.840 1.00 32.61 52 HIS B O 1
ATOM 2917 N N . ILE B 1 53 ? 15.738 37.429 30.029 1.00 31.50 53 ILE B N 1
ATOM 2918 C CA . ILE B 1 53 ? 14.880 38.559 30.363 1.00 30.79 53 ILE B CA 1
ATOM 2919 C C . ILE B 1 53 ? 14.321 38.546 31.787 1.00 30.55 53 ILE B C 1
ATOM 2920 O O . ILE B 1 53 ? 14.006 39.593 32.340 1.00 27.12 53 ILE B O 1
ATOM 2925 N N . SER B 1 54 ? 14.184 37.359 32.370 1.00 30.68 54 SER B N 1
ATOM 2926 C CA . SER B 1 54 ? 13.641 37.235 33.721 1.00 30.50 54 SER B CA 1
ATOM 2927 C C . SER B 1 54 ? 14.570 37.831 34.767 1.00 31.81 54 SER B C 1
ATOM 2928 O O . SER B 1 54 ? 14.152 38.108 35.890 1.00 30.05 54 SER B O 1
ATOM 2931 N N . ARG B 1 55 ? 15.835 38.009 34.400 1.00 31.64 55 ARG B N 1
ATOM 2932 C CA . ARG B 1 55 ? 16.823 38.556 35.320 1.00 33.28 55 ARG B CA 1
ATOM 2933 C C . ARG B 1 55 ? 17.154 40.019 35.047 1.00 34.69 55 ARG B C 1
ATOM 2934 O O . ARG B 1 55 ? 18.150 40.531 35.553 1.00 36.65 55 ARG B O 1
ATOM 2942 N N . LEU B 1 56 ? 16.320 40.690 34.259 1.00 35.44 56 LEU B N 1
ATOM 2943 C CA . LEU B 1 56 ? 16.553 42.097 33.937 1.00 36.39 56 LEU B CA 1
ATOM 2944 C C . LEU B 1 56 ? 16.640 42.981 35.184 1.00 38.53 56 LEU B C 1
ATOM 2945 O O . LEU B 1 56 ? 17.547 43.806 35.306 1.00 37.96 56 LEU B O 1
ATOM 2950 N N . GLU B 1 57 ? 15.703 42.800 36.109 1.00 38.60 57 GLU B N 1
ATOM 2951 C CA . GLU B 1 57 ? 15.665 43.587 37.337 1.00 41.16 57 GLU B CA 1
ATOM 2952 C C . GLU B 1 57 ? 16.946 43.501 38.175 1.00 41.90 57 GLU B C 1
ATOM 2953 O O . GLU B 1 57 ? 17.212 44.380 38.999 1.00 43.39 57 GLU B O 1
ATOM 2959 N N . LEU B 1 58 ? 17.741 42.455 37.965 1.00 39.90 58 LEU B N 1
ATOM 2960 C CA . LEU B 1 58 ? 18.986 42.279 38.713 1.00 39.38 58 LEU B CA 1
ATOM 2961 C C . LEU B 1 58 ? 20.104 43.191 38.213 1.00 39.88 58 LEU B C 1
ATOM 2962 O O . LEU B 1 58 ? 21.192 43.235 38.797 1.00 39.26 58 LEU B O 1
ATOM 2967 N N . TYR B 1 59 ? 19.835 43.918 37.132 1.00 40.05 59 TYR B N 1
ATOM 2968 C CA . TYR B 1 59 ? 20.836 44.802 36.539 1.00 40.65 59 TYR B CA 1
ATOM 2969 C C . TYR B 1 59 ? 20.548 46.300 36.658 1.00 41.60 59 TYR B C 1
ATOM 2970 O O . TYR B 1 59 ? 21.192 47.108 35.984 1.00 39.47 59 TYR B O 1
ATOM 2979 N N . LYS B 1 60 ? 19.603 46.681 37.510 1.00 42.93 60 LYS B N 1
ATOM 2980 C CA . LYS B 1 60 ? 19.269 48.097 37.638 1.00 47.87 60 LYS B CA 1
ATOM 2981 C C . LYS B 1 60 ? 20.410 48.978 38.149 1.00 48.32 60 LYS B C 1
ATOM 2982 O O . LYS B 1 60 ? 20.297 50.205 38.139 1.00 49.98 60 LYS B O 1
ATOM 2988 N N . ASP B 1 61 ? 21.510 48.360 38.570 1.00 47.89 61 ASP B N 1
ATOM 2989 C CA . ASP B 1 61 ? 22.671 49.102 39.070 1.00 49.10 61 ASP B CA 1
ATOM 2990 C C . ASP B 1 61 ? 23.870 48.974 38.140 1.00 48.07 61 ASP B C 1
ATOM 2991 O O . ASP B 1 61 ? 24.895 49.621 38.349 1.00 47.65 61 ASP B O 1
ATOM 2996 N N . THR B 1 62 ? 23.736 48.143 37.112 1.00 45.80 62 THR B N 1
ATOM 2997 C CA . THR B 1 62 ? 24.822 47.901 36.171 1.00 44.25 62 THR B CA 1
ATOM 2998 C C . THR B 1 62 ? 24.555 48.480 34.783 1.00 41.82 62 THR B C 1
ATOM 2999 O O . THR B 1 62 ? 25.424 48.439 33.911 1.00 41.77 62 THR B O 1
ATOM 3003 N N . VAL B 1 63 ? 23.354 49.011 34.577 1.00 39.64 63 VAL B N 1
ATOM 3004 C CA . VAL B 1 63 ? 22.992 49.581 33.282 1.00 37.56 63 VAL B CA 1
ATOM 3005 C C . VAL B 1 63 ? 22.596 51.047 33.393 1.00 36.08 63 VAL B C 1
ATOM 3006 O O . VAL B 1 63 ? 21.713 51.398 34.173 1.00 36.50 63 VAL B O 1
ATOM 3010 N N . ASP B 1 64 ? 23.258 51.902 32.614 1.00 35.47 64 ASP B N 1
ATOM 3011 C CA . ASP B 1 64 ? 22.950 53.332 32.623 1.00 35.02 64 ASP B CA 1
ATOM 3012 C C . ASP B 1 64 ? 21.834 53.620 31.626 1.00 33.67 64 ASP B C 1
ATOM 3013 O O . ASP B 1 64 ? 20.954 54.429 31.882 1.00 33.51 64 ASP B O 1
ATOM 3018 N N . VAL B 1 65 ? 21.874 52.950 30.481 1.00 33.58 65 VAL B N 1
ATOM 3019 C CA . VAL B 1 65 ? 20.839 53.149 29.479 1.00 32.14 65 VAL B CA 1
ATOM 3020 C C . VAL B 1 65 ? 20.442 51.816 28.869 1.00 30.85 65 VAL B C 1
ATOM 3021 O O . VAL B 1 65 ? 21.290 51.034 28.456 1.00 30.46 65 VAL B O 1
ATOM 3025 N N . MET B 1 66 ? 19.142 51.564 28.831 1.00 30.62 66 MET B N 1
ATOM 3026 C CA . MET B 1 66 ? 18.611 50.332 28.269 1.00 30.97 66 MET B CA 1
ATOM 3027 C C . MET B 1 66 ? 18.034 50.639 26.888 1.00 29.44 66 MET B C 1
ATOM 3028 O O . MET B 1 66 ? 17.060 51.375 26.766 1.00 28.23 66 MET B O 1
ATOM 3033 N N . ILE B 1 67 ? 18.637 50.088 25.845 1.00 30.04 67 ILE B N 1
ATOM 3034 C CA . ILE B 1 67 ? 18.129 50.325 24.500 1.00 28.09 67 ILE B CA 1
ATOM 3035 C C . ILE B 1 67 ? 17.108 49.230 24.177 1.00 28.38 67 ILE B C 1
ATOM 3036 O O . ILE B 1 67 ? 17.443 48.045 24.137 1.00 27.88 67 ILE B O 1
ATOM 3041 N N . LEU B 1 68 ? 15.863 49.637 23.965 1.00 27.42 68 LEU B N 1
ATOM 3042 C CA . LEU B 1 68 ? 14.788 48.696 23.691 1.00 30.65 68 LEU B CA 1
ATOM 3043 C C . LEU B 1 68 ? 14.679 48.318 22.225 1.00 31.69 68 LEU B C 1
ATOM 3044 O O . LEU B 1 68 ? 14.258 49.117 21.392 1.00 32.57 68 LEU B O 1
ATOM 3049 N N . CYS B 1 69 ? 15.064 47.084 21.927 1.00 34.31 69 CYS B N 1
ATOM 3050 C CA . CYS B 1 69 ? 15.033 46.561 20.569 1.00 37.06 69 CYS B CA 1
ATOM 3051 C C . CYS B 1 69 ? 13.992 45.453 20.464 1.00 42.73 69 CYS B C 1
ATOM 3052 O O . CYS B 1 69 ? 14.152 44.503 19.691 1.00 42.25 69 CYS B O 1
ATOM 3055 N N . GLY B 1 70 ? 12.932 45.597 21.258 1.00 49.11 70 GLY B N 1
ATOM 3056 C CA . GLY B 1 70 ? 11.841 44.637 21.284 1.00 57.20 70 GLY B CA 1
ATOM 3057 C C . GLY B 1 70 ? 12.242 43.236 20.883 1.00 62.11 70 GLY B C 1
ATOM 3058 O O . GLY B 1 70 ? 12.661 42.429 21.715 1.00 62.43 70 GLY B O 1
ATOM 3059 N N . GLY B 1 71 ? 12.116 42.955 19.591 1.00 66.66 71 GLY B N 1
ATOM 3060 C CA . GLY B 1 71 ? 12.466 41.648 19.071 1.00 72.11 71 GLY B CA 1
ATOM 3061 C C . GLY B 1 71 ? 11.599 41.344 17.870 1.00 75.90 71 GLY B C 1
ATOM 3062 O O . GLY B 1 71 ? 12.104 41.171 16.760 1.00 76.84 71 GLY B O 1
ATOM 3063 N N . SER B 1 72 ? 10.290 41.296 18.116 1.00 79.10 72 SER B N 1
ATOM 3064 C CA . SER B 1 72 ? 9.257 41.028 17.114 1.00 82.41 72 SER B CA 1
ATOM 3065 C C . SER B 1 72 ? 8.149 40.203 17.763 1.00 84.19 72 SER B C 1
ATOM 3066 O O . SER B 1 72 ? 7.515 39.370 17.113 1.00 84.86 72 SER B O 1
ATOM 3069 N N . ALA B 1 73 ? 7.925 40.437 19.052 1.00 85.90 73 ALA B N 1
ATOM 3070 C CA . ALA B 1 73 ? 6.893 39.722 19.794 1.00 87.29 73 ALA B CA 1
ATOM 3071 C C . ALA B 1 73 ? 5.691 40.635 20.009 1.00 87.96 73 ALA B C 1
ATOM 3072 O O . ALA B 1 73 ? 4.991 40.993 19.061 1.00 87.97 73 ALA B O 1
ATOM 3074 N N . THR B 1 74 ? 5.457 41.005 21.263 1.00 88.97 74 THR B N 1
ATOM 3075 C CA . THR B 1 74 ? 4.351 41.885 21.615 1.00 89.60 74 THR B CA 1
ATOM 3076 C C . THR B 1 74 ? 4.888 42.972 22.534 1.00 89.69 74 THR B C 1
ATOM 3077 O O . THR B 1 74 ? 4.394 44.099 22.542 1.00 90.12 74 THR B O 1
ATOM 3081 N N . ASP B 1 75 ? 5.913 42.618 23.303 1.00 89.48 75 ASP B N 1
ATOM 3082 C CA . ASP B 1 75 ? 6.547 43.543 24.232 1.00 89.35 75 ASP B CA 1
ATOM 3083 C C . ASP B 1 75 ? 7.134 44.735 23.485 1.00 89.63 75 ASP B C 1
ATOM 3084 O O . ASP B 1 75 ? 7.770 45.604 24.082 1.00 89.19 75 ASP B O 1
ATOM 3089 N N . LEU B 1 76 ? 6.912 44.765 22.174 1.00 90.24 76 LEU B N 1
ATOM 3090 C CA . LEU B 1 76 ? 7.409 45.837 21.321 1.00 90.48 76 LEU B CA 1
ATOM 3091 C C . LEU B 1 76 ? 6.539 47.079 21.507 1.00 90.38 76 LEU B C 1
ATOM 3092 O O . LEU B 1 76 ? 6.641 48.048 20.755 1.00 90.36 76 LEU B O 1
ATOM 3097 N N . VAL B 1 77 ? 5.679 47.036 22.518 1.00 90.40 77 VAL B N 1
ATOM 3098 C CA . VAL B 1 77 ? 4.791 48.150 22.824 1.00 90.22 77 VAL B CA 1
ATOM 3099 C C . VAL B 1 77 ? 4.530 48.212 24.325 1.00 89.95 77 VAL B C 1
ATOM 3100 O O . VAL B 1 77 ? 4.535 49.290 24.924 1.00 89.73 77 VAL B O 1
ATOM 3104 N N . GLU B 1 78 ? 4.308 47.045 24.923 1.00 89.22 78 GLU B N 1
ATOM 3105 C CA . GLU B 1 78 ? 4.042 46.943 26.351 1.00 88.16 78 GLU B CA 1
ATOM 3106 C C . GLU B 1 78 ? 5.099 46.106 27.054 1.00 86.58 78 GLU B C 1
ATOM 3107 O O . GLU B 1 78 ? 4.951 44.895 27.225 1.00 86.76 78 GLU B O 1
ATOM 3113 N N . GLN B 1 79 ? 6.173 46.777 27.447 1.00 84.27 79 GLN B N 1
ATOM 3114 C CA . GLN B 1 79 ? 7.291 46.163 28.148 1.00 81.70 79 GLN B CA 1
ATOM 3115 C C . GLN B 1 79 ? 8.270 47.299 28.367 1.00 79.17 79 GLN B C 1
ATOM 3116 O O . GLN B 1 79 ? 9.062 47.286 29.311 1.00 79.10 79 GLN B O 1
ATOM 3122 N N . GLY B 1 80 ? 8.210 48.280 27.470 1.00 75.62 80 GLY B N 1
ATOM 3123 C CA . GLY B 1 80 ? 9.058 49.447 27.596 1.00 71.74 80 GLY B CA 1
ATOM 3124 C C . GLY B 1 80 ? 8.658 50.095 28.907 1.00 68.52 80 GLY B C 1
ATOM 3125 O O . GLY B 1 80 ? 9.512 50.418 29.729 1.00 68.82 80 GLY B O 1
ATOM 3126 N N . PRO B 1 81 ? 7.349 50.300 29.129 1.00 65.79 81 PRO B N 1
ATOM 3127 C CA . PRO B 1 81 ? 6.873 50.910 30.371 1.00 63.76 81 PRO B CA 1
ATOM 3128 C C . PRO B 1 81 ? 7.385 50.121 31.577 1.00 62.00 81 PRO B C 1
ATOM 3129 O O . PRO B 1 81 ? 7.580 50.668 32.661 1.00 60.86 81 PRO B O 1
ATOM 3133 N N . MET B 1 82 ? 7.599 48.827 31.371 1.00 60.81 82 MET B N 1
ATOM 3134 C CA . MET B 1 82 ? 8.097 47.954 32.421 1.00 59.82 82 MET B CA 1
ATOM 3135 C C . MET B 1 82 ? 9.556 48.282 32.692 1.00 57.84 82 MET B C 1
ATOM 3136 O O . MET B 1 82 ? 9.975 48.403 33.843 1.00 58.46 82 MET B O 1
ATOM 3141 N N . ILE B 1 83 ? 10.327 48.429 31.620 1.00 54.53 83 ILE B N 1
ATOM 3142 C CA . ILE B 1 83 ? 11.748 48.746 31.726 1.00 51.97 83 ILE B CA 1
ATOM 3143 C C . ILE B 1 83 ? 11.973 50.168 32.248 1.00 49.09 83 ILE B C 1
ATOM 3144 O O . ILE B 1 83 ? 12.896 50.419 33.022 1.00 46.79 83 ILE B O 1
ATOM 3149 N N . ALA B 1 84 ? 11.124 51.092 31.811 1.00 46.47 84 ALA B N 1
ATOM 3150 C CA . ALA B 1 84 ? 11.240 52.491 32.207 1.00 45.88 84 ALA B CA 1
ATOM 3151 C C . ALA B 1 84 ? 11.165 52.671 33.717 1.00 45.95 84 ALA B C 1
ATOM 3152 O O . ALA B 1 84 ? 11.813 53.556 34.279 1.00 44.43 84 ALA B O 1
ATOM 3154 N N . SER B 1 85 ? 10.377 51.824 34.370 1.00 44.83 85 SER B N 1
ATOM 3155 C CA . SER B 1 85 ? 10.211 51.893 35.814 1.00 45.33 85 SER B CA 1
ATOM 3156 C C . SER B 1 85 ? 11.487 51.523 36.545 1.00 45.07 85 SER B C 1
ATOM 3157 O O . SER B 1 85 ? 11.621 51.790 37.737 1.00 46.38 85 SER B O 1
ATOM 3160 N N . GLN B 1 86 ? 12.427 50.913 35.834 1.00 44.77 86 GLN B N 1
ATOM 3161 C CA . GLN B 1 86 ? 13.672 50.492 36.458 1.00 44.11 86 GLN B CA 1
ATOM 3162 C C . GLN B 1 86 ? 14.937 51.007 35.795 1.00 43.01 86 GLN B C 1
ATOM 3163 O O . GLN B 1 86 ? 16.019 50.914 36.375 1.00 43.05 86 GLN B O 1
ATOM 3169 N N . PHE B 1 87 ? 14.822 51.528 34.579 1.00 40.05 87 PHE B N 1
ATOM 3170 C CA . PHE B 1 87 ? 16.000 52.041 33.878 1.00 38.35 87 PHE B CA 1
ATOM 3171 C C . PHE B 1 87 ? 15.663 53.253 33.036 1.00 35.06 87 PHE B C 1
ATOM 3172 O O . PHE B 1 87 ? 14.496 53.549 32.792 1.00 34.75 87 PHE B O 1
ATOM 3180 N N . ASN B 1 88 ? 16.702 53.954 32.599 1.00 35.08 88 ASN B N 1
ATOM 3181 C CA . ASN B 1 88 ? 16.528 55.083 31.696 1.00 33.96 88 ASN B CA 1
ATOM 3182 C C . ASN B 1 88 ? 16.431 54.326 30.378 1.00 30.31 88 ASN B C 1
ATOM 3183 O O . ASN B 1 88 ? 17.205 53.405 30.148 1.00 31.14 88 ASN B O 1
ATOM 3188 N N . THR B 1 89 ? 15.499 54.682 29.510 1.00 29.70 89 THR B N 1
ATOM 3189 C CA . THR B 1 89 ? 15.379 53.920 28.278 1.00 29.45 89 THR B CA 1
ATOM 3190 C C . THR B 1 89 ? 15.473 54.707 26.988 1.00 29.10 89 THR B C 1
ATOM 3191 O O . THR B 1 89 ? 15.368 55.928 26.971 1.00 28.48 89 THR B O 1
ATOM 3195 N N . VAL B 1 90 ? 15.665 53.961 25.909 1.00 29.81 90 VAL B N 1
ATOM 3196 C CA . VAL B 1 90 ? 15.738 54.507 24.561 1.00 30.36 90 VAL B CA 1
ATOM 3197 C C . VAL B 1 90 ? 14.986 53.517 23.676 1.00 29.84 90 VAL B C 1
ATOM 3198 O O . VAL B 1 90 ? 15.304 52.328 23.668 1.00 29.45 90 VAL B O 1
ATOM 3202 N N . ASP B 1 91 ? 13.979 53.998 22.955 1.00 30.62 91 ASP B N 1
ATOM 3203 C CA . ASP B 1 91 ? 13.225 53.123 22.066 1.00 33.56 91 ASP B CA 1
ATOM 3204 C C . ASP B 1 91 ? 12.985 53.768 20.700 1.00 33.52 91 ASP B C 1
ATOM 3205 O O . ASP B 1 91 ? 13.219 54.964 20.508 1.00 33.14 91 ASP B O 1
ATOM 3210 N N . SER B 1 92 ? 12.529 52.967 19.746 1.00 34.75 92 SER B N 1
ATOM 3211 C CA . SER B 1 92 ? 12.278 53.474 18.404 1.00 36.95 92 SER B CA 1
ATOM 3212 C C . SER B 1 92 ? 10.818 53.315 18.013 1.00 37.68 92 SER B C 1
ATOM 3213 O O . SER B 1 92 ? 10.505 53.082 16.845 1.00 39.27 92 SER B O 1
ATOM 3216 N N . PHE B 1 93 ? 9.937 53.441 19.002 1.00 37.02 93 PHE B N 1
ATOM 3217 C CA . PHE B 1 93 ? 8.495 53.327 18.805 1.00 36.80 93 PHE B CA 1
ATOM 3218 C C . PHE B 1 93 ? 8.146 54.074 17.517 1.00 37.33 93 PHE B C 1
ATOM 3219 O O . PHE B 1 93 ? 8.225 55.298 17.470 1.00 37.83 93 PHE B O 1
ATOM 3227 N N . ASP B 1 94 ? 7.764 53.338 16.474 1.00 38.21 94 ASP B N 1
ATOM 3228 C CA . ASP B 1 94 ? 7.460 53.970 15.188 1.00 39.78 94 ASP B CA 1
ATOM 3229 C C . ASP B 1 94 ? 6.000 54.114 14.759 1.00 40.26 94 ASP B C 1
ATOM 3230 O O . ASP B 1 94 ? 5.733 54.363 13.579 1.00 40.42 94 ASP B O 1
ATOM 3235 N N . ASN B 1 95 ? 5.055 53.958 15.681 1.00 39.58 95 ASN B N 1
ATOM 3236 C CA . ASN B 1 95 ? 3.648 54.121 15.313 1.00 38.63 95 ASN B CA 1
ATOM 3237 C C . ASN B 1 95 ? 3.277 55.584 15.541 1.00 37.17 95 ASN B C 1
ATOM 3238 O O . ASN B 1 95 ? 2.779 55.948 16.609 1.00 34.64 95 ASN B O 1
ATOM 3243 N N . HIS B 1 96 ? 3.536 56.412 14.532 1.00 35.46 96 HIS B N 1
ATOM 3244 C CA . HIS B 1 96 ? 3.271 57.847 14.599 1.00 36.71 96 HIS B CA 1
ATOM 3245 C C . HIS B 1 96 ? 1.923 58.207 15.218 1.00 38.25 96 HIS B C 1
ATOM 3246 O O . HIS B 1 96 ? 1.841 59.057 16.106 1.00 36.89 96 HIS B O 1
ATOM 3253 N N . GLY B 1 97 ? 0.868 57.559 14.738 1.00 39.42 97 GLY B N 1
ATOM 3254 C CA . GLY B 1 97 ? -0.464 57.834 15.244 1.00 41.09 97 GLY B CA 1
ATOM 3255 C C . GLY B 1 97 ? -0.638 57.618 16.736 1.00 42.12 97 GLY B C 1
ATOM 3256 O O . GLY B 1 97 ? -1.464 58.273 17.370 1.00 43.83 97 GLY B O 1
ATOM 3257 N N . ARG B 1 98 ? 0.134 56.706 17.308 1.00 42.57 98 ARG B N 1
ATOM 3258 C CA . ARG B 1 98 ? 0.019 56.433 18.735 1.00 44.15 98 ARG B CA 1
ATOM 3259 C C . ARG B 1 98 ? 1.172 57.009 19.555 1.00 42.75 98 ARG B C 1
ATOM 3260 O O . ARG B 1 98 ? 1.319 56.685 20.732 1.00 42.07 98 ARG B O 1
ATOM 3268 N N . ILE B 1 99 ? 1.984 57.870 18.945 1.00 40.32 99 ILE B N 1
ATOM 3269 C CA . ILE B 1 99 ? 3.109 58.456 19.667 1.00 39.53 99 ILE B CA 1
ATOM 3270 C C . ILE B 1 99 ? 2.676 59.287 20.876 1.00 39.24 99 ILE B C 1
ATOM 3271 O O . ILE B 1 99 ? 3.258 59.176 21.951 1.00 38.26 99 ILE B O 1
ATOM 3276 N N . PRO B 1 100 ? 1.651 60.137 20.716 1.00 40.46 100 PRO B N 1
ATOM 3277 C CA . PRO B 1 100 ? 1.206 60.948 21.855 1.00 40.53 100 PRO B CA 1
ATOM 3278 C C . PRO B 1 100 ? 0.849 60.095 23.070 1.00 41.48 100 PRO B C 1
ATOM 3279 O O . PRO B 1 100 ? 1.103 60.486 24.215 1.00 41.19 100 PRO B O 1
ATOM 3283 N N . GLN B 1 101 ? 0.266 58.927 22.809 1.00 41.25 101 GLN B N 1
ATOM 3284 C CA . GLN B 1 101 ? -0.140 57.996 23.860 1.00 42.55 101 GLN B CA 1
ATOM 3285 C C . GLN B 1 101 ? 1.074 57.378 24.538 1.00 41.67 101 GLN B C 1
ATOM 3286 O O . GLN B 1 101 ? 1.160 57.324 25.764 1.00 41.72 101 GLN B O 1
ATOM 3292 N N . HIS B 1 102 ? 2.006 56.896 23.723 1.00 41.03 102 HIS B N 1
ATOM 3293 C CA . HIS B 1 102 ? 3.215 56.267 24.231 1.00 39.29 102 HIS B CA 1
ATOM 3294 C C . HIS B 1 102 ? 4.010 57.261 25.064 1.00 39.20 102 HIS B C 1
ATOM 3295 O O . HIS B 1 102 ? 4.615 56.895 26.071 1.00 38.03 102 HIS B O 1
ATOM 3302 N N . PHE B 1 103 ? 4.005 58.522 24.642 1.00 39.92 103 PHE B N 1
ATOM 3303 C CA . PHE B 1 103 ? 4.742 59.551 25.361 1.00 40.98 103 PHE B CA 1
ATOM 3304 C C . PHE B 1 103 ? 4.186 59.742 26.761 1.00 41.30 103 PHE B C 1
ATOM 3305 O O . PHE B 1 103 ? 4.937 59.796 27.730 1.00 40.77 103 PHE B O 1
ATOM 3313 N N . GLU B 1 104 ? 2.868 59.858 26.858 1.00 43.84 104 GLU B N 1
ATOM 3314 C CA . GLU B 1 104 ? 2.217 60.047 28.150 1.00 46.24 104 GLU B CA 1
ATOM 3315 C C . GLU B 1 104 ? 2.494 58.884 29.088 1.00 45.55 104 GLU B C 1
ATOM 3316 O O . GLU B 1 104 ? 2.886 59.086 30.234 1.00 45.73 104 GLU B O 1
ATOM 3322 N N . ARG B 1 105 ? 2.299 57.666 28.593 1.00 46.16 105 ARG B N 1
ATOM 3323 C CA . ARG B 1 105 ? 2.530 56.482 29.406 1.00 45.79 105 ARG B CA 1
ATOM 3324 C C . ARG B 1 105 ? 3.973 56.412 29.889 1.00 44.55 105 ARG B C 1
ATOM 3325 O O . ARG B 1 105 ? 4.227 56.147 31.063 1.00 42.91 105 ARG B O 1
ATOM 3333 N N . MET B 1 106 ? 4.919 56.652 28.984 1.00 41.69 106 MET B N 1
ATOM 3334 C CA . MET B 1 106 ? 6.330 56.599 29.347 1.00 40.20 106 MET B CA 1
ATOM 3335 C C . MET B 1 106 ? 6.749 57.745 30.255 1.00 38.37 106 MET B C 1
ATOM 3336 O O . MET B 1 106 ? 7.655 57.591 31.066 1.00 37.51 106 MET B O 1
ATOM 3341 N N . ASP B 1 107 ? 6.095 58.894 30.115 1.00 40.29 107 ASP B N 1
ATOM 3342 C CA . ASP B 1 107 ? 6.422 60.063 30.930 1.00 41.85 107 ASP B CA 1
ATOM 3343 C C . ASP B 1 107 ? 6.061 59.804 32.393 1.00 42.70 107 ASP B C 1
ATOM 3344 O O . ASP B 1 107 ? 6.911 59.891 33.283 1.00 42.13 107 ASP B O 1
ATOM 3349 N N . GLU B 1 108 ? 4.799 59.470 32.631 1.00 43.86 108 GLU B N 1
ATOM 3350 C CA . GLU B 1 108 ? 4.320 59.185 33.977 1.00 46.05 108 GLU B CA 1
ATOM 3351 C C . GLU B 1 108 ? 5.221 58.158 34.665 1.00 44.78 108 GLU B C 1
ATOM 3352 O O . GLU B 1 108 ? 5.652 58.357 35.800 1.00 43.36 108 GLU B O 1
ATOM 3358 N N . ILE B 1 109 ? 5.520 57.072 33.959 1.00 44.22 109 ILE B N 1
ATOM 3359 C CA . ILE B 1 109 ? 6.355 56.006 34.501 1.00 43.00 109 ILE B CA 1
ATOM 3360 C C . ILE B 1 109 ? 7.790 56.409 34.808 1.00 42.75 109 ILE B C 1
ATOM 3361 O O . ILE B 1 109 ? 8.297 56.116 35.888 1.00 39.87 109 ILE B O 1
ATOM 3366 N N . SER B 1 110 ? 8.457 57.059 33.858 1.00 42.13 110 SER B N 1
ATOM 3367 C CA . SER B 1 110 ? 9.840 57.462 34.076 1.00 44.25 110 SER B CA 1
ATOM 3368 C C . SER B 1 110 ? 9.966 58.500 35.193 1.00 44.81 110 SER B C 1
ATOM 3369 O O . SER B 1 110 ? 10.905 58.446 35.986 1.00 44.03 110 SER B O 1
ATOM 3372 N N . LYS B 1 111 ? 9.024 59.439 35.258 1.00 46.18 111 LYS B N 1
ATOM 3373 C CA . LYS B 1 111 ? 9.060 60.458 36.307 1.00 47.32 111 LYS B CA 1
ATOM 3374 C C . LYS B 1 111 ? 8.898 59.775 37.659 1.00 47.18 111 LYS B C 1
ATOM 3375 O O . LYS B 1 111 ? 9.671 60.010 38.589 1.00 46.72 111 LYS B O 1
ATOM 3381 N N . LYS B 1 112 ? 7.895 58.912 37.747 1.00 47.85 112 LYS B N 1
ATOM 3382 C CA . LYS B 1 112 ? 7.613 58.170 38.969 1.00 48.14 112 LYS B CA 1
ATOM 3383 C C . LYS B 1 112 ? 8.863 57.442 39.476 1.00 47.47 112 LYS B C 1
ATOM 3384 O O . LYS B 1 112 ? 9.176 57.479 40.666 1.00 47.13 112 LYS B O 1
ATOM 3390 N N . ALA B 1 113 ? 9.587 56.798 38.567 1.00 46.02 113 ALA B N 1
ATOM 3391 C CA . ALA B 1 113 ? 10.790 56.059 38.932 1.00 44.83 113 ALA B CA 1
ATOM 3392 C C . ALA B 1 113 ? 12.038 56.933 39.020 1.00 43.29 113 ALA B C 1
ATOM 3393 O O . ALA B 1 113 ? 13.117 56.447 39.361 1.00 43.54 113 ALA B O 1
ATOM 3395 N N . GLY B 1 114 ? 11.897 58.218 38.713 1.00 42.29 114 GLY B N 1
ATOM 3396 C CA . GLY B 1 114 ? 13.045 59.106 38.760 1.00 40.94 114 GLY B CA 1
ATOM 3397 C C . GLY B 1 114 ? 14.003 58.817 37.619 1.00 41.25 114 GLY B C 1
ATOM 3398 O O . GLY B 1 114 ? 15.215 58.983 37.750 1.00 41.49 114 GLY B O 1
ATOM 3399 N N . ASN B 1 115 ? 13.455 58.383 36.489 1.00 40.21 115 ASN B N 1
ATOM 3400 C CA . ASN B 1 115 ? 14.268 58.063 35.319 1.00 39.79 115 ASN B CA 1
ATOM 3401 C C . ASN B 1 115 ? 13.850 58.860 34.086 1.00 38.85 115 ASN B C 1
ATOM 3402 O O . ASN B 1 115 ? 12.826 59.545 34.091 1.00 39.42 115 ASN B O 1
ATOM 3407 N N . ILE B 1 116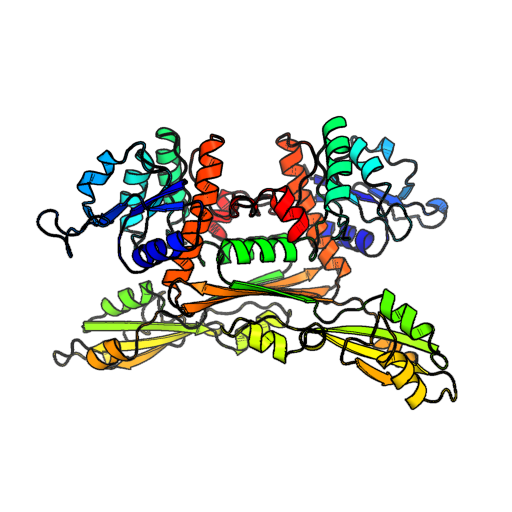 ? 14.648 58.756 33.027 1.00 37.78 116 ILE B N 1
ATOM 3408 C CA . ILE B 1 116 ? 14.358 59.453 31.779 1.00 35.85 116 ILE B CA 1
ATOM 3409 C C . ILE B 1 116 ? 14.261 58.443 30.641 1.00 34.77 116 ILE B C 1
ATOM 3410 O O . ILE B 1 116 ? 15.077 57.527 30.537 1.00 31.72 116 ILE B O 1
ATOM 3415 N N . SER B 1 117 ? 13.256 58.618 29.791 1.00 34.29 117 SER B N 1
ATOM 3416 C CA . SER B 1 117 ? 13.053 57.722 28.662 1.00 34.93 117 SER B CA 1
ATOM 3417 C C . SER B 1 117 ? 12.993 58.486 27.342 1.00 32.93 117 SER B C 1
ATOM 3418 O O . SER B 1 117 ? 12.253 59.454 27.214 1.00 30.13 117 SER B O 1
ATOM 3421 N N . LEU B 1 118 ? 13.794 58.060 26.374 1.00 32.43 118 LEU B N 1
ATOM 3422 C CA . LEU B 1 118 ? 13.768 58.690 25.058 1.00 31.62 118 LEU B CA 1
ATOM 3423 C C . LEU B 1 118 ? 12.870 57.816 24.191 1.00 29.18 118 LEU B C 1
ATOM 3424 O O . LEU B 1 118 ? 13.117 56.621 24.024 1.00 27.45 118 LEU B O 1
ATOM 3429 N N . ILE B 1 119 ? 11.823 58.428 23.659 1.00 29.33 119 ILE B N 1
ATOM 3430 C CA . ILE B 1 119 ? 10.851 57.742 22.821 1.00 31.37 119 ILE B CA 1
ATOM 3431 C C . ILE B 1 119 ? 10.977 58.100 21.341 1.00 31.56 119 ILE B C 1
ATOM 3432 O O . ILE B 1 119 ? 11.426 59.188 20.986 1.00 30.91 119 ILE B O 1
ATOM 3437 N N . SER B 1 120 ? 10.598 57.151 20.491 1.00 31.90 120 SER B N 1
ATOM 3438 C CA . SER B 1 120 ? 10.579 57.334 19.050 1.00 29.75 120 SER B CA 1
ATOM 3439 C C . SER B 1 120 ? 11.824 57.863 18.335 1.00 30.10 120 SER B C 1
ATOM 3440 O O . SER B 1 120 ? 11.728 58.799 17.541 1.00 30.82 120 SER B O 1
ATOM 3443 N N . THR B 1 121 ? 12.992 57.291 18.597 1.00 29.93 121 THR B N 1
ATOM 3444 C CA . THR B 1 121 ? 14.170 57.750 17.869 1.00 31.45 121 THR B CA 1
ATOM 3445 C C . THR B 1 121 ? 14.447 56.750 16.735 1.00 30.15 121 THR B C 1
ATOM 3446 O O . THR B 1 121 ? 13.828 55.685 16.679 1.00 31.53 121 THR B O 1
ATOM 3450 N N . GLY B 1 122 ? 15.352 57.105 15.828 1.00 31.31 122 GLY B N 1
ATOM 3451 C CA . GLY B 1 122 ? 15.669 56.261 14.682 1.00 30.59 122 GLY B CA 1
ATOM 3452 C C . GLY B 1 122 ? 15.718 57.210 13.498 1.00 31.56 122 GLY B C 1
ATOM 3453 O O . GLY B 1 122 ? 16.008 58.392 13.711 1.00 32.60 122 GLY B O 1
ATOM 3454 N N . TRP B 1 123 ? 15.460 56.755 12.270 1.00 29.62 123 TRP B N 1
ATOM 3455 C CA . TRP B 1 123 ? 15.491 57.713 11.167 1.00 29.57 123 TRP B CA 1
ATOM 3456 C C . TRP B 1 123 ? 14.103 58.282 10.893 1.00 27.43 123 TRP B C 1
ATOM 3457 O O . TRP B 1 123 ? 13.975 59.414 10.453 1.00 26.11 123 TRP B O 1
ATOM 3468 N N . ASP B 1 124 ? 13.063 57.498 11.159 1.00 29.95 124 ASP B N 1
ATOM 3469 C CA . ASP B 1 124 ? 11.689 57.992 11.030 1.00 30.70 124 ASP B CA 1
ATOM 3470 C C . ASP B 1 124 ? 10.720 57.060 11.748 1.00 29.61 124 ASP B C 1
ATOM 3471 O O . ASP B 1 124 ? 10.390 55.984 11.244 1.00 27.85 124 ASP B O 1
ATOM 3476 N N . PRO B 1 125 ? 10.245 57.470 12.938 1.00 28.96 125 PRO B N 1
ATOM 3477 C CA . PRO B 1 125 ? 10.578 58.739 13.601 1.00 28.03 125 PRO B CA 1
ATOM 3478 C C . PRO B 1 125 ? 12.056 58.903 13.971 1.00 28.28 125 PRO B C 1
ATOM 3479 O O . PRO B 1 125 ? 12.796 57.928 14.071 1.00 28.52 125 PRO B O 1
ATOM 3483 N N . GLY B 1 126 ? 12.465 60.153 14.173 1.00 29.69 126 GLY B N 1
ATOM 3484 C CA . GLY B 1 126 ? 13.836 60.440 14.539 1.00 26.76 126 GLY B CA 1
ATOM 3485 C C . GLY B 1 126 ? 14.410 61.559 13.699 1.00 25.77 126 GLY B C 1
ATOM 3486 O O . GLY B 1 126 ? 13.937 62.700 13.754 1.00 23.19 126 GLY B O 1
ATOM 3487 N N . LEU B 1 127 ? 15.427 61.218 12.909 1.00 24.82 127 LEU B N 1
ATOM 3488 C CA . LEU B 1 127 ? 16.094 62.181 12.048 1.00 23.69 127 LEU B CA 1
ATOM 3489 C C . LEU B 1 127 ? 15.153 62.868 11.063 1.00 22.46 127 LEU B C 1
ATOM 3490 O O . LEU B 1 127 ? 15.290 64.059 10.812 1.00 23.06 127 LEU B O 1
ATOM 3495 N N . PHE B 1 128 ? 14.217 62.127 10.480 1.00 21.35 128 PHE B N 1
ATOM 3496 C CA . PHE B 1 128 ? 13.289 62.760 9.548 1.00 21.86 128 PHE B CA 1
ATOM 3497 C C . PHE B 1 128 ? 12.395 63.734 10.313 1.00 23.14 128 PHE B C 1
ATOM 3498 O O . PHE B 1 128 ? 12.074 64.806 9.816 1.00 23.24 128 PHE B O 1
ATOM 3506 N N . SER B 1 129 ? 12.012 63.358 11.532 1.00 21.09 129 SER B N 1
ATOM 3507 C CA . SER B 1 129 ? 11.174 64.213 12.368 1.00 22.10 129 SER B CA 1
ATOM 3508 C C . SER B 1 129 ? 11.887 65.542 12.600 1.00 21.29 129 SER B C 1
ATOM 3509 O O . SER B 1 129 ? 11.319 66.617 12.408 1.00 22.35 129 SER B O 1
ATOM 3512 N N . LEU B 1 130 ? 13.145 65.457 13.018 1.00 21.62 130 LEU B N 1
ATOM 3513 C CA . LEU B 1 130 ? 13.942 66.648 13.265 1.00 20.83 130 LEU B CA 1
ATOM 3514 C C . LEU B 1 130 ? 13.999 67.535 12.036 1.00 18.57 130 LEU B C 1
ATOM 3515 O O . LEU B 1 130 ? 13.879 68.748 12.140 1.00 19.02 130 LEU B O 1
ATOM 3520 N N . ASN B 1 131 ? 14.188 66.927 10.868 1.00 20.57 131 ASN B N 1
ATOM 3521 C CA . ASN B 1 131 ? 14.285 67.725 9.665 1.00 19.31 131 ASN B CA 1
ATOM 3522 C C . ASN B 1 131 ? 12.966 68.320 9.204 1.00 20.47 131 ASN B C 1
ATOM 3523 O O . ASN B 1 131 ? 12.961 69.354 8.548 1.00 20.78 131 ASN B O 1
ATOM 3528 N N . ARG B 1 132 ? 11.845 67.694 9.560 1.00 22.77 132 ARG B N 1
ATOM 3529 C CA . ARG B 1 132 ? 10.541 68.272 9.209 1.00 22.67 132 ARG B CA 1
ATOM 3530 C C . ARG B 1 132 ? 10.411 69.525 10.079 1.00 20.96 132 ARG B C 1
ATOM 3531 O O . ARG B 1 132 ? 10.038 70.601 9.614 1.00 23.01 132 ARG B O 1
ATOM 3539 N N . LEU B 1 133 ? 10.731 69.375 11.357 1.00 22.66 133 LEU B N 1
ATOM 3540 C CA . LEU B 1 133 ? 10.650 70.494 12.290 1.00 22.12 133 LEU B CA 1
ATOM 3541 C C . LEU B 1 133 ? 11.557 71.647 11.863 1.00 20.77 133 LEU B C 1
ATOM 3542 O O . LEU B 1 133 ? 11.129 72.793 11.812 1.00 21.33 133 LEU B O 1
ATOM 3547 N N . LEU B 1 134 ? 12.812 71.339 11.556 1.00 20.82 134 LEU B N 1
ATOM 3548 C CA . LEU B 1 134 ? 13.757 72.373 11.136 1.00 20.92 134 LEU B CA 1
ATOM 3549 C C . LEU B 1 134 ? 13.237 73.105 9.904 1.00 18.63 134 LEU B C 1
ATOM 3550 O O . LEU B 1 134 ? 13.277 74.330 9.838 1.00 22.47 134 LEU B O 1
ATOM 3555 N N . GLY B 1 135 ? 12.741 72.353 8.929 1.00 22.10 135 GLY B N 1
ATOM 3556 C CA . GLY B 1 135 ? 12.234 72.972 7.714 1.00 19.34 135 GLY B CA 1
ATOM 3557 C C . GLY B 1 135 ? 11.084 73.953 7.911 1.00 21.29 135 GLY B C 1
ATOM 3558 O O . GLY B 1 135 ? 11.100 75.061 7.375 1.00 18.68 135 GLY B O 1
ATOM 3559 N N . GLU B 1 136 ? 10.075 73.565 8.682 1.00 21.87 136 GLU B N 1
ATOM 3560 C CA . GLU B 1 136 ? 8.942 74.467 8.872 1.00 23.59 136 GLU B CA 1
ATOM 3561 C C . GLU B 1 136 ? 9.274 75.594 9.845 1.00 22.71 136 GLU B C 1
ATOM 3562 O O . GLU B 1 136 ? 8.595 76.615 9.867 1.00 24.68 136 GLU B O 1
ATOM 3568 N N . SER B 1 137 ? 10.336 75.423 10.628 1.00 22.98 137 SER B N 1
ATOM 3569 C CA . SER B 1 137 ? 10.750 76.464 11.567 1.00 23.49 137 SER B CA 1
ATOM 3570 C C . SER B 1 137 ? 11.558 77.545 10.842 1.00 23.22 137 SER B C 1
ATOM 3571 O O . SER B 1 137 ? 11.347 78.740 11.048 1.00 22.56 137 SER B O 1
ATOM 3574 N N . ILE B 1 138 ? 12.482 77.113 9.990 1.00 22.96 138 ILE B N 1
ATOM 3575 C CA . ILE B 1 138 ? 13.318 78.037 9.232 1.00 24.49 138 ILE B CA 1
ATOM 3576 C C . ILE B 1 138 ? 12.506 78.719 8.128 1.00 24.36 138 ILE B C 1
ATOM 3577 O O . ILE B 1 138 ? 12.647 79.924 7.884 1.00 25.51 138 ILE B O 1
ATOM 3582 N N . LEU B 1 139 ? 11.661 77.937 7.463 1.00 24.53 139 LEU B N 1
ATOM 3583 C CA . LEU B 1 139 ? 10.824 78.446 6.381 1.00 23.92 139 LEU B CA 1
ATOM 3584 C C . LEU B 1 139 ? 9.343 78.231 6.708 1.00 23.68 139 LEU B C 1
ATOM 3585 O O . LEU B 1 139 ? 8.703 77.328 6.178 1.00 22.22 139 LEU B O 1
ATOM 3590 N N . PRO B 1 140 ? 8.783 79.082 7.582 1.00 25.98 140 PRO B N 1
ATOM 3591 C CA . PRO B 1 140 ? 7.380 79.008 8.008 1.00 26.40 140 PRO B CA 1
ATOM 3592 C C . PRO B 1 140 ? 6.361 79.053 6.868 1.00 28.90 140 PRO B C 1
ATOM 3593 O O . PRO B 1 140 ? 5.251 78.542 6.998 1.00 30.02 140 PRO B O 1
ATOM 3597 N N . LYS B 1 141 ? 6.737 79.673 5.758 1.00 29.06 141 LYS B N 1
ATOM 3598 C CA . LYS B 1 141 ? 5.855 79.752 4.606 1.00 30.56 141 LYS B CA 1
ATOM 3599 C C . LYS B 1 141 ? 6.397 78.788 3.559 1.00 30.15 141 LYS B C 1
ATOM 3600 O O . LYS B 1 141 ? 7.427 79.040 2.941 1.00 31.59 141 LYS B O 1
ATOM 3606 N N . GLY B 1 142 ? 5.711 77.669 3.381 1.00 30.87 142 GLY B N 1
ATOM 3607 C CA . GLY B 1 142 ? 6.155 76.690 2.408 1.00 29.77 142 GLY B CA 1
ATOM 3608 C C . GLY B 1 142 ? 5.512 75.339 2.652 1.00 30.01 142 GLY B C 1
ATOM 3609 O O . GLY B 1 142 ? 4.565 75.233 3.439 1.00 29.89 142 GLY B O 1
ATOM 3610 N N . LYS B 1 143 ? 6.031 74.310 1.987 1.00 26.86 143 LYS B N 1
ATOM 3611 C CA . LYS B 1 143 ? 5.500 72.962 2.124 1.00 27.22 143 LYS B CA 1
ATOM 3612 C C . LYS B 1 143 ? 6.567 71.924 2.430 1.00 26.17 143 LYS B C 1
ATOM 3613 O O . LYS B 1 143 ? 7.689 72.000 1.930 1.00 27.02 143 LYS B O 1
ATOM 3619 N N . THR B 1 144 ? 6.208 70.955 3.261 1.00 24.28 144 THR B N 1
ATOM 3620 C CA . THR B 1 144 ? 7.112 69.879 3.635 1.00 27.41 144 THR B CA 1
ATOM 3621 C C . THR B 1 144 ? 6.723 68.591 2.927 1.00 29.05 144 THR B C 1
ATOM 3622 O O . THR B 1 144 ? 5.554 68.209 2.913 1.00 28.88 144 THR B O 1
ATOM 3626 N N . HIS B 1 145 ? 7.709 67.916 2.351 1.00 29.45 145 HIS B N 1
ATOM 3627 C CA . HIS B 1 145 ? 7.456 66.668 1.652 1.00 28.16 145 HIS B CA 1
ATOM 3628 C C . HIS B 1 145 ? 8.400 65.574 2.136 1.00 28.97 145 HIS B C 1
ATOM 3629 O O . HIS B 1 145 ? 9.619 65.701 2.015 1.00 26.45 145 HIS B O 1
ATOM 3636 N N . THR B 1 146 ? 7.833 64.511 2.698 1.00 26.75 146 THR B N 1
ATOM 3637 C CA . THR B 1 146 ? 8.621 63.384 3.161 1.00 27.46 146 THR B CA 1
ATOM 3638 C C . THR B 1 146 ? 8.358 62.212 2.216 1.00 29.43 146 THR B C 1
ATOM 3639 O O . THR B 1 146 ? 7.205 61.851 1.961 1.00 26.59 146 THR B O 1
ATOM 3643 N N . PHE B 1 147 ? 9.432 61.647 1.679 1.00 27.05 147 PHE B N 1
ATOM 3644 C CA . PHE B 1 147 ? 9.351 60.500 0.775 1.00 28.72 147 PHE B CA 1
ATOM 3645 C C . PHE B 1 147 ? 10.132 59.385 1.441 1.00 29.46 147 PHE B C 1
ATOM 3646 O O . PHE B 1 147 ? 11.134 59.639 2.105 1.00 28.70 147 PHE B O 1
ATOM 3654 N N . TRP B 1 148 ? 9.689 58.148 1.265 1.00 29.79 148 TRP B N 1
ATOM 3655 C CA . TRP B 1 148 ? 10.402 57.034 1.857 1.00 32.63 148 TRP B CA 1
ATOM 3656 C C . TRP B 1 148 ? 11.046 56.235 0.723 1.00 36.25 148 TRP B C 1
ATOM 3657 O O . TRP B 1 148 ? 10.368 55.525 -0.021 1.00 37.13 148 TRP B O 1
ATOM 3668 N N . GLY B 1 149 ? 12.361 56.435 0.587 1.00 39.28 149 GLY B N 1
ATOM 3669 C CA . GLY B 1 149 ? 13.184 55.809 -0.442 1.00 35.59 149 GLY B CA 1
ATOM 3670 C C . GLY B 1 149 ? 12.900 54.350 -0.645 1.00 34.98 149 GLY B C 1
ATOM 3671 O O . GLY B 1 149 ? 12.124 53.769 0.115 1.00 37.92 149 GLY B O 1
ATOM 3672 N N . LYS B 1 150 ? 13.524 53.745 -1.655 1.00 32.54 150 LYS B N 1
ATOM 3673 C CA . LYS B 1 150 ? 13.277 52.330 -1.926 1.00 32.00 150 LYS B CA 1
ATOM 3674 C C . LYS B 1 150 ? 13.454 51.462 -0.680 1.00 30.70 150 LYS B C 1
ATOM 3675 O O . LYS B 1 150 ? 14.533 51.395 -0.094 1.00 28.74 150 LYS B O 1
ATOM 3681 N N . GLY B 1 151 ? 12.373 50.798 -0.293 1.00 28.84 151 GLY B N 1
ATOM 3682 C CA . GLY B 1 151 ? 12.388 49.950 0.882 1.00 27.80 151 GLY B CA 1
ATOM 3683 C C . GLY B 1 151 ? 11.175 49.041 0.884 1.00 28.63 151 GLY B C 1
ATOM 3684 O O . GLY B 1 151 ? 10.168 49.321 0.225 1.00 27.73 151 GLY B O 1
ATOM 3685 N N . VAL B 1 152 ? 11.270 47.952 1.633 1.00 30.72 152 VAL B N 1
ATOM 3686 C CA . VAL B 1 152 ? 10.198 46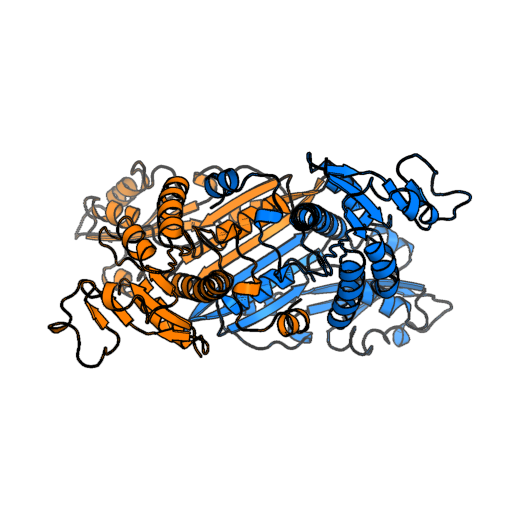.976 1.711 1.00 33.57 152 VAL B CA 1
ATOM 3687 C C . VAL B 1 152 ? 9.118 47.317 2.735 1.00 36.96 152 VAL B C 1
ATOM 3688 O O . VAL B 1 152 ? 9.390 47.926 3.772 1.00 36.73 152 VAL B O 1
ATOM 3692 N N . SER B 1 153 ? 7.884 46.937 2.411 1.00 38.64 153 SER B N 1
ATOM 3693 C CA . SER B 1 153 ? 6.742 47.126 3.296 1.00 40.76 153 SER B CA 1
ATOM 3694 C C . SER B 1 153 ? 6.296 45.699 3.584 1.00 42.40 153 SER B C 1
ATOM 3695 O O . SER B 1 153 ? 5.617 45.074 2.768 1.00 41.23 153 SER B O 1
ATOM 3698 N N . LEU B 1 154 ? 6.710 45.171 4.729 1.00 45.14 154 LEU B N 1
ATOM 3699 C CA . LEU B 1 154 ? 6.363 43.806 5.103 1.00 47.08 154 LEU B CA 1
ATOM 3700 C C . LEU B 1 154 ? 4.882 43.535 4.863 1.00 47.57 154 LEU B C 1
ATOM 3701 O O . LEU B 1 154 ? 4.512 42.479 4.345 1.00 48.08 154 LEU B O 1
ATOM 3706 N N . GLY B 1 155 ? 4.044 44.498 5.236 1.00 46.76 155 GLY B N 1
ATOM 3707 C CA . GLY B 1 155 ? 2.615 44.344 5.049 1.00 46.26 155 GLY B CA 1
ATOM 3708 C C . GLY B 1 155 ? 2.272 43.987 3.618 1.00 45.97 155 GLY B C 1
ATOM 3709 O O . GLY B 1 155 ? 1.500 43.059 3.371 1.00 44.64 155 GLY B O 1
ATOM 3710 N N . HIS B 1 156 ? 2.853 44.719 2.671 1.00 45.07 156 HIS B N 1
ATOM 3711 C CA . HIS B 1 156 ? 2.590 44.473 1.261 1.00 44.98 156 HIS B CA 1
ATOM 3712 C C . HIS B 1 156 ? 3.148 43.149 0.748 1.00 44.19 156 HIS B C 1
ATOM 3713 O O . HIS B 1 156 ? 2.578 42.549 -0.164 1.00 45.01 156 HIS B O 1
ATOM 3720 N N . SER B 1 157 ? 4.256 42.693 1.326 1.00 43.72 157 SER B N 1
ATOM 3721 C CA . SER B 1 157 ? 4.846 41.423 0.918 1.00 42.11 157 SER B CA 1
ATOM 3722 C C . SER B 1 157 ? 3.921 40.282 1.335 1.00 41.35 157 SER B C 1
ATOM 3723 O O . SER B 1 157 ? 3.779 39.293 0.616 1.00 39.76 157 SER B O 1
ATOM 3726 N N . ASP B 1 158 ? 3.291 40.420 2.500 1.00 41.16 158 ASP B N 1
ATOM 3727 C CA . ASP B 1 158 ? 2.361 39.395 2.968 1.00 41.40 158 ASP B CA 1
ATOM 3728 C C . ASP B 1 158 ? 1.140 39.403 2.049 1.00 39.45 158 ASP B C 1
ATOM 3729 O O . ASP B 1 158 ? 0.608 38.355 1.699 1.00 39.82 158 ASP B O 1
ATOM 3734 N N . ALA B 1 159 ? 0.711 40.602 1.663 1.00 38.35 159 ALA B N 1
ATOM 3735 C CA . ALA B 1 159 ? -0.431 40.777 0.777 1.00 37.73 159 ALA B CA 1
ATOM 3736 C C . ALA B 1 159 ? -0.187 40.067 -0.552 1.00 38.73 159 ALA B C 1
ATOM 3737 O O . ALA B 1 159 ? -1.065 39.376 -1.065 1.00 39.12 159 ALA B O 1
ATOM 3739 N N . ILE B 1 160 ? 1.009 40.244 -1.108 1.00 39.42 160 ILE B N 1
ATOM 3740 C CA . ILE B 1 160 ? 1.368 39.611 -2.375 1.00 39.80 160 ILE B CA 1
ATOM 3741 C C . ILE B 1 160 ? 1.227 38.093 -2.285 1.00 39.33 160 ILE B C 1
ATOM 3742 O O . ILE B 1 160 ? 0.707 37.448 -3.201 1.00 37.12 160 ILE B O 1
ATOM 3747 N N . ARG B 1 161 ? 1.687 37.530 -1.173 1.00 39.63 161 ARG B N 1
ATOM 3748 C CA . ARG B 1 161 ? 1.648 36.087 -0.963 1.00 41.48 161 ARG B CA 1
ATOM 3749 C C . ARG B 1 161 ? 0.252 35.473 -0.893 1.00 41.23 161 ARG B C 1
ATOM 3750 O O . ARG B 1 161 ? 0.106 34.259 -0.999 1.00 41.22 161 ARG B O 1
ATOM 3758 N N . ARG B 1 162 ? -0.767 36.304 -0.713 1.00 41.84 162 ARG B N 1
ATOM 3759 C CA . ARG B 1 162 ? -2.142 35.814 -0.638 1.00 44.27 162 ARG B CA 1
ATOM 3760 C C . ARG B 1 162 ? -2.783 35.738 -2.018 1.00 44.30 162 ARG B C 1
ATOM 3761 O O . ARG B 1 162 ? -3.898 35.235 -2.165 1.00 44.73 162 ARG B O 1
ATOM 3769 N N . VAL B 1 163 ? -2.081 36.246 -3.027 1.00 43.85 163 VAL B N 1
ATOM 3770 C CA . VAL B 1 163 ? -2.596 36.234 -4.393 1.00 43.87 163 VAL B CA 1
ATOM 3771 C C . VAL B 1 163 ? -2.465 34.857 -5.037 1.00 43.87 163 VAL B C 1
ATOM 3772 O O . VAL B 1 163 ? -1.391 34.247 -5.015 1.00 42.61 163 VAL B O 1
ATOM 3776 N N . GLN B 1 164 ? -3.566 34.376 -5.609 1.00 43.17 164 GLN B N 1
ATOM 3777 C CA . GLN B 1 164 ? -3.582 33.076 -6.269 1.00 43.66 164 GLN B CA 1
ATOM 3778 C C . GLN B 1 164 ? -2.493 33.030 -7.335 1.00 42.30 164 GLN B C 1
ATOM 3779 O O . GLN B 1 164 ? -2.335 33.970 -8.115 1.00 43.14 164 GLN B O 1
ATOM 3785 N N . GLY B 1 165 ? -1.741 31.936 -7.366 1.00 41.64 165 GLY B N 1
ATOM 3786 C CA . GLY B 1 165 ? -0.686 31.799 -8.352 1.00 41.56 165 GLY B CA 1
ATOM 3787 C C . GLY B 1 165 ? 0.670 32.313 -7.902 1.00 41.17 165 GLY B C 1
ATOM 3788 O O . GLY B 1 165 ? 1.657 32.131 -8.611 1.00 40.29 165 GLY B O 1
ATOM 3789 N N . VAL B 1 166 ? 0.719 32.948 -6.729 1.00 41.88 166 VAL B N 1
ATOM 3790 C CA . VAL B 1 166 ? 1.969 33.490 -6.189 1.00 42.26 166 VAL B CA 1
ATOM 3791 C C . VAL B 1 166 ? 2.653 32.554 -5.193 1.00 42.43 166 VAL B C 1
ATOM 3792 O O . VAL B 1 166 ? 2.112 32.271 -4.126 1.00 42.43 166 VAL B O 1
ATOM 3796 N N . LYS B 1 167 ? 3.843 32.085 -5.551 1.00 41.75 167 LYS B N 1
ATOM 3797 C CA . LYS B 1 167 ? 4.625 31.203 -4.689 1.00 42.55 167 LYS B CA 1
ATOM 3798 C C . LYS B 1 167 ? 5.271 32.022 -3.576 1.00 42.20 167 LYS B C 1
ATOM 3799 O O . LYS B 1 167 ? 5.119 31.736 -2.385 1.00 39.82 167 LYS B O 1
ATOM 3805 N N . ASN B 1 168 ? 6.010 33.043 -3.993 1.00 40.58 168 ASN B N 1
ATOM 3806 C CA . ASN B 1 168 ? 6.705 33.915 -3.068 1.00 39.10 168 ASN B CA 1
ATOM 3807 C C . ASN B 1 168 ? 6.924 35.242 -3.776 1.00 37.56 168 ASN B C 1
ATOM 3808 O O . ASN B 1 168 ? 6.739 35.346 -4.990 1.00 35.58 168 ASN B O 1
ATOM 3813 N N . GLY B 1 169 ? 7.310 36.259 -3.019 1.00 36.34 169 GLY B N 1
ATOM 3814 C CA . GLY B 1 169 ? 7.537 37.554 -3.620 1.00 33.90 169 GLY B CA 1
ATOM 3815 C C . GLY B 1 169 ? 7.870 38.629 -2.610 1.00 33.80 169 GLY B C 1
ATOM 3816 O O . GLY B 1 169 ? 7.892 38.386 -1.402 1.00 32.47 169 GLY B O 1
ATOM 3817 N N . ILE B 1 170 ? 8.135 39.825 -3.115 1.00 31.71 170 ILE B N 1
ATOM 3818 C CA . ILE B 1 170 ? 8.470 40.950 -2.264 1.00 31.18 170 ILE B CA 1
ATOM 3819 C C . ILE B 1 170 ? 7.952 42.237 -2.888 1.00 30.43 170 ILE B C 1
ATOM 3820 O O . ILE B 1 170 ? 7.752 42.315 -4.106 1.00 30.68 170 ILE B O 1
ATOM 3825 N N . GLN B 1 171 ? 7.729 43.239 -2.046 1.00 28.18 171 GLN B N 1
ATOM 3826 C CA . GLN B 1 171 ? 7.237 44.533 -2.497 1.00 29.13 171 GLN B CA 1
ATOM 3827 C C . GLN B 1 171 ? 8.165 45.647 -2.048 1.00 27.80 171 GLN B C 1
ATOM 3828 O O . GLN B 1 171 ? 8.783 45.562 -0.985 1.00 28.86 171 GLN B O 1
ATOM 3834 N N . TYR B 1 172 ? 8.243 46.689 -2.867 1.00 27.60 172 TYR B N 1
ATOM 3835 C CA . TYR B 1 172 ? 9.044 47.869 -2.578 1.00 27.72 172 TYR B CA 1
ATOM 3836 C C . TYR B 1 172 ? 8.180 49.094 -2.825 1.00 28.59 172 TYR B C 1
ATOM 3837 O O . TYR B 1 172 ? 7.305 49.077 -3.695 1.00 27.90 172 TYR B O 1
ATOM 3846 N N . ILE B 1 173 ? 8.414 50.141 -2.040 1.00 29.17 173 ILE B N 1
ATOM 3847 C CA . ILE B 1 173 ? 7.734 51.415 -2.230 1.00 29.27 173 ILE B CA 1
ATOM 3848 C C . ILE B 1 173 ? 8.909 52.272 -2.675 1.00 29.05 173 ILE B C 1
ATOM 3849 O O . ILE B 1 173 ? 9.995 52.174 -2.110 1.00 29.64 173 ILE B O 1
ATOM 3854 N N . ILE B 1 174 ? 8.718 53.089 -3.700 1.00 29.34 174 ILE B N 1
ATOM 3855 C CA . ILE B 1 174 ? 9.817 53.902 -4.197 1.00 28.39 174 ILE B CA 1
ATOM 3856 C C . ILE B 1 174 ? 9.382 55.304 -4.573 1.00 29.98 174 ILE B C 1
ATOM 3857 O O . ILE B 1 174 ? 8.388 55.485 -5.276 1.00 30.00 174 ILE B O 1
ATOM 3862 N N . PRO B 1 175 ? 10.126 56.320 -4.109 1.00 30.56 175 PRO B N 1
ATOM 3863 C CA . PRO B 1 175 ? 9.784 57.708 -4.433 1.00 30.11 175 PRO B CA 1
ATOM 3864 C C . PRO B 1 175 ? 9.860 57.898 -5.946 1.00 31.17 175 PRO B C 1
ATOM 3865 O O . PRO B 1 175 ? 10.766 57.373 -6.590 1.00 33.12 175 PRO B O 1
ATOM 3869 N N . ILE B 1 176 ? 8.907 58.633 -6.510 1.00 32.19 176 ILE B N 1
ATOM 3870 C CA . ILE B 1 176 ? 8.889 58.894 -7.946 1.00 32.97 176 ILE B CA 1
ATOM 3871 C C . ILE B 1 176 ? 9.767 60.110 -8.232 1.00 34.45 176 ILE B C 1
ATOM 3872 O O . ILE B 1 176 ? 9.545 61.185 -7.679 1.00 33.63 176 ILE B O 1
ATOM 3877 N N . LYS B 1 177 ? 10.769 59.926 -9.090 1.00 35.07 177 LYS B N 1
ATOM 3878 C CA . LYS B 1 177 ? 11.720 60.982 -9.439 1.00 37.36 177 LYS B CA 1
ATOM 3879 C C . LYS B 1 177 ? 11.063 62.304 -9.817 1.00 37.18 177 LYS B C 1
ATOM 3880 O O . LYS B 1 177 ? 11.507 63.368 -9.385 1.00 35.52 177 LYS B O 1
ATOM 3886 N N . GLY B 1 178 ? 10.012 62.229 -10.629 1.00 36.09 178 GLY B N 1
ATOM 3887 C CA . GLY B 1 178 ? 9.317 63.432 -11.051 1.00 35.53 178 GLY B CA 1
ATOM 3888 C C . GLY B 1 178 ? 8.860 64.269 -9.872 1.00 34.08 178 GLY B C 1
ATOM 3889 O O . GLY B 1 178 ? 8.983 65.488 -9.886 1.00 34.26 178 GLY B O 1
ATOM 3890 N N . ALA B 1 179 ? 8.327 63.614 -8.848 1.00 33.85 179 ALA B N 1
ATOM 3891 C CA . ALA B 1 179 ? 7.860 64.321 -7.663 1.00 33.92 179 ALA B CA 1
ATOM 3892 C C . ALA B 1 179 ? 9.039 64.922 -6.902 1.00 33.00 179 ALA B C 1
ATOM 3893 O O . ALA B 1 179 ? 8.951 66.034 -6.385 1.00 31.98 179 ALA B O 1
ATOM 3895 N N . LEU B 1 180 ? 10.143 64.182 -6.831 1.00 32.50 180 LEU B N 1
ATOM 3896 C CA . LEU B 1 180 ? 11.320 64.678 -6.129 1.00 33.35 180 LEU B CA 1
ATOM 3897 C C . LEU B 1 180 ? 11.845 65.916 -6.841 1.00 33.52 180 LEU B C 1
ATOM 3898 O O . LEU B 1 180 ? 12.182 66.914 -6.203 1.00 32.69 180 LEU B O 1
ATOM 3903 N N . ASP B 1 181 ? 11.909 65.852 -8.169 1.00 34.18 181 ASP B N 1
ATOM 3904 C CA . ASP B 1 181 ? 12.400 66.983 -8.954 1.00 34.07 181 ASP B CA 1
ATOM 3905 C C . ASP B 1 181 ? 11.538 68.224 -8.760 1.00 34.13 181 ASP B C 1
ATOM 3906 O O . ASP B 1 181 ? 12.061 69.320 -8.580 1.00 31.11 181 ASP B O 1
ATOM 3911 N N . LYS B 1 182 ? 10.219 68.047 -8.783 1.00 35.39 182 LYS B N 1
ATOM 3912 C CA . LYS B 1 182 ? 9.304 69.170 -8.601 1.00 37.35 182 LYS B CA 1
ATOM 3913 C C . LYS B 1 182 ? 9.468 69.776 -7.216 1.00 36.12 182 LYS B C 1
ATOM 3914 O O . LYS B 1 182 ? 9.606 70.988 -7.078 1.00 37.98 182 LYS B O 1
ATOM 3920 N N . ALA B 1 183 ? 9.465 68.935 -6.189 1.00 35.84 183 ALA B N 1
ATOM 3921 C CA . ALA B 1 183 ? 9.641 69.426 -4.825 1.00 34.79 183 ALA B CA 1
ATOM 3922 C C . ALA B 1 183 ? 10.968 70.183 -4.733 1.00 34.17 183 ALA B C 1
ATOM 3923 O O . ALA B 1 183 ? 11.025 71.289 -4.203 1.00 33.67 183 ALA B O 1
ATOM 3925 N N . ARG B 1 184 ? 12.029 69.581 -5.265 1.00 34.88 184 ARG B N 1
ATOM 3926 C CA . ARG B 1 184 ? 13.364 70.180 -5.246 1.00 34.84 184 ARG B CA 1
ATOM 3927 C C . ARG B 1 184 ? 13.478 71.494 -6.001 1.00 35.56 184 ARG B C 1
ATOM 3928 O O . ARG B 1 184 ? 14.411 72.263 -5.768 1.00 32.26 184 ARG B O 1
ATOM 3936 N N . SER B 1 185 ? 12.564 71.737 -6.935 1.00 37.34 185 SER B N 1
ATOM 3937 C CA . SER B 1 185 ? 12.585 73.000 -7.658 1.00 41.61 185 SER B CA 1
ATOM 3938 C C . SER B 1 185 ? 11.884 73.930 -6.677 1.00 44.87 185 SER B C 1
ATOM 3939 O O . SER B 1 185 ? 11.449 73.493 -5.618 1.00 46.31 185 SER B O 1
ATOM 3942 N N . GLY B 1 186 ? 11.760 75.204 -7.002 1.00 48.85 186 GLY B N 1
ATOM 3943 C CA . GLY B 1 186 ? 11.095 76.081 -6.056 1.00 52.48 186 GLY B CA 1
ATOM 3944 C C . GLY B 1 186 ? 9.574 76.025 -6.038 1.00 53.67 186 GLY B C 1
ATOM 3945 O O . GLY B 1 186 ? 8.959 76.369 -5.027 1.00 53.29 186 GLY B O 1
ATOM 3946 N N . GLU B 1 187 ? 8.962 75.590 -7.137 1.00 55.26 187 GLU B N 1
ATOM 3947 C CA . GLU B 1 187 ? 7.503 75.546 -7.222 1.00 57.12 187 GLU B CA 1
ATOM 3948 C C . GLU B 1 187 ? 6.851 74.648 -6.178 1.00 57.07 187 GLU B C 1
ATOM 3949 O O . GLU B 1 187 ? 6.967 73.426 -6.234 1.00 57.07 187 GLU B O 1
ATOM 3955 N N . GLN B 1 188 ? 6.157 75.258 -5.222 1.00 57.57 188 GLN B N 1
ATOM 3956 C CA . GLN B 1 188 ? 5.494 74.487 -4.180 1.00 58.11 188 GLN B CA 1
ATOM 3957 C C . GLN B 1 188 ? 4.139 73.979 -4.663 1.00 56.11 188 GLN B C 1
ATOM 3958 O O . GLN B 1 188 ? 3.416 74.671 -5.380 1.00 56.63 188 GLN B O 1
ATOM 3964 N N . CYS B 1 189 ? 3.815 72.753 -4.275 1.00 53.04 189 CYS B N 1
ATOM 3965 C CA . CYS B 1 189 ? 2.568 72.125 -4.672 1.00 51.70 189 CYS B CA 1
ATOM 3966 C C . CYS B 1 189 ? 2.265 70.971 -3.736 1.00 48.55 189 CYS B C 1
ATOM 3967 O O . CYS B 1 189 ? 3.131 70.525 -2.990 1.00 48.20 189 CYS B O 1
ATOM 3970 N N . ASP B 1 190 ? 1.028 70.493 -3.782 1.00 46.09 190 ASP B N 1
ATOM 3971 C CA . ASP B 1 190 ? 0.608 69.375 -2.951 1.00 45.03 190 ASP B CA 1
ATOM 3972 C C . ASP B 1 190 ? 0.534 68.159 -3.854 1.00 43.98 190 ASP B C 1
ATOM 3973 O O . ASP B 1 190 ? -0.180 68.161 -4.857 1.00 46.17 190 ASP B O 1
ATOM 3978 N N . PHE B 1 191 ? 1.280 67.122 -3.501 1.00 42.39 191 PHE B N 1
ATOM 3979 C CA . PHE B 1 191 ? 1.309 65.903 -4.295 1.00 39.89 191 PHE B CA 1
ATOM 3980 C C . PHE B 1 191 ? 0.216 64.933 -3.899 1.00 39.38 191 PHE B C 1
ATOM 3981 O O . PHE B 1 191 ? -0.120 64.816 -2.720 1.00 38.20 191 PHE B O 1
ATOM 3989 N N . THR B 1 192 ? -0.345 64.249 -4.891 1.00 40.02 192 THR B N 1
ATOM 3990 C CA . THR B 1 192 ? -1.376 63.253 -4.633 1.00 40.91 192 THR B CA 1
ATOM 3991 C C . THR B 1 192 ? -0.621 61.991 -4.241 1.00 42.57 192 THR B C 1
ATOM 3992 O O . THR B 1 192 ? 0.586 61.891 -4.461 1.00 40.60 192 THR B O 1
ATOM 3996 N N . THR B 1 193 ? -1.330 61.030 -3.663 1.00 44.20 193 THR B N 1
ATOM 3997 C CA . THR B 1 193 ? -0.714 59.773 -3.261 1.00 45.44 193 THR B CA 1
ATOM 3998 C C . THR B 1 193 ? 0.022 59.154 -4.440 1.00 44.79 193 THR B C 1
ATOM 3999 O O . THR B 1 193 ? 1.196 58.791 -4.345 1.00 45.15 193 THR B O 1
ATOM 4003 N N . ARG B 1 194 ? -0.692 59.061 -5.555 1.00 44.16 194 ARG B N 1
ATOM 4004 C CA . ARG B 1 194 ? -0.191 58.464 -6.784 1.00 43.50 194 ARG B CA 1
ATOM 4005 C C . ARG B 1 194 ? 1.023 59.153 -7.404 1.00 42.47 194 ARG B C 1
ATOM 4006 O O . ARG B 1 194 ? 1.742 58.550 -8.198 1.00 43.10 194 ARG B O 1
ATOM 4014 N N . GLU B 1 195 ? 1.256 60.412 -7.051 1.00 41.63 195 GLU B N 1
ATOM 4015 C CA . GLU B 1 195 ? 2.384 61.150 -7.609 1.00 38.85 195 GLU B CA 1
ATOM 4016 C C . GLU B 1 195 ? 3.686 61.027 -6.816 1.00 36.77 195 GLU B C 1
ATOM 4017 O O . GLU B 1 195 ? 4.769 61.121 -7.391 1.00 35.89 195 GLU B O 1
ATOM 4023 N N . LYS B 1 196 ? 3.583 60.817 -5.507 1.00 34.57 196 LYS B N 1
ATOM 4024 C CA . LYS B 1 196 ? 4.766 60.719 -4.643 1.00 35.26 196 LYS B CA 1
ATOM 4025 C C . LYS B 1 196 ? 5.548 59.406 -4.669 1.00 34.91 196 LYS B C 1
ATOM 4026 O O . LYS B 1 196 ? 6.784 59.421 -4.687 1.00 36.38 196 LYS B O 1
ATOM 4032 N N . HIS B 1 197 ? 4.837 58.279 -4.641 1.00 33.27 197 HIS B N 1
ATOM 4033 C CA . HIS B 1 197 ? 5.473 56.965 -4.631 1.00 32.05 197 HIS B CA 1
ATOM 4034 C C . HIS B 1 197 ? 4.834 55.957 -5.580 1.00 31.65 197 HIS B C 1
ATOM 4035 O O . HIS B 1 197 ? 3.635 55.998 -5.841 1.00 28.71 197 HIS B O 1
ATOM 4042 N N . GLU B 1 198 ? 5.654 55.035 -6.070 1.00 31.37 198 GLU B N 1
ATOM 4043 C CA . GLU B 1 198 ? 5.186 53.970 -6.944 1.00 33.91 198 GLU B CA 1
ATOM 4044 C C . GLU B 1 198 ? 5.552 52.683 -6.213 1.00 33.92 198 GLU B C 1
ATOM 4045 O O . GLU B 1 198 ? 6.365 52.707 -5.285 1.00 34.73 198 GLU B O 1
ATOM 4051 N N . MET B 1 199 ? 4.959 51.565 -6.607 1.00 32.92 199 MET B N 1
ATOM 4052 C CA . MET B 1 199 ? 5.284 50.294 -5.968 1.00 32.25 199 MET B CA 1
ATOM 4053 C C . MET B 1 199 ? 5.761 49.263 -6.979 1.00 31.44 199 MET B C 1
ATOM 4054 O O . MET B 1 199 ? 5.176 49.112 -8.049 1.00 31.05 199 MET B O 1
ATOM 4059 N N . VAL B 1 200 ? 6.842 48.570 -6.632 1.00 30.51 200 VAL B N 1
ATOM 4060 C CA . VAL B 1 200 ? 7.410 47.544 -7.493 1.00 27.44 200 VAL B CA 1
ATOM 4061 C C . VAL B 1 200 ? 7.418 46.215 -6.758 1.00 27.44 200 VAL B C 1
ATOM 4062 O O . VAL B 1 200 ? 7.890 46.117 -5.623 1.00 28.61 200 VAL B O 1
ATOM 4066 N N . CYS B 1 201 ? 6.873 45.190 -7.399 1.00 27.09 201 CYS B N 1
ATOM 4067 C CA . CYS B 1 201 ? 6.843 43.868 -6.795 1.00 26.49 201 CYS B CA 1
ATOM 4068 C C . CYS B 1 201 ? 7.665 42.910 -7.640 1.00 26.19 201 CYS B C 1
ATOM 4069 O O . CYS B 1 201 ? 7.782 43.069 -8.857 1.00 23.47 201 CYS B O 1
ATOM 4072 N N . TYR B 1 202 ? 8.250 41.930 -6.969 1.00 25.13 202 TYR B N 1
ATOM 4073 C CA . TYR B 1 202 ? 9.013 40.894 -7.626 1.00 27.16 202 TYR B CA 1
ATOM 4074 C C . TYR B 1 202 ? 8.340 39.634 -7.132 1.00 28.39 202 TYR B C 1
ATOM 4075 O O . TYR B 1 202 ? 8.355 39.327 -5.937 1.00 27.87 202 TYR B O 1
ATOM 4084 N N . VAL B 1 203 ? 7.731 38.920 -8.068 1.00 29.51 203 VAL B N 1
ATOM 4085 C CA . VAL B 1 203 ? 6.976 37.727 -7.749 1.00 29.93 203 VAL B CA 1
ATOM 4086 C C . VAL B 1 203 ? 7.478 36.437 -8.371 1.00 29.36 203 VAL B C 1
ATOM 4087 O O . VAL B 1 203 ? 7.929 36.408 -9.516 1.00 28.01 203 VAL B O 1
ATOM 4091 N N . VAL B 1 204 ? 7.399 35.374 -7.581 1.00 30.80 204 VAL B N 1
ATOM 4092 C CA . VAL B 1 204 ? 7.777 34.039 -8.015 1.00 32.46 204 VAL B CA 1
ATOM 4093 C C . VAL B 1 204 ? 6.422 33.354 -8.177 1.00 32.19 204 VAL B C 1
ATOM 4094 O O . VAL B 1 204 ? 5.697 33.156 -7.200 1.00 32.47 204 VAL B O 1
ATOM 4098 N N . PRO B 1 205 ? 6.048 33.012 -9.418 1.00 32.16 205 PRO B N 1
ATOM 4099 C CA . PRO B 1 205 ? 4.765 32.360 -9.679 1.00 34.67 205 PRO B CA 1
ATOM 4100 C C . PRO B 1 205 ? 4.794 30.841 -9.535 1.00 36.28 205 PRO B C 1
ATOM 4101 O O . PRO B 1 205 ? 5.831 30.212 -9.748 1.00 38.66 205 PRO B O 1
ATOM 4105 N N . GLU B 1 206 ? 3.650 30.266 -9.170 1.00 37.87 206 GLU B N 1
ATOM 4106 C CA . GLU B 1 206 ? 3.514 28.817 -9.042 1.00 41.51 206 GLU B CA 1
ATOM 4107 C C . GLU B 1 206 ? 3.548 28.291 -10.472 1.00 42.89 206 GLU B C 1
ATOM 4108 O O . GLU B 1 206 ? 3.365 29.063 -11.413 1.00 44.71 206 GLU B O 1
ATOM 4114 N N . GLU B 1 207 ? 3.793 26.995 -10.648 1.00 45.57 207 GLU B N 1
ATOM 4115 C CA . GLU B 1 207 ? 3.801 26.428 -11.995 1.00 47.45 207 GLU B CA 1
ATOM 4116 C C . GLU B 1 207 ? 2.452 26.784 -12.610 1.00 47.58 207 GLU B C 1
ATOM 4117 O O . GLU B 1 207 ? 1.414 26.512 -12.008 1.00 46.40 207 GLU B O 1
ATOM 4123 N N . ASN B 1 208 ? 2.478 27.390 -13.797 1.00 49.69 208 ASN B N 1
ATOM 4124 C CA . ASN B 1 208 ? 1.269 27.822 -14.503 1.00 52.48 208 ASN B CA 1
ATOM 4125 C C . ASN B 1 208 ? 0.854 29.196 -13.940 1.00 52.90 208 ASN B C 1
ATOM 4126 O O . ASN B 1 208 ? 1.411 30.224 -14.328 1.00 54.97 208 ASN B O 1
ATOM 4131 N N . ALA B 1 209 ? -0.133 29.212 -13.046 1.00 53.02 209 ALA B N 1
ATOM 4132 C CA . ALA B 1 209 ? -0.591 30.444 -12.386 1.00 50.79 209 ALA B CA 1
ATOM 4133 C C . ALA B 1 209 ? -1.379 31.527 -13.143 1.00 49.41 209 ALA B C 1
ATOM 4134 O O . ALA B 1 209 ? -2.359 32.046 -12.606 1.00 50.26 209 ALA B O 1
ATOM 4136 N N . ASP B 1 210 ? -0.956 31.879 -14.358 1.00 45.32 210 ASP B N 1
ATOM 4137 C CA . ASP B 1 210 ? -1.607 32.945 -15.145 1.00 41.75 210 ASP B CA 1
ATOM 4138 C C . ASP B 1 210 ? -0.995 34.270 -14.673 1.00 38.66 210 ASP B C 1
ATOM 4139 O O . ASP B 1 210 ? -1.520 34.939 -13.776 1.00 36.04 210 ASP B O 1
ATOM 4144 N N . LEU B 1 211 ? 0.121 34.633 -15.294 1.00 36.94 211 LEU B N 1
ATOM 4145 C CA . LEU B 1 211 ? 0.870 35.842 -14.965 1.00 36.01 211 LEU B CA 1
ATOM 4146 C C . LEU B 1 211 ? 0.085 37.146 -15.066 1.00 36.32 211 LEU B C 1
ATOM 4147 O O . LEU B 1 211 ? 0.169 38.000 -14.177 1.00 35.65 211 LEU B O 1
ATOM 4152 N N . LYS B 1 212 ? -0.674 37.306 -16.145 1.00 35.89 212 LYS B N 1
ATOM 4153 C CA . LYS B 1 212 ? -1.453 38.519 -16.327 1.00 37.16 212 LYS B CA 1
ATOM 4154 C C . LYS B 1 212 ? -2.494 38.662 -15.210 1.00 37.67 212 LYS B C 1
ATOM 4155 O O . LYS B 1 212 ? -2.764 39.770 -14.748 1.00 39.59 212 LYS B O 1
ATOM 4161 N N . LYS B 1 213 ? -3.069 37.549 -14.765 1.00 37.85 213 LYS B N 1
ATOM 4162 C CA . LYS B 1 213 ? -4.060 37.594 -13.687 1.00 38.91 213 LYS B CA 1
ATOM 4163 C C . LYS B 1 213 ? -3.436 38.017 -12.359 1.00 37.76 213 LYS B C 1
ATOM 4164 O O . LYS B 1 213 ? -4.056 38.729 -11.566 1.00 37.77 213 LYS B O 1
ATOM 4170 N N . ILE B 1 214 ? -2.214 37.563 -12.111 1.00 37.05 214 ILE B N 1
ATOM 4171 C CA . ILE B 1 214 ? -1.517 37.913 -10.878 1.00 36.60 214 ILE B CA 1
ATOM 4172 C C . ILE B 1 214 ? -1.216 39.400 -10.906 1.00 36.50 214 ILE B C 1
ATOM 4173 O O . ILE B 1 214 ? -1.474 40.126 -9.938 1.00 35.14 214 ILE B O 1
ATOM 4178 N N . GLU B 1 215 ? -0.671 39.846 -12.033 1.00 38.18 215 GLU B N 1
ATOM 4179 C CA . GLU B 1 215 ? -0.328 41.245 -12.217 1.00 39.20 215 GLU B CA 1
ATOM 4180 C C . GLU B 1 215 ? -1.510 42.147 -11.879 1.00 39.41 215 GLU B C 1
ATOM 4181 O O . GLU B 1 215 ? -1.360 43.145 -11.170 1.00 38.78 215 GLU B O 1
ATOM 4187 N N . GLN B 1 216 ? -2.688 41.787 -12.379 1.00 38.56 216 GLN B N 1
ATOM 4188 C CA . GLN B 1 216 ? -3.882 42.581 -12.129 1.00 38.87 216 GLN B CA 1
ATOM 4189 C C . GLN B 1 216 ? -4.427 42.405 -10.717 1.00 36.80 216 GLN B C 1
ATOM 4190 O O . GLN B 1 216 ? -4.962 43.351 -10.135 1.00 37.95 216 GLN B O 1
ATOM 4196 N N . ASP B 1 217 ? -4.290 41.207 -10.158 1.00 36.88 217 ASP B N 1
ATOM 4197 C CA . ASP B 1 217 ? -4.768 40.954 -8.799 1.00 36.14 217 ASP B CA 1
ATOM 4198 C C . ASP B 1 217 ? -4.002 41.805 -7.788 1.00 36.83 217 ASP B C 1
ATOM 4199 O O . ASP B 1 217 ? -4.563 42.281 -6.799 1.00 36.71 217 ASP B O 1
ATOM 4204 N N . ILE B 1 218 ? -2.715 41.996 -8.047 1.00 36.80 218 ILE B N 1
ATOM 4205 C CA . ILE B 1 218 ? -1.876 42.799 -7.171 1.00 37.42 218 ILE B CA 1
ATOM 4206 C C . ILE B 1 218 ? -2.168 44.283 -7.380 1.00 38.06 218 ILE B C 1
ATOM 4207 O O . ILE B 1 218 ? -2.502 44.998 -6.433 1.00 37.99 218 ILE B O 1
ATOM 4212 N N . LYS B 1 219 ? -2.055 44.733 -8.629 1.00 39.33 219 LYS B N 1
ATOM 4213 C CA . LYS B 1 219 ? -2.287 46.129 -8.989 1.00 39.48 219 LYS B CA 1
ATOM 4214 C C . LYS B 1 219 ? -3.633 46.699 -8.533 1.00 41.09 219 LYS B C 1
ATOM 4215 O O . LYS B 1 219 ? -3.709 47.855 -8.102 1.00 40.01 219 LYS B O 1
ATOM 4221 N N . THR B 1 220 ? -4.691 45.898 -8.611 1.00 41.49 220 THR B N 1
ATOM 4222 C CA . THR B 1 220 ? -6.013 46.373 -8.205 1.00 43.13 220 THR B CA 1
ATOM 4223 C C . THR B 1 220 ? -6.356 46.014 -6.767 1.00 43.68 220 THR B C 1
ATOM 4224 O O . THR B 1 220 ? -7.507 46.150 -6.345 1.00 43.70 220 THR B O 1
ATOM 4228 N N . MET B 1 221 ? -5.364 45.557 -6.010 1.00 45.06 221 MET B N 1
ATOM 4229 C CA . MET B 1 221 ? -5.606 45.188 -4.622 1.00 45.63 221 MET B CA 1
ATOM 4230 C C . MET B 1 221 ? -5.893 46.429 -3.788 1.00 47.92 221 MET B C 1
ATOM 4231 O O . MET B 1 221 ? -5.053 47.323 -3.669 1.00 46.67 221 MET B O 1
ATOM 4236 N N . PRO B 1 222 ? -7.096 46.499 -3.198 1.00 49.74 222 PRO B N 1
ATOM 4237 C CA . PRO B 1 222 ? -7.512 47.633 -2.370 1.00 50.22 222 PRO B CA 1
ATOM 4238 C C . PRO B 1 222 ? -6.716 47.769 -1.081 1.00 50.40 222 PRO B C 1
ATOM 4239 O O . PRO B 1 222 ? -6.310 46.775 -0.478 1.00 50.70 222 PRO B O 1
ATOM 4243 N N . ASP B 1 223 ? -6.500 49.016 -0.676 1.00 51.30 223 ASP B N 1
ATOM 4244 C CA . ASP B 1 223 ? -5.757 49.349 0.535 1.00 51.73 223 ASP B CA 1
ATOM 4245 C C . ASP B 1 223 ? -4.245 49.260 0.362 1.00 50.77 223 ASP B C 1
ATOM 4246 O O . ASP B 1 223 ? -3.513 50.087 0.903 1.00 52.81 223 ASP B O 1
ATOM 4251 N N . TYR B 1 224 ? -3.775 48.271 -0.393 1.00 48.02 224 TYR B N 1
ATOM 4252 C CA . TYR B 1 224 ? -2.338 48.103 -0.590 1.00 46.13 224 TYR B CA 1
ATOM 4253 C C . TYR B 1 224 ? -1.752 48.718 -1.858 1.00 43.41 224 TYR B C 1
ATOM 4254 O O . TYR B 1 224 ? -0.856 49.555 -1.786 1.00 43.30 224 TYR B O 1
ATOM 4263 N N . PHE B 1 225 ? -2.264 48.312 -3.016 1.00 41.10 225 PHE B N 1
ATOM 4264 C CA . PHE B 1 225 ? -1.735 48.794 -4.291 1.00 38.79 225 PHE B CA 1
ATOM 4265 C C . PHE B 1 225 ? -2.660 49.651 -5.158 1.00 38.44 225 PHE B C 1
ATOM 4266 O O . PHE B 1 225 ? -2.184 50.437 -5.976 1.00 38.69 225 PHE B O 1
ATOM 4274 N N . ALA B 1 226 ? -3.970 49.497 -4.990 1.00 39.58 226 ALA B N 1
ATOM 4275 C CA . ALA B 1 226 ? -4.937 50.236 -5.797 1.00 40.43 226 ALA B CA 1
ATOM 4276 C C . ALA B 1 226 ? -4.651 51.726 -5.999 1.00 40.67 226 ALA B C 1
ATOM 4277 O O . ALA B 1 226 ? -4.928 52.269 -7.066 1.00 40.63 226 ALA B O 1
ATOM 4279 N N . ASP B 1 227 ? -4.083 52.384 -4.996 1.00 40.94 227 ASP B N 1
ATOM 4280 C CA . ASP B 1 227 ? -3.817 53.815 -5.106 1.00 41.02 227 ASP B CA 1
ATOM 4281 C C . ASP B 1 227 ? -2.489 54.206 -5.747 1.00 40.37 227 ASP B C 1
ATOM 4282 O O . ASP B 1 227 ? -2.257 55.388 -6.001 1.00 39.18 227 ASP B O 1
ATOM 4287 N N . TYR B 1 228 ? -1.629 53.230 -6.028 1.00 37.20 228 TYR B N 1
ATOM 4288 C CA . TYR B 1 228 ? -0.315 53.533 -6.598 1.00 36.21 228 TYR B CA 1
ATOM 4289 C C . TYR B 1 228 ? -0.020 52.867 -7.930 1.00 33.79 228 TYR B C 1
ATOM 4290 O O . TYR B 1 228 ? -0.548 51.794 -8.219 1.00 35.65 228 TYR B O 1
ATOM 4299 N N . ASN B 1 229 ? 0.832 53.500 -8.734 1.00 33.62 229 ASN B N 1
ATOM 4300 C CA . ASN B 1 229 ? 1.250 52.896 -9.994 1.00 35.27 229 ASN B CA 1
ATOM 4301 C C . ASN B 1 229 ? 2.101 51.722 -9.509 1.00 35.22 229 ASN B C 1
ATOM 4302 O O . ASN B 1 229 ? 3.086 51.917 -8.796 1.00 34.89 229 ASN B O 1
ATOM 4307 N N . THR B 1 230 ? 1.706 50.508 -9.873 1.00 34.77 230 THR B N 1
ATOM 4308 C CA . THR B 1 230 ? 2.423 49.322 -9.438 1.00 33.46 230 THR B CA 1
ATOM 4309 C C . THR B 1 230 ? 2.946 48.512 -10.612 1.00 33.62 230 THR B C 1
ATOM 4310 O O . THR B 1 230 ? 2.238 48.288 -11.592 1.00 34.23 230 THR B O 1
ATOM 4314 N N . THR B 1 231 ? 4.199 48.087 -10.502 1.00 32.79 231 THR B N 1
ATOM 4315 C CA . THR B 1 231 ? 4.851 47.287 -11.531 1.00 31.11 231 THR B CA 1
ATOM 4316 C C . THR B 1 231 ? 5.123 45.910 -10.939 1.00 31.97 231 THR B C 1
ATOM 4317 O O . THR B 1 231 ? 5.562 45.793 -9.791 1.00 30.99 231 THR B O 1
ATOM 4321 N N . VAL B 1 232 ? 4.853 44.870 -11.719 1.00 30.91 232 VAL B N 1
ATOM 4322 C CA . VAL B 1 232 ? 5.073 43.509 -11.257 1.00 30.86 232 VAL B CA 1
ATOM 4323 C C . VAL B 1 232 ? 6.065 42.784 -12.150 1.00 30.70 232 VAL B C 1
ATOM 4324 O O . VAL B 1 232 ? 5.845 42.644 -13.349 1.00 32.68 232 VAL B O 1
ATOM 4328 N N . HIS B 1 233 ? 7.171 42.347 -11.557 1.00 30.07 233 HIS B N 1
ATOM 4329 C CA . HIS B 1 233 ? 8.205 41.618 -12.280 1.00 29.87 233 HIS B CA 1
ATOM 4330 C C . HIS B 1 233 ? 8.160 40.162 -11.810 1.00 31.28 233 HIS B C 1
ATOM 4331 O O . HIS B 1 233 ? 8.060 39.888 -10.607 1.00 28.50 233 HIS B O 1
ATOM 4338 N N . PHE B 1 234 ? 8.230 39.231 -12.758 1.00 31.17 234 PHE B N 1
ATOM 4339 C CA . PHE B 1 234 ? 8.212 37.812 -12.430 1.00 32.09 234 PHE B CA 1
ATOM 4340 C C . PHE B 1 234 ? 9.632 37.256 -12.486 1.00 31.36 234 PHE B C 1
ATOM 4341 O O . PHE B 1 234 ? 10.310 37.329 -13.512 1.00 32.26 234 PHE B O 1
ATOM 4349 N N . ILE B 1 235 ? 10.079 36.713 -11.364 1.00 30.84 235 ILE B N 1
ATOM 4350 C CA . ILE B 1 235 ? 11.421 36.168 -11.264 1.00 31.12 235 ILE B CA 1
ATOM 4351 C C . ILE B 1 235 ? 11.392 34.771 -10.655 1.00 31.88 235 ILE B C 1
ATOM 4352 O O . ILE B 1 235 ? 10.337 34.274 -10.277 1.00 30.67 235 ILE B O 1
ATOM 4357 N N . THR B 1 236 ? 12.561 34.144 -10.557 1.00 33.66 236 THR B N 1
ATOM 4358 C CA . THR B 1 236 ? 12.664 32.811 -9.973 1.00 34.95 236 THR B CA 1
ATOM 4359 C C . THR B 1 236 ? 12.941 32.932 -8.479 1.00 36.22 236 THR B C 1
ATOM 4360 O O . THR B 1 236 ? 13.270 34.007 -7.979 1.00 33.99 236 THR B O 1
ATOM 4364 N N . GLU B 1 237 ? 12.813 31.814 -7.775 1.00 38.15 237 GLU B N 1
ATOM 4365 C CA . GLU B 1 237 ? 13.063 31.769 -6.342 1.00 40.56 237 GLU B CA 1
ATOM 4366 C C . GLU B 1 237 ? 14.525 32.138 -6.084 1.00 39.77 237 GLU B C 1
ATOM 4367 O O . GLU B 1 237 ? 14.832 32.865 -5.144 1.00 39.90 237 GLU B O 1
ATOM 4373 N N . GLU B 1 238 ? 15.419 31.631 -6.930 1.00 40.05 238 GLU B N 1
ATOM 4374 C CA . GLU B 1 238 ? 16.850 31.901 -6.805 1.00 40.38 238 GLU B CA 1
ATOM 4375 C C . GLU B 1 238 ? 17.141 33.398 -6.861 1.00 40.06 238 GLU B C 1
ATOM 4376 O O . GLU B 1 238 ? 17.897 33.923 -6.039 1.00 40.49 238 GLU B O 1
ATOM 4382 N N . GLU B 1 239 ? 16.540 34.082 -7.829 1.00 37.38 239 GLU B N 1
ATOM 4383 C CA . GLU B 1 239 ? 16.729 35.520 -7.975 1.00 35.48 239 GLU B CA 1
ATOM 4384 C C . GLU B 1 239 ? 16.168 36.238 -6.754 1.00 33.34 239 GLU B C 1
ATOM 4385 O O . GLU B 1 239 ? 16.743 37.212 -6.282 1.00 32.31 239 GLU B O 1
ATOM 4391 N N . LEU B 1 240 ? 15.037 35.758 -6.247 1.00 30.35 240 LEU B N 1
ATOM 4392 C CA . LEU B 1 240 ? 14.434 36.373 -5.071 1.00 31.08 240 LEU B CA 1
ATOM 4393 C C . LEU B 1 240 ? 15.408 36.355 -3.887 1.00 31.24 240 LEU B C 1
ATOM 4394 O O . LEU B 1 240 ? 15.698 37.397 -3.298 1.00 29.71 240 LEU B O 1
ATOM 4399 N N . LYS B 1 241 ? 15.925 35.177 -3.544 1.00 31.36 241 LYS B N 1
ATOM 4400 C CA . LYS B 1 241 ? 16.857 35.086 -2.423 1.00 34.50 241 LYS B CA 1
ATOM 4401 C C . LYS B 1 241 ? 18.138 35.881 -2.666 1.00 35.10 241 LYS B C 1
ATOM 4402 O O . LYS B 1 241 ? 18.643 36.544 -1.761 1.00 36.15 241 LYS B O 1
ATOM 4408 N N . LEU B 1 242 ? 18.650 35.829 -3.890 1.00 32.94 242 LEU B N 1
ATOM 4409 C CA . LEU B 1 242 ? 19.876 36.539 -4.238 1.00 34.17 242 LEU B CA 1
ATOM 4410 C C . LEU B 1 242 ? 19.794 38.056 -4.276 1.00 34.38 242 LEU B C 1
ATOM 4411 O O . LEU B 1 242 ? 20.676 38.738 -3.764 1.00 32.98 242 LEU B O 1
ATOM 4416 N N . ASN B 1 243 ? 18.737 38.586 -4.884 1.00 33.71 243 ASN B N 1
ATOM 4417 C CA . ASN B 1 243 ? 18.629 40.027 -5.048 1.00 32.71 243 ASN B CA 1
ATOM 4418 C C . ASN B 1 243 ? 17.585 40.786 -4.241 1.00 30.74 243 ASN B C 1
ATOM 4419 O O . ASN B 1 243 ? 17.420 41.992 -4.431 1.00 29.97 243 ASN B O 1
ATOM 4424 N N . HIS B 1 244 ? 16.894 40.114 -3.334 1.00 28.28 244 HIS B N 1
ATOM 4425 C CA . HIS B 1 244 ? 15.869 40.807 -2.572 1.00 29.89 244 HIS B CA 1
ATOM 4426 C C . HIS B 1 244 ? 15.875 40.522 -1.082 1.00 30.30 244 HIS B C 1
ATOM 4427 O O . HIS B 1 244 ? 14.843 40.195 -0.495 1.00 30.02 244 HIS B O 1
ATOM 4434 N N . ALA B 1 245 ? 17.046 40.662 -0.472 1.00 30.21 245 ALA B N 1
ATOM 4435 C CA . ALA B 1 245 ? 17.188 40.441 0.958 1.00 31.50 245 ALA B CA 1
ATOM 4436 C C . ALA B 1 245 ? 16.293 41.449 1.674 1.00 32.11 245 ALA B C 1
ATOM 4437 O O . ALA B 1 245 ? 15.869 41.221 2.800 1.00 33.41 245 ALA B O 1
ATOM 4439 N N . GLY B 1 246 ? 16.019 42.564 1.000 1.00 34.21 246 GLY B N 1
ATOM 4440 C CA . GLY B 1 246 ? 15.160 43.604 1.546 1.00 31.78 246 GLY B CA 1
ATOM 4441 C C . GLY B 1 246 ? 15.634 44.275 2.824 1.00 32.69 246 GLY B C 1
ATOM 4442 O O . GLY B 1 246 ? 14.818 44.634 3.671 1.00 30.40 246 GLY B O 1
ATOM 4443 N N . LEU B 1 247 ? 16.943 44.481 2.948 1.00 30.71 247 LEU B N 1
ATOM 4444 C CA . LEU B 1 247 ? 17.514 45.093 4.146 1.00 30.16 247 LEU B CA 1
ATOM 4445 C C . LEU B 1 247 ? 17.888 46.560 3.960 1.00 31.18 247 LEU B C 1
ATOM 4446 O O . LEU B 1 247 ? 18.361 47.212 4.898 1.00 30.85 247 LEU B O 1
ATOM 4451 N N . SER B 1 248 ? 17.670 47.080 2.757 1.00 28.36 248 SER B N 1
ATOM 4452 C CA . SER B 1 248 ? 18.009 48.464 2.458 1.00 30.04 248 SER B CA 1
ATOM 4453 C C . SER B 1 248 ? 16.807 49.404 2.484 1.00 28.36 248 SER B C 1
ATOM 4454 O O . SER B 1 248 ? 15.668 48.972 2.318 1.00 28.47 248 SER B O 1
ATOM 4457 N N . ASN B 1 249 ? 17.071 50.691 2.689 1.00 28.71 249 ASN B N 1
ATOM 4458 C CA . ASN B 1 249 ? 16.007 51.694 2.734 1.00 27.98 249 ASN B CA 1
ATOM 4459 C C . ASN B 1 249 ? 16.580 53.102 2.609 1.00 28.04 249 ASN B C 1
ATOM 4460 O O . ASN B 1 249 ? 17.798 53.307 2.506 1.00 28.16 249 ASN B O 1
ATOM 4465 N N . GLY B 1 250 ? 15.688 54.078 2.626 1.00 24.75 250 GLY B N 1
ATOM 4466 C CA . GLY B 1 250 ? 16.102 55.452 2.506 1.00 25.78 250 GLY B CA 1
ATOM 4467 C C . GLY B 1 250 ? 14.876 56.333 2.513 1.00 26.02 250 GLY B C 1
ATOM 4468 O O . GLY B 1 250 ? 13.769 55.879 2.826 1.00 25.77 250 GLY B O 1
ATOM 4469 N N . GLY B 1 251 ? 15.072 57.593 2.154 1.00 25.10 251 GLY B N 1
ATOM 4470 C CA . GLY B 1 251 ? 13.967 58.522 2.136 1.00 24.03 251 GLY B CA 1
ATOM 4471 C C . GLY B 1 251 ? 14.452 59.942 2.000 1.00 23.32 251 GLY B C 1
ATOM 4472 O O . GLY B 1 251 ? 15.658 60.209 2.052 1.00 23.50 251 GLY B O 1
ATOM 4473 N N . PHE B 1 252 ? 13.501 60.856 1.852 1.00 22.91 252 PHE B N 1
ATOM 4474 C CA . PHE B 1 252 ? 13.800 62.266 1.674 1.00 22.76 252 PHE B CA 1
ATOM 4475 C C . PHE B 1 252 ? 12.833 63.160 2.443 1.00 23.91 252 PHE B C 1
ATOM 4476 O O . PHE B 1 252 ? 11.638 62.874 2.506 1.00 21.75 252 PHE B O 1
ATOM 4484 N N . VAL B 1 253 ? 13.359 64.233 3.027 1.00 22.88 253 VAL B N 1
ATOM 4485 C CA . VAL B 1 253 ? 12.534 65.226 3.704 1.00 21.99 253 VAL B CA 1
ATOM 4486 C C . VAL B 1 253 ? 12.897 66.539 3.031 1.00 23.21 253 VAL B C 1
ATOM 4487 O O . VAL B 1 253 ? 14.032 67.002 3.133 1.00 23.23 253 VAL B O 1
ATOM 4491 N N . ILE B 1 254 ? 11.935 67.138 2.338 1.00 23.06 254 ILE B N 1
ATOM 4492 C CA . ILE B 1 254 ? 12.176 68.381 1.628 1.00 23.64 254 ILE B CA 1
ATOM 4493 C C . ILE B 1 254 ? 11.242 69.512 2.041 1.00 26.46 254 ILE B C 1
ATOM 4494 O O . ILE B 1 254 ? 10.029 69.330 2.139 1.00 25.37 254 ILE B O 1
ATOM 4499 N N . ARG B 1 255 ? 11.818 70.679 2.300 1.00 24.06 255 ARG B N 1
ATOM 4500 C CA . ARG B 1 255 ? 11.011 71.836 2.653 1.00 24.10 255 ARG B CA 1
ATOM 4501 C C . ARG B 1 255 ? 11.206 72.803 1.509 1.00 25.95 255 ARG B C 1
ATOM 4502 O O . ARG B 1 255 ? 12.330 73.233 1.214 1.00 23.88 255 ARG B O 1
ATOM 4510 N N . SER B 1 256 ? 10.105 73.102 0.837 1.00 26.56 256 SER B N 1
ATOM 4511 C CA . SER B 1 256 ? 10.115 74.020 -0.280 1.00 29.62 256 SER B CA 1
ATOM 4512 C C . SER B 1 256 ? 9.342 75.232 0.210 1.00 31.00 256 SER B C 1
ATOM 4513 O O . SER B 1 256 ? 8.147 75.148 0.508 1.00 29.68 256 SER B O 1
ATOM 4516 N N . GLY B 1 257 ? 10.037 76.353 0.332 1.00 30.96 257 GLY B N 1
ATOM 4517 C CA . GLY B 1 257 ? 9.381 77.547 0.807 1.00 34.51 257 GLY B CA 1
ATOM 4518 C C . GLY B 1 257 ? 9.736 78.769 0.001 1.00 36.57 257 GLY B C 1
ATOM 4519 O O . GLY B 1 257 ? 10.495 78.714 -0.970 1.00 36.63 257 GLY B O 1
ATOM 4520 N N . ASN B 1 258 ? 9.175 79.891 0.414 1.00 38.98 258 ASN B N 1
ATOM 4521 C CA . ASN B 1 258 ? 9.434 81.141 -0.258 1.00 43.82 258 ASN B CA 1
ATOM 4522 C C . ASN B 1 258 ? 9.671 82.202 0.795 1.00 46.12 258 ASN B C 1
ATOM 4523 O O . ASN B 1 258 ? 9.048 82.191 1.857 1.00 46.71 258 ASN B O 1
ATOM 4528 N N . THR B 1 259 ? 10.595 83.104 0.506 1.00 49.34 259 THR B N 1
ATOM 4529 C CA . THR B 1 259 ? 10.895 84.197 1.412 1.00 52.59 259 THR B CA 1
ATOM 4530 C C . THR B 1 259 ? 9.920 85.317 1.059 1.00 53.27 259 THR B C 1
ATOM 4531 O O . THR B 1 259 ? 9.345 85.317 -0.032 1.00 52.09 259 THR B O 1
ATOM 4535 N N . GLN B 1 260 ? 9.700 86.247 1.982 1.00 53.85 260 GLN B N 1
ATOM 4536 C CA . GLN B 1 260 ? 8.812 87.360 1.691 1.00 55.31 260 GLN B CA 1
ATOM 4537 C C . GLN B 1 260 ? 9.314 87.984 0.397 1.00 53.96 260 GLN B C 1
ATOM 4538 O O . GLN B 1 260 ? 10.356 88.640 0.377 1.00 55.34 260 GLN B O 1
ATOM 4544 N N . GLY B 1 261 ? 8.583 87.759 -0.687 1.00 52.62 261 GLY B N 1
ATOM 4545 C CA . GLY B 1 261 ? 8.994 88.303 -1.967 1.00 50.06 261 GLY B CA 1
ATOM 4546 C C . GLY B 1 261 ? 8.906 87.273 -3.073 1.00 49.08 261 GLY B C 1
ATOM 4547 O O . GLY B 1 261 ? 8.971 87.623 -4.249 1.00 50.52 261 GLY B O 1
ATOM 4548 N N . GLY B 1 262 ? 8.770 86.001 -2.701 1.00 46.33 262 GLY B N 1
ATOM 4549 C CA . GLY B 1 262 ? 8.656 84.946 -3.698 1.00 44.25 262 GLY B CA 1
ATOM 4550 C C . GLY B 1 262 ? 9.942 84.227 -4.075 1.00 42.21 262 GLY B C 1
ATOM 4551 O O . GLY B 1 262 ? 9.966 83.444 -5.024 1.00 42.23 262 GLY B O 1
ATOM 4552 N N . ALA B 1 263 ? 11.024 84.493 -3.355 1.00 39.91 263 ALA B N 1
ATOM 4553 C CA . ALA B 1 263 ? 12.285 83.822 -3.651 1.00 37.08 263 ALA B CA 1
ATOM 4554 C C . ALA B 1 263 ? 12.146 82.364 -3.209 1.00 33.66 263 ALA B C 1
ATOM 4555 O O . ALA B 1 263 ? 11.654 82.087 -2.116 1.00 31.05 263 ALA B O 1
ATOM 4557 N N . LYS B 1 264 ? 12.580 81.440 -4.060 1.00 33.08 264 LYS B N 1
ATOM 4558 C CA . LYS B 1 264 ? 12.488 80.007 -3.770 1.00 33.54 264 LYS B CA 1
ATOM 4559 C C . LYS B 1 264 ? 13.639 79.525 -2.895 1.00 31.03 264 LYS B C 1
ATOM 4560 O O . LYS B 1 264 ? 14.804 79.663 -3.261 1.00 31.25 264 LYS B O 1
ATOM 4566 N N . GLN B 1 265 ? 13.307 78.955 -1.742 1.00 28.95 265 GLN B N 1
ATOM 4567 C CA . GLN B 1 265 ? 14.321 78.445 -0.826 1.00 26.83 265 GLN B CA 1
ATOM 4568 C C . GLN B 1 265 ? 13.977 76.983 -0.581 1.00 26.69 265 GLN B C 1
ATOM 4569 O O . GLN B 1 265 ? 12.861 76.659 -0.174 1.00 23.30 265 GLN B O 1
ATOM 4575 N N . VAL B 1 266 ? 14.935 76.098 -0.838 1.00 24.78 266 VAL B N 1
ATOM 4576 C CA . VAL B 1 266 ? 14.707 74.669 -0.673 1.00 23.13 266 VAL B CA 1
ATOM 4577 C C . VAL B 1 266 ? 15.734 74.020 0.247 1.00 23.33 266 VAL B C 1
ATOM 4578 O O . VAL B 1 266 ? 16.943 74.221 0.094 1.00 23.18 266 VAL B O 1
ATOM 4582 N N . MET B 1 267 ? 15.233 73.241 1.199 1.00 21.45 267 MET B N 1
ATOM 4583 C CA . MET B 1 267 ? 16.061 72.527 2.155 1.00 22.17 267 MET B CA 1
ATOM 4584 C C . MET B 1 267 ? 15.781 71.044 1.964 1.00 23.88 267 MET B C 1
ATOM 4585 O O . MET B 1 267 ? 14.624 70.634 1.812 1.00 25.35 267 MET B O 1
ATOM 4590 N N . GLU B 1 268 ? 16.826 70.230 1.980 1.00 22.40 268 GLU B N 1
ATOM 4591 C CA . GLU B 1 268 ? 16.639 68.796 1.811 1.00 21.46 268 GLU B CA 1
ATOM 4592 C C . GLU B 1 268 ? 17.524 67.966 2.724 1.00 23.00 268 GLU B C 1
ATOM 4593 O O . GLU B 1 268 ? 18.676 68.320 2.979 1.00 23.46 268 GLU B O 1
ATOM 4599 N N . PHE B 1 269 ? 16.964 66.875 3.238 1.00 21.88 269 PHE B N 1
ATOM 4600 C CA . PHE B 1 269 ? 17.708 65.928 4.063 1.00 23.90 269 PHE B CA 1
ATOM 4601 C C . PHE B 1 269 ? 17.299 64.560 3.547 1.00 22.36 269 PHE B C 1
ATOM 4602 O O . PHE B 1 269 ? 16.105 64.281 3.389 1.00 25.27 269 PHE B O 1
ATOM 4610 N N . ASN B 1 270 ? 18.271 63.707 3.252 1.00 22.72 270 ASN B N 1
ATOM 4611 C CA . ASN B 1 270 ? 17.932 62.375 2.784 1.00 20.82 270 ASN B CA 1
ATOM 4612 C C . ASN B 1 270 ? 18.900 61.331 3.288 1.00 21.86 270 ASN B C 1
ATOM 4613 O O . ASN B 1 270 ? 19.988 61.652 3.760 1.00 24.10 270 ASN B O 1
ATOM 4618 N N . LEU B 1 271 ? 18.483 60.076 3.203 1.00 22.27 271 LEU B N 1
ATOM 4619 C CA . LEU B 1 271 ? 19.290 58.961 3.662 1.00 23.68 271 LEU B CA 1
ATOM 4620 C C . LEU B 1 271 ? 19.294 57.870 2.601 1.00 24.55 271 LEU B C 1
ATOM 4621 O O . LEU B 1 271 ? 18.297 57.650 1.919 1.00 25.43 271 LEU B O 1
ATOM 4626 N N . ASN B 1 272 ? 20.421 57.184 2.485 1.00 25.81 272 ASN B N 1
ATOM 4627 C CA . ASN B 1 272 ? 20.571 56.085 1.546 1.00 27.61 272 ASN B CA 1
ATOM 4628 C C . ASN B 1 272 ? 21.238 55.015 2.396 1.00 28.59 272 ASN B C 1
ATOM 4629 O O . ASN B 1 272 ? 22.450 55.039 2.606 1.00 29.52 272 ASN B O 1
ATOM 4634 N N . LEU B 1 273 ? 20.432 54.081 2.890 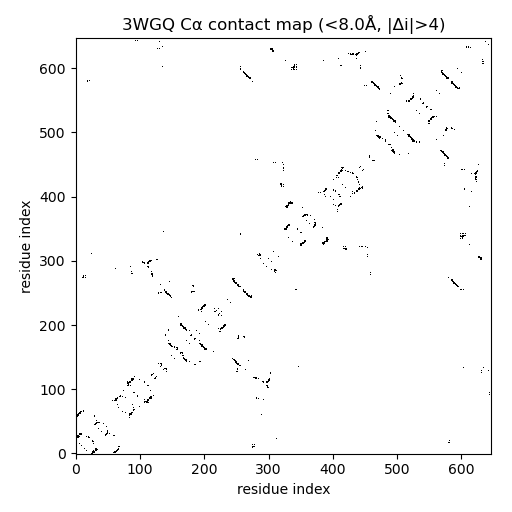1.00 27.44 273 LEU B N 1
ATOM 4635 C CA . LEU B 1 273 ? 20.915 53.038 3.787 1.00 28.90 273 LEU B CA 1
ATOM 4636 C C . LEU B 1 273 ? 20.981 51.635 3.195 1.00 30.48 273 LEU B C 1
ATOM 4637 O O . LEU B 1 273 ? 19.957 51.048 2.841 1.00 30.13 273 LEU B O 1
ATOM 4642 N N . GLU B 1 274 ? 22.194 51.097 3.103 1.00 30.38 274 GLU B N 1
ATOM 4643 C CA . GLU B 1 274 ? 22.380 49.753 2.577 1.00 31.63 274 GLU B CA 1
ATOM 4644 C C . GLU B 1 274 ? 21.780 48.783 3.595 1.00 29.82 274 GLU B C 1
ATOM 4645 O O . GLU B 1 274 ? 21.243 47.738 3.236 1.00 29.26 274 GLU B O 1
ATOM 4651 N N . SER B 1 275 ? 21.870 49.152 4.868 1.00 27.18 275 SER B N 1
ATOM 4652 C CA . SER B 1 275 ? 21.334 48.342 5.950 1.00 28.69 275 SER B CA 1
ATOM 4653 C C . SER B 1 275 ? 20.498 49.234 6.864 1.00 28.51 275 SER B C 1
ATOM 4654 O O . SER B 1 275 ? 21.022 49.906 7.752 1.00 28.12 275 SER B O 1
ATOM 4657 N N . SER B 1 276 ? 19.194 49.239 6.626 1.00 27.60 276 SER B N 1
ATOM 4658 C CA . SER B 1 276 ? 18.264 50.045 7.397 1.00 30.27 276 SER B CA 1
ATOM 4659 C C . SER B 1 276 ? 18.369 49.768 8.899 1.00 30.12 276 SER B C 1
ATOM 4660 O O . SER B 1 276 ? 18.476 50.693 9.704 1.00 29.05 276 SER B O 1
ATOM 4663 N N . ALA B 1 277 ? 18.348 48.490 9.264 1.00 28.93 277 ALA B N 1
ATOM 4664 C CA . ALA B 1 277 ? 18.408 48.075 10.666 1.00 28.54 277 ALA B CA 1
ATOM 4665 C C . ALA B 1 277 ? 19.657 48.540 11.407 1.00 29.88 277 ALA B C 1
ATOM 4666 O O . ALA B 1 277 ? 19.569 49.025 12.534 1.00 30.33 277 ALA B O 1
ATOM 4668 N N . GLU B 1 278 ? 20.819 48.398 10.777 1.00 29.38 278 GLU B N 1
ATOM 4669 C CA . GLU B 1 278 ? 22.069 48.815 11.403 1.00 28.98 278 GLU B CA 1
ATOM 4670 C C . GLU B 1 278 ? 22.141 50.332 11.568 1.00 28.49 278 GLU B C 1
ATOM 4671 O O . GLU B 1 278 ? 22.751 50.841 12.518 1.00 26.00 278 GLU B O 1
ATOM 4677 N N . PHE B 1 279 ? 21.519 51.058 10.647 1.00 25.12 279 PHE B N 1
ATOM 4678 C CA . PHE B 1 279 ? 21.525 52.511 10.737 1.00 25.66 279 PHE B CA 1
ATOM 4679 C C . PHE B 1 279 ? 20.660 52.923 11.921 1.00 25.38 279 PHE B C 1
ATOM 4680 O O . PHE B 1 279 ? 21.045 53.769 12.725 1.00 23.66 279 PHE B O 1
ATOM 4688 N N . THR B 1 280 ? 19.479 52.320 12.021 1.00 25.34 280 THR B N 1
ATOM 4689 C CA . THR B 1 280 ? 18.580 52.625 13.123 1.00 25.26 280 THR B CA 1
ATOM 4690 C C . THR B 1 280 ? 19.306 52.346 14.432 1.00 24.91 280 THR B C 1
ATOM 4691 O O . THR B 1 280 ? 19.210 53.120 15.375 1.00 25.12 280 THR B O 1
ATOM 4695 N N . SER B 1 281 ? 20.044 51.240 14.475 1.00 26.88 281 SER B N 1
ATOM 4696 C CA . SER B 1 281 ? 20.810 50.867 15.663 1.00 28.60 281 SER B CA 1
ATOM 4697 C C . SER B 1 281 ? 21.849 51.937 16.000 1.00 28.79 281 SER B C 1
ATOM 4698 O O . SER B 1 281 ? 22.039 52.280 17.172 1.00 29.66 281 SER B O 1
ATOM 4701 N N . SER B 1 282 ? 22.527 52.453 14.973 1.00 29.25 282 SER B N 1
ATOM 4702 C CA . SER B 1 282 ? 23.541 53.489 15.170 1.00 28.31 282 SER B CA 1
ATOM 4703 C C . SER B 1 282 ? 22.921 54.742 15.767 1.00 27.30 282 SER B C 1
ATOM 4704 O O . SER B 1 282 ? 23.532 55.394 16.611 1.00 27.00 282 SER B O 1
ATOM 4707 N N . VAL B 1 283 ? 21.716 55.084 15.311 1.00 22.54 283 VAL B N 1
ATOM 4708 C CA . VAL B 1 283 ? 21.007 56.251 15.820 1.00 22.36 283 VAL B CA 1
ATOM 4709 C C . VAL B 1 283 ? 20.645 55.986 17.279 1.00 22.54 283 VAL B C 1
ATOM 4710 O O . VAL B 1 283 ? 20.804 56.850 18.140 1.00 20.71 283 VAL B O 1
ATOM 4714 N N . LEU B 1 284 ? 20.170 54.776 17.550 1.00 21.99 284 LEU B N 1
ATOM 4715 C CA . LEU B 1 284 ? 19.795 54.398 18.910 1.00 25.02 284 LEU B CA 1
ATOM 4716 C C . LEU B 1 284 ? 20.970 54.533 19.870 1.00 25.00 284 LEU B C 1
ATOM 4717 O O . LEU B 1 284 ? 20.806 55.008 20.997 1.00 25.03 284 LEU B O 1
ATOM 4722 N N . VAL B 1 285 ? 22.152 54.116 19.425 1.00 24.23 285 VAL B N 1
ATOM 4723 C CA . VAL B 1 285 ? 23.333 54.190 20.273 1.00 25.20 285 VAL B CA 1
ATOM 4724 C C . VAL B 1 285 ? 23.769 55.636 20.498 1.00 26.22 285 VAL B C 1
ATOM 4725 O O . VAL B 1 285 ? 24.085 56.019 21.624 1.00 27.17 285 VAL B O 1
ATOM 4729 N N . ALA B 1 286 ? 23.762 56.442 19.437 1.00 21.84 286 ALA B N 1
ATOM 4730 C CA . ALA B 1 286 ? 24.150 57.843 19.560 1.00 23.87 286 ALA B CA 1
ATOM 4731 C C . ALA B 1 286 ? 23.252 58.544 20.582 1.00 23.65 286 ALA B C 1
ATOM 4732 O O . ALA B 1 286 ? 23.726 59.303 21.433 1.00 23.08 286 ALA B O 1
ATOM 4734 N N . TYR B 1 287 ? 21.953 58.286 20.499 1.00 26.15 287 TYR B N 1
ATOM 4735 C CA . TYR B 1 287 ? 21.020 58.904 21.425 1.00 26.80 287 TYR B CA 1
ATOM 4736 C C . TYR B 1 287 ? 21.162 58.392 22.850 1.00 27.93 287 TYR B C 1
ATOM 4737 O O . TYR B 1 287 ? 20.743 59.060 23.798 1.00 30.11 287 TYR B O 1
ATOM 4746 N N . SER B 1 288 ? 21.755 57.212 23.003 1.00 28.45 288 SER B N 1
ATOM 4747 C CA . SER B 1 288 ? 21.984 56.657 24.329 1.00 30.43 288 SER B CA 1
ATOM 4748 C C . SER B 1 288 ? 23.009 57.530 25.041 1.00 29.31 288 SER B C 1
ATOM 4749 O O . SER B 1 288 ? 22.917 57.736 26.246 1.00 31.22 288 SER B O 1
ATOM 4752 N N . ARG B 1 289 ? 23.983 58.037 24.288 1.00 29.64 289 ARG B N 1
ATOM 4753 C CA . ARG B 1 289 ? 25.009 58.901 24.859 1.00 28.01 289 ARG B CA 1
ATOM 4754 C C . ARG B 1 289 ? 24.316 60.153 25.380 1.00 29.31 289 ARG B C 1
ATOM 4755 O O . ARG B 1 289 ? 24.647 60.651 26.455 1.00 30.88 289 ARG B O 1
ATOM 4763 N N . ALA B 1 290 ? 23.347 60.651 24.614 1.00 28.38 290 ALA B N 1
ATOM 4764 C CA . ALA B 1 290 ? 22.590 61.846 24.987 1.00 27.32 290 ALA B CA 1
ATOM 4765 C C . ALA B 1 290 ? 21.745 61.616 26.237 1.00 29.28 290 ALA B C 1
ATOM 4766 O O . ALA B 1 290 ? 21.716 62.454 27.131 1.00 28.03 290 ALA B O 1
ATOM 4768 N N . ILE B 1 291 ? 21.050 60.484 26.293 1.00 29.38 291 ILE B N 1
ATOM 4769 C CA . ILE B 1 291 ? 20.217 60.179 27.452 1.00 30.66 291 ILE B CA 1
ATOM 4770 C C . ILE B 1 291 ? 21.075 60.016 28.704 1.00 30.18 291 ILE B C 1
ATOM 4771 O O . ILE B 1 291 ? 20.687 60.448 29.792 1.00 28.79 291 ILE B O 1
ATOM 4776 N N . TYR B 1 292 ? 22.242 59.401 28.547 1.00 30.84 292 TYR B N 1
ATOM 4777 C CA . TYR B 1 292 ? 23.147 59.231 29.676 1.00 33.13 292 TYR B CA 1
ATOM 4778 C C . TYR B 1 292 ? 23.498 60.609 30.246 1.00 33.86 292 TYR B C 1
ATOM 4779 O O . TYR B 1 292 ? 23.320 60.863 31.436 1.00 34.37 292 TYR B O 1
ATOM 4788 N N . LYS B 1 293 ? 23.979 61.503 29.389 1.00 33.98 293 LYS B N 1
ATOM 4789 C CA . LYS B 1 293 ? 24.352 62.844 29.828 1.00 33.97 293 LYS B CA 1
ATOM 4790 C C . LYS B 1 293 ? 23.186 63.532 30.526 1.00 35.24 293 LYS B C 1
ATOM 4791 O O . LYS B 1 293 ? 23.348 64.128 31.594 1.00 36.73 293 LYS B O 1
ATOM 4797 N N . LEU B 1 294 ? 22.007 63.446 29.918 1.00 34.59 294 LEU B N 1
ATOM 4798 C CA . LEU B 1 294 ? 20.818 64.064 30.480 1.00 34.90 294 LEU B CA 1
ATOM 4799 C C . LEU B 1 294 ? 20.410 63.452 31.814 1.00 36.30 294 LEU B C 1
ATOM 4800 O O . LEU B 1 294 ? 19.987 64.171 32.718 1.00 35.89 294 LEU B O 1
ATOM 4805 N N . SER B 1 295 ? 20.532 62.131 31.940 1.00 37.43 295 SER B N 1
ATOM 4806 C CA . SER B 1 295 ? 20.167 61.469 33.188 1.00 38.97 295 SER B CA 1
ATOM 4807 C C . SER B 1 295 ? 21.082 61.972 34.296 1.00 40.15 295 SER B C 1
ATOM 4808 O O . SER B 1 295 ? 20.628 62.221 35.409 1.00 40.49 295 SER B O 1
ATOM 4811 N N . LYS B 1 296 ? 22.368 62.126 33.978 1.00 40.60 296 LYS B N 1
ATOM 4812 C CA . LYS B 1 296 ? 23.347 62.619 34.945 1.00 43.37 296 LYS B CA 1
ATOM 4813 C C . LYS B 1 296 ? 23.068 64.065 35.356 1.00 43.63 296 LYS B C 1
ATOM 4814 O O . LYS B 1 296 ? 23.412 64.472 36.466 1.00 44.81 296 LYS B O 1
ATOM 4820 N N . GLU B 1 297 ? 22.454 64.839 34.464 1.00 43.73 297 GLU B N 1
ATOM 4821 C CA . GLU B 1 297 ? 22.126 66.227 34.774 1.00 43.93 297 GLU B CA 1
ATOM 4822 C C . GLU B 1 297 ? 20.893 66.251 35.670 1.00 45.00 297 GLU B C 1
ATOM 4823 O O . GLU B 1 297 ? 20.596 67.262 36.302 1.00 47.34 297 GLU B O 1
ATOM 4829 N N . GLY B 1 298 ? 20.173 65.136 35.715 1.00 44.56 298 GLY B N 1
ATOM 4830 C CA . GLY B 1 298 ? 18.995 65.063 36.557 1.00 44.87 298 GLY B CA 1
ATOM 4831 C C . GLY B 1 298 ? 17.687 65.216 35.813 1.00 44.69 298 GLY B C 1
ATOM 4832 O O . GLY B 1 298 ? 16.646 65.481 36.417 1.00 45.90 298 GLY B O 1
ATOM 4833 N N . LYS B 1 299 ? 17.731 65.048 34.499 1.00 43.92 299 LYS B N 1
ATOM 4834 C CA . LYS B 1 299 ? 16.527 65.170 33.694 1.00 42.47 299 LYS B CA 1
ATOM 4835 C C . LYS B 1 299 ? 15.631 63.963 33.953 1.00 40.27 299 LYS B C 1
ATOM 4836 O O . LYS B 1 299 ? 16.095 62.826 33.936 1.00 39.56 299 LYS B O 1
ATOM 4842 N N . LYS B 1 300 ? 14.347 64.216 34.188 1.00 39.79 300 LYS B N 1
ATOM 4843 C CA . LYS B 1 300 ? 13.394 63.148 34.464 1.00 39.79 300 LYS B CA 1
ATOM 4844 C C . LYS B 1 300 ? 12.230 63.182 33.481 1.00 38.34 300 LYS B C 1
ATOM 4845 O O . LYS B 1 300 ? 11.891 64.232 32.939 1.00 40.58 300 LYS B O 1
ATOM 4851 N N . GLY B 1 301 ? 11.611 62.029 33.258 1.00 35.53 301 GLY B N 1
ATOM 4852 C CA . GLY B 1 301 ? 10.479 61.979 32.357 1.00 34.20 301 GLY B CA 1
ATOM 4853 C C . GLY B 1 301 ? 10.828 61.543 30.948 1.00 33.59 301 GLY B C 1
ATOM 4854 O O . GLY B 1 301 ? 11.963 61.162 30.659 1.00 34.78 301 GLY B O 1
ATOM 4855 N N . ALA B 1 302 ? 9.841 61.608 30.066 1.00 31.95 302 ALA B N 1
ATOM 4856 C CA . ALA B 1 302 ? 10.027 61.214 28.681 1.00 33.94 302 ALA B CA 1
ATOM 4857 C C . ALA B 1 302 ? 10.427 62.402 27.803 1.00 32.99 302 ALA B C 1
ATOM 4858 O O . ALA B 1 302 ? 9.998 63.531 28.028 1.00 32.17 302 ALA B O 1
ATOM 4860 N N . VAL B 1 303 ? 11.265 62.126 26.810 1.00 33.57 303 VAL B N 1
ATOM 4861 C CA . VAL B 1 303 ? 11.723 63.140 25.868 1.00 31.74 303 VAL B CA 1
ATOM 4862 C C . VAL B 1 303 ? 11.749 62.535 24.471 1.00 30.30 303 VAL B C 1
ATOM 4863 O O . VAL B 1 303 ? 11.706 61.310 24.315 1.00 30.04 303 VAL B O 1
ATOM 4867 N N . THR B 1 304 ? 11.811 63.401 23.464 1.00 28.54 304 THR B N 1
ATOM 4868 C CA . THR B 1 304 ? 11.884 62.963 22.077 1.00 26.56 304 THR B CA 1
ATOM 4869 C C . THR B 1 304 ? 13.136 63.594 21.464 1.00 26.53 304 THR B C 1
ATOM 4870 O O . THR B 1 304 ? 13.784 64.433 22.094 1.00 23.94 304 THR B O 1
ATOM 4874 N N . VAL B 1 305 ? 13.483 63.194 20.244 1.00 25.06 305 VAL B N 1
ATOM 4875 C CA . VAL B 1 305 ? 14.657 63.763 19.588 1.00 25.44 305 VAL B CA 1
ATOM 4876 C C . VAL B 1 305 ? 14.533 65.285 19.460 1.00 27.33 305 VAL B C 1
ATOM 4877 O O . VAL B 1 305 ? 15.536 65.993 19.358 1.00 27.32 305 VAL B O 1
ATOM 4881 N N . LEU B 1 306 ? 13.298 65.781 19.474 1.00 26.34 306 LEU B N 1
ATOM 4882 C CA . LEU B 1 306 ? 13.042 67.211 19.333 1.00 27.53 306 LEU B CA 1
ATOM 4883 C C . LEU B 1 306 ? 13.482 68.022 20.551 1.00 27.58 306 LEU B C 1
ATOM 4884 O O . LEU B 1 306 ? 13.650 69.231 20.455 1.00 28.67 306 LEU B O 1
ATOM 4889 N N . ASP B 1 307 ? 13.670 67.357 21.686 1.00 29.38 307 ASP B N 1
ATOM 4890 C CA . ASP B 1 307 ? 14.076 68.037 22.921 1.00 29.20 307 ASP B CA 1
ATOM 4891 C C . ASP B 1 307 ? 15.581 68.006 23.161 1.00 29.03 307 ASP B C 1
ATOM 4892 O O . ASP B 1 307 ? 16.076 68.671 24.071 1.00 30.92 307 ASP B O 1
ATOM 4897 N N . ILE B 1 308 ? 16.307 67.242 22.355 1.00 27.51 308 ILE B N 1
ATOM 4898 C CA . ILE B 1 308 ? 17.750 67.067 22.556 1.00 28.04 308 ILE B CA 1
ATOM 4899 C C . ILE B 1 308 ? 18.721 67.798 21.627 1.00 27.66 308 ILE B C 1
ATOM 4900 O O . ILE B 1 308 ? 18.704 67.598 20.415 1.00 26.60 308 ILE B O 1
ATOM 4905 N N . PRO B 1 309 ? 19.599 68.640 22.197 1.00 27.75 309 PRO B N 1
ATOM 4906 C CA . PRO B 1 309 ? 20.582 69.385 21.404 1.00 26.20 309 PRO B CA 1
ATOM 4907 C C . PRO B 1 309 ? 21.543 68.379 20.783 1.00 24.64 309 PRO B C 1
ATOM 4908 O O . PRO B 1 309 ? 21.909 67.382 21.417 1.00 25.46 309 PRO B O 1
ATOM 4912 N N . PHE B 1 310 ? 21.959 68.634 19.553 1.00 22.74 310 PHE B N 1
ATOM 4913 C CA . PHE B 1 310 ? 22.862 67.723 18.863 1.00 25.46 310 PHE B CA 1
ATOM 4914 C C . PHE B 1 310 ? 24.188 67.537 19.596 1.00 25.34 310 PHE B C 1
ATOM 4915 O O . PHE B 1 310 ? 24.838 66.503 19.452 1.00 24.85 310 PHE B O 1
ATOM 4923 N N . SER B 1 311 ? 24.588 68.527 20.386 1.00 25.57 311 SER B N 1
ATOM 4924 C CA . SER B 1 311 ? 25.843 68.432 21.134 1.00 28.41 311 SER B CA 1
ATOM 4925 C C . SER B 1 311 ? 25.871 67.198 22.040 1.00 28.84 311 SER B C 1
ATOM 4926 O O . SER B 1 311 ? 26.930 66.612 22.261 1.00 29.64 311 SER B O 1
ATOM 4929 N N . TYR B 1 312 ? 24.716 66.806 22.570 1.00 28.74 312 TYR B N 1
ATOM 4930 C CA . TYR B 1 312 ? 24.659 65.640 23.452 1.00 29.00 312 TYR B CA 1
ATOM 4931 C C . TYR B 1 312 ? 24.942 64.310 22.749 1.00 29.61 312 TYR B C 1
ATOM 4932 O O . TYR B 1 312 ? 25.224 63.310 23.401 1.00 28.48 312 TYR B O 1
ATOM 4941 N N . LEU B 1 313 ? 24.871 64.307 21.422 1.00 28.30 313 LEU B N 1
ATOM 4942 C CA . LEU B 1 313 ? 25.106 63.102 20.631 1.00 28.38 313 LEU B CA 1
ATOM 4943 C C . LEU B 1 313 ? 26.583 62.813 20.408 1.00 29.78 313 LEU B C 1
ATOM 4944 O O . LEU B 1 313 ? 26.942 61.743 19.919 1.00 30.00 313 LEU B O 1
ATOM 4949 N N . SER B 1 314 ? 27.440 63.764 20.765 1.00 30.78 314 SER B N 1
ATOM 4950 C CA . SER B 1 314 ? 28.878 63.600 20.564 1.00 31.64 314 SER B CA 1
ATOM 4951 C C . SER B 1 314 ? 29.689 63.381 21.839 1.00 32.76 314 SER B C 1
ATOM 4952 O O . SER B 1 314 ? 29.378 63.932 22.894 1.00 31.26 314 SER B O 1
ATOM 4955 N N . PRO B 1 315 ? 30.741 62.555 21.753 1.00 32.47 315 PRO B N 1
ATOM 4956 C CA . PRO B 1 315 ? 31.595 62.282 22.910 1.00 34.55 315 PRO B CA 1
ATOM 4957 C C . PRO B 1 315 ? 32.611 63.405 23.106 1.00 35.30 315 PRO B C 1
ATOM 4958 O O . PRO B 1 315 ? 33.268 63.481 24.138 1.00 35.71 315 PRO B O 1
ATOM 4962 N N . LYS B 1 316 ? 32.726 64.276 22.107 1.00 36.05 316 LYS B N 1
ATOM 4963 C CA . LYS B 1 316 ? 33.660 65.399 22.166 1.00 36.19 316 LYS B CA 1
ATOM 4964 C C . LYS B 1 316 ? 33.148 66.485 23.100 1.00 35.67 316 LYS B C 1
ATOM 4965 O O . LYS B 1 316 ? 31.969 66.509 23.456 1.00 34.26 316 LYS B O 1
ATOM 4971 N N . THR B 1 317 ? 34.038 67.382 23.510 1.00 36.73 317 THR B N 1
ATOM 4972 C CA . THR B 1 317 ? 33.642 68.461 24.407 1.00 35.54 317 THR B CA 1
ATOM 4973 C C . THR B 1 317 ? 33.114 69.638 23.598 1.00 35.07 317 THR B C 1
ATOM 4974 O O . THR B 1 317 ? 33.371 69.742 22.397 1.00 33.13 317 THR B O 1
ATOM 4978 N N . PRO B 1 318 ? 32.366 70.538 24.251 1.00 35.07 318 PRO B N 1
ATOM 4979 C CA . PRO B 1 318 ? 31.805 71.718 23.586 1.00 35.14 318 PRO B CA 1
ATOM 4980 C C . PRO B 1 318 ? 32.879 72.535 22.859 1.00 34.35 318 PRO B C 1
ATOM 4981 O O . PRO B 1 318 ? 32.662 72.988 21.738 1.00 32.97 318 PRO B O 1
ATOM 4985 N N . GLU B 1 319 ? 34.039 72.708 23.491 1.00 34.66 319 GLU B N 1
ATOM 4986 C CA . GLU B 1 319 ? 35.132 73.461 22.877 1.00 34.55 319 GLU B CA 1
ATOM 4987 C C . GLU B 1 319 ? 35.579 72.824 21.576 1.00 33.01 319 GLU B C 1
ATOM 4988 O O . GLU B 1 319 ? 35.705 73.496 20.553 1.00 32.75 319 GLU B O 1
ATOM 4994 N N . GLU B 1 320 ? 35.838 71.522 21.632 1.00 31.91 320 GLU B N 1
ATOM 4995 C CA . GLU B 1 320 ? 36.292 70.774 20.466 1.00 32.84 320 GLU B CA 1
ATOM 4996 C C . GLU B 1 320 ? 35.327 70.881 19.286 1.00 31.40 320 GLU B C 1
ATOM 4997 O O . GLU B 1 320 ? 35.755 70.985 18.136 1.00 26.92 320 GLU B O 1
ATOM 5003 N N . LEU B 1 321 ? 34.028 70.847 19.577 1.00 30.05 321 LEU B N 1
ATOM 5004 C CA . LEU B 1 321 ? 33.005 70.948 18.534 1.00 29.81 321 LEU B CA 1
ATOM 5005 C C . LEU B 1 321 ? 33.017 72.328 17.870 1.00 29.39 321 LEU B C 1
ATOM 5006 O O . LEU B 1 321 ? 33.006 72.430 16.642 1.00 29.73 321 LEU B O 1
ATOM 5011 N N . ARG B 1 322 ? 33.047 73.382 18.685 1.00 30.32 322 ARG B N 1
ATOM 5012 C CA . ARG B 1 322 ? 33.065 74.750 18.177 1.00 32.00 322 ARG B CA 1
ATOM 5013 C C . ARG B 1 322 ? 34.326 75.045 17.374 1.00 33.43 322 ARG B C 1
ATOM 5014 O O . ARG B 1 322 ? 34.316 75.891 16.484 1.00 33.58 322 ARG B O 1
ATOM 5022 N N . LYS B 1 323 ? 35.415 74.345 17.677 1.00 35.07 323 LYS B N 1
ATOM 5023 C CA . LYS B 1 323 ? 36.664 74.567 16.953 1.00 34.85 323 LYS B CA 1
ATOM 5024 C C . LYS B 1 323 ? 36.738 73.745 15.672 1.00 34.97 323 LYS B C 1
ATOM 5025 O O . LYS B 1 323 ? 37.237 74.219 14.651 1.00 34.79 323 LYS B O 1
ATOM 5031 N N . GLU B 1 324 ? 36.213 72.522 15.736 1.00 34.91 324 GLU B N 1
ATOM 5032 C CA . GLU B 1 324 ? 36.236 71.577 14.616 1.00 35.71 324 GLU B CA 1
ATOM 5033 C C . GLU B 1 324 ? 35.087 71.598 13.608 1.00 34.37 324 GLU B C 1
ATOM 5034 O O . GLU B 1 324 ? 35.322 71.545 12.400 1.00 33.92 324 GLU B O 1
ATOM 5040 N N . LEU B 1 325 ? 33.855 71.662 14.107 1.00 32.40 325 LEU B N 1
ATOM 5041 C CA . LEU B 1 325 ? 32.663 71.592 13.260 1.00 33.42 325 LEU B CA 1
ATOM 5042 C C . LEU B 1 325 ? 31.811 72.819 12.993 1.00 31.23 325 LEU B C 1
ATOM 5043 O O . LEU B 1 325 ? 31.128 72.875 11.969 1.00 29.48 325 LEU B O 1
ATOM 5048 N N . LEU B 1 326 ? 31.806 73.778 13.910 1.00 29.79 326 LEU B N 1
ATOM 5049 C CA . LEU B 1 326 ? 30.964 74.952 13.731 1.00 29.68 326 LEU B CA 1
ATOM 5050 C C . LEU B 1 326 ? 31.385 75.803 12.538 1.00 30.37 326 LEU B C 1
ATOM 5051 O O . LEU B 1 326 ? 30.550 75.952 11.619 1.00 28.93 326 LEU B O 1
#

CATH classification: 3.40.50.720 (+1 more: 3.30.360.10)

B-factor: mean 42.26, std 15.57, range [13.7, 97.51]